Protein AF-A0A7C5IG24-F1 (afdb_monomer_lite)

Foldseek 3Di:
DPPDQLAPLPDPDDDDDVCCLVVPPLLVPADPVLVVLVVLQQVCCCSDNQRFWQADSVRHHQDLVNSCVSVVHDSVVSVVSVVSSVVSPVWAAFPVRITGHPVRNVVSVVSVVVVVVVVVVVVVVVCVVVVVVVVVPPPPDDDPPPVPVVVVVVPPDPPPDDTDGDDDDDDDDDDDDDDDDDDDDDDDDDDDPVVVVVVVVVVVVVVVVVVVVVVVVVVVVVVVVVVVPPDDDDDDPDDDDDDDPDDDPDDQPPLEDPVLLVLLQVLCVVVVRHADPVRVVVQSVVLVVCVVVVARSSVQSVVCSVVSHPHGDGDPPPPDDPDDDPVFWDQAPPPRDIDGPVQWDADPVRGTHGVVVVVVVVVVVVVVVVVVVVVVLVVLVVDDPVVLVVVVVVCVVVVPDDDPSSPVPPPPPDD

Secondary structure (DSSP, 8-state):
--PPP--TT--S-----HHHHHT-HHHHTS-HHHHHHHHHHHHHHTTSSSTTB-B-TTS-B--HHHHHHHHTS-HHHHHHHHHHHHHTTSSEE-TT--EE-HHHHHHHHHHHHHHHHHHHHHHHHHHHHHHHHHHTTT-----SSSTTTGGGGSS---------PPPP------------------------HHHHHHHHHHHHHHHHHHHHHHHHHHHHHHHHHHHTTTS---PPPP------------PPPTTS-HHHHHHHHHHHHHTT-PPPHHHHHHHHHHHHHHHHTT--HHHHHHHHHHTT-SS----TTS-PPP---TTTEEE-TTT--EEEGGGEEE-TT--EEEHHHHHHHHHHHHHHHHHHHHHHHHHHHTS-HHHHHHHHHHHHHTTPPPPHHHHTTGGGS--

pLDDT: mean 70.94, std 25.12, range [21.33, 97.94]

Structure (mmCIF, N/CA/C/O backbone):
data_AF-A0A7C5IG24-F1
#
_entry.id   AF-A0A7C5IG24-F1
#
loop_
_atom_site.group_PDB
_atom_site.id
_atom_site.type_symbol
_atom_site.label_atom_id
_atom_site.label_alt_id
_atom_site.label_comp_id
_atom_site.label_asym_id
_atom_site.label_entity_id
_atom_site.label_seq_id
_atom_site.pdbx_PDB_ins_code
_atom_site.Cartn_x
_atom_site.Cartn_y
_atom_site.Cartn_z
_atom_site.occupancy
_atom_site.B_iso_or_equiv
_atom_site.auth_seq_id
_atom_site.auth_comp_id
_atom_site.auth_asym_id
_atom_site.auth_atom_id
_atom_site.pdbx_PDB_model_num
ATOM 1 N N . MET A 1 1 ? -11.165 26.674 25.414 1.00 39.28 1 MET A N 1
ATOM 2 C CA . MET A 1 1 ? -9.715 26.452 25.199 1.00 39.28 1 MET A CA 1
ATOM 3 C C . MET A 1 1 ? -9.510 25.245 24.291 1.00 39.28 1 MET A C 1
ATOM 5 O O . MET A 1 1 ? -9.816 24.134 24.707 1.00 39.28 1 MET A O 1
ATOM 9 N N . THR A 1 2 ? -9.002 25.427 23.073 1.00 44.31 2 THR A N 1
ATOM 10 C CA . THR A 1 2 ? -8.565 24.306 22.225 1.00 44.31 2 THR A CA 1
ATOM 11 C C . THR A 1 2 ? -7.250 23.746 22.773 1.00 44.31 2 THR A C 1
ATOM 13 O O . THR A 1 2 ? -6.197 24.370 22.646 1.00 44.31 2 THR A O 1
ATOM 16 N N . LYS A 1 3 ? -7.294 22.577 23.428 1.00 56.22 3 LYS A N 1
ATOM 17 C CA . LYS A 1 3 ? -6.072 21.888 23.874 1.00 56.22 3 LYS A CA 1
ATOM 18 C C . LYS A 1 3 ? -5.206 21.595 22.644 1.00 56.22 3 LYS A C 1
ATOM 20 O O . LYS A 1 3 ? -5.650 20.890 21.739 1.00 56.22 3 LYS A O 1
ATOM 25 N N . LYS A 1 4 ? -3.983 22.137 22.602 1.00 63.06 4 LYS A N 1
ATOM 26 C CA . LYS A 1 4 ? -3.000 21.783 21.566 1.00 63.06 4 LYS A CA 1
ATOM 27 C C . LYS A 1 4 ? -2.752 20.273 21.637 1.00 63.06 4 LYS A C 1
ATOM 29 O O . LYS A 1 4 ? -2.549 19.737 22.724 1.00 63.06 4 LYS A O 1
ATOM 34 N N . THR A 1 5 ? -2.794 19.600 20.490 1.00 68.31 5 THR A N 1
ATOM 35 C CA . THR A 1 5 ? -2.503 18.162 20.402 1.00 68.31 5 THR A CA 1
ATOM 36 C C . THR A 1 5 ? -1.066 17.884 20.846 1.00 68.31 5 THR A C 1
ATOM 38 O O . THR A 1 5 ? -0.147 18.579 20.421 1.00 68.31 5 THR A O 1
ATOM 41 N N . THR A 1 6 ? -0.869 16.859 21.675 1.00 72.12 6 THR A N 1
ATOM 42 C CA . THR A 1 6 ? 0.461 16.405 22.124 1.00 72.12 6 THR A CA 1
ATOM 43 C C . THR A 1 6 ? 1.113 15.388 21.191 1.00 72.12 6 THR A C 1
ATOM 45 O O . THR A 1 6 ? 2.267 15.026 21.395 1.00 72.12 6 THR A O 1
ATOM 48 N N . LYS A 1 7 ? 0.401 14.944 20.150 1.00 78.88 7 LYS A N 1
ATOM 49 C CA . LYS A 1 7 ? 0.911 14.021 19.126 1.00 78.88 7 LYS A CA 1
ATOM 50 C C . LYS A 1 7 ? 2.022 14.674 18.304 1.00 78.88 7 LYS A C 1
ATOM 52 O O . LYS A 1 7 ? 1.806 15.741 17.731 1.00 78.88 7 LYS A O 1
ATOM 57 N N . GLN A 1 8 ? 3.159 13.994 18.161 1.00 72.69 8 GLN A N 1
ATOM 58 C CA . GLN A 1 8 ? 4.285 14.474 17.347 1.00 72.69 8 GLN A CA 1
ATOM 59 C C . GLN A 1 8 ? 4.012 14.478 15.833 1.00 72.69 8 GLN A C 1
ATOM 61 O O . GLN A 1 8 ? 4.605 15.271 15.107 1.00 72.69 8 GLN A O 1
ATOM 66 N N . ASP A 1 9 ? 3.151 13.585 15.338 1.00 72.00 9 ASP A N 1
ATOM 67 C CA . ASP A 1 9 ? 2.986 13.329 13.900 1.00 72.00 9 ASP A CA 1
ATOM 68 C C . ASP A 1 9 ? 1.893 14.171 13.218 1.00 72.00 9 ASP A C 1
ATOM 70 O O . ASP A 1 9 ? 1.803 14.173 11.992 1.00 72.00 9 ASP A O 1
ATOM 74 N N . GLY A 1 10 ? 1.064 14.880 13.994 1.00 78.19 10 GLY A N 1
ATOM 75 C CA . GLY A 1 10 ? -0.014 15.737 13.487 1.00 78.19 10 GLY A CA 1
ATOM 76 C C . GLY A 1 10 ? -1.123 15.007 12.714 1.00 78.19 10 GLY A C 1
ATOM 77 O O . GLY A 1 10 ? -1.953 15.664 12.087 1.00 78.19 10 GLY A O 1
ATOM 78 N N . ASN A 1 11 ? -1.155 13.671 12.736 1.00 82.44 11 ASN A N 1
ATOM 79 C CA . ASN A 1 11 ? -2.086 12.895 11.920 1.00 82.44 11 ASN A CA 1
ATOM 80 C C . ASN A 1 11 ? -3.541 13.038 12.425 1.00 82.44 11 ASN A C 1
ATOM 82 O O . ASN A 1 11 ? -3.766 12.977 13.638 1.00 82.44 11 ASN A O 1
ATOM 86 N N . PRO A 1 12 ? -4.539 13.182 11.523 1.00 86.69 12 PRO A N 1
ATOM 87 C CA . PRO A 1 12 ? -5.948 13.356 11.894 1.00 86.69 12 PRO A CA 1
ATOM 88 C C . PRO A 1 12 ? -6.659 12.039 12.245 1.00 86.69 12 PRO A C 1
ATOM 90 O O . PRO A 1 12 ? -7.676 12.067 12.940 1.00 86.69 12 PRO A O 1
ATOM 93 N N . ALA A 1 13 ? -6.103 10.888 11.850 1.00 88.50 13 ALA A N 1
ATOM 94 C CA . ALA A 1 13 ? -6.608 9.557 12.191 1.00 88.50 13 ALA A CA 1
ATOM 95 C C . ALA A 1 13 ? -5.474 8.536 12.438 1.00 88.50 13 ALA A C 1
ATOM 97 O O . ALA A 1 13 ? -4.291 8.784 12.173 1.00 88.50 13 ALA A O 1
ATOM 98 N N . PHE A 1 14 ? -5.848 7.352 12.919 1.00 88.00 14 PHE A N 1
ATOM 99 C CA . PHE A 1 14 ? -5.072 6.123 12.757 1.00 88.00 14 PHE A CA 1
ATOM 100 C C . PHE A 1 14 ? -5.904 5.119 11.960 1.00 88.00 14 PHE A C 1
ATOM 102 O O . PHE A 1 14 ? -7.132 5.174 11.997 1.00 88.00 14 PHE A O 1
ATOM 109 N N . MET A 1 15 ? -5.246 4.246 11.197 1.00 88.88 15 MET A N 1
ATOM 110 C CA . MET A 1 15 ? -5.956 3.280 10.366 1.00 88.88 15 MET A CA 1
ATOM 111 C C . MET A 1 15 ? -6.321 2.065 11.219 1.00 88.88 15 MET A C 1
ATOM 113 O O . MET A 1 15 ? -5.441 1.391 11.754 1.00 88.88 15 MET A O 1
ATOM 117 N N . PHE A 1 16 ? -7.620 1.830 11.376 1.00 90.19 16 PHE A N 1
ATOM 118 C CA . PHE A 1 16 ? -8.166 0.646 12.028 1.00 90.19 16 PHE A CA 1
ATOM 119 C C . PHE A 1 16 ? -8.522 -0.391 10.961 1.00 90.19 16 PHE A C 1
ATOM 121 O O . PHE A 1 16 ? -9.039 -0.037 9.902 1.00 90.19 16 PHE A O 1
ATOM 128 N N . TYR A 1 17 ? -8.236 -1.661 11.237 1.00 90.38 17 TYR A N 1
ATOM 129 C CA . TYR A 1 17 ? -8.400 -2.761 10.290 1.00 90.38 17 TYR A CA 1
ATOM 130 C C . TYR A 1 17 ? -9.339 -3.798 10.915 1.00 90.38 17 TYR A C 1
ATOM 132 O O . TYR A 1 17 ? -8.879 -4.606 11.720 1.00 90.38 17 TYR A O 1
ATOM 140 N N . PRO A 1 18 ? -10.645 -3.786 10.580 1.00 93.25 18 PRO A N 1
ATOM 141 C CA . PRO A 1 18 ? -11.620 -4.693 11.188 1.00 93.25 18 PRO A CA 1
ATOM 142 C C . PRO A 1 18 ? -11.266 -6.171 11.007 1.00 93.25 18 PRO A C 1
ATOM 144 O O . PRO A 1 18 ? -11.467 -6.957 11.923 1.00 93.25 18 PRO A O 1
ATOM 147 N N . ASN A 1 19 ? -10.677 -6.541 9.865 1.00 92.62 19 ASN A N 1
ATOM 148 C CA . ASN A 1 19 ? -10.234 -7.912 9.622 1.00 92.62 19 ASN A CA 1
ATOM 149 C C . ASN A 1 19 ? -9.130 -8.350 10.597 1.00 92.62 19 ASN A C 1
ATOM 151 O O . ASN A 1 19 ? -9.203 -9.443 11.143 1.00 92.62 19 ASN A O 1
ATOM 155 N N . ASP A 1 20 ? -8.144 -7.488 10.852 1.00 90.12 20 ASP A N 1
ATOM 156 C CA . ASP A 1 20 ? -7.026 -7.785 11.757 1.00 90.12 20 ASP A CA 1
ATOM 157 C C . ASP A 1 20 ? -7.481 -7.834 13.225 1.00 90.12 20 ASP A C 1
ATOM 159 O O . ASP A 1 20 ? -6.863 -8.519 14.032 1.00 90.12 20 ASP A O 1
ATOM 163 N N . TRP A 1 21 ? -8.562 -7.120 13.565 1.00 92.56 21 TRP A N 1
ATOM 164 C CA . TRP A 1 21 ? -9.233 -7.227 14.861 1.00 92.56 21 TRP A CA 1
ATOM 165 C C . TRP A 1 21 ? -9.961 -8.570 14.990 1.00 92.56 21 TRP A C 1
ATOM 167 O O . TRP A 1 21 ? -9.654 -9.350 15.883 1.00 92.56 21 TRP A O 1
ATOM 177 N N . LEU A 1 22 ? -10.877 -8.866 14.061 1.00 93.00 22 LEU A N 1
ATOM 178 C CA . LEU A 1 22 ? -11.720 -10.068 14.087 1.00 93.00 22 LEU A CA 1
ATOM 179 C C . LEU A 1 22 ? -10.936 -11.374 13.882 1.00 93.00 22 LEU A C 1
ATOM 181 O O . LEU A 1 22 ? -11.383 -12.424 14.333 1.00 93.00 22 LEU A O 1
ATOM 185 N N . SER A 1 23 ? -9.781 -11.324 13.214 1.00 92.00 23 SER A N 1
ATOM 186 C CA . SER A 1 23 ? -8.951 -12.502 12.915 1.00 92.00 23 SER A CA 1
ATOM 187 C C . SER A 1 23 ? -7.812 -12.731 13.914 1.00 92.00 23 SER A C 1
ATOM 189 O O . SER A 1 23 ? -7.005 -13.629 13.690 1.00 92.00 23 SER A O 1
ATOM 191 N N . SER A 1 24 ? -7.681 -11.921 14.973 1.00 90.88 24 SER A N 1
ATOM 192 C CA . SER A 1 24 ? -6.584 -12.049 15.945 1.00 90.88 24 SER A CA 1
ATOM 193 C C . SER A 1 24 ? -6.896 -13.142 16.979 1.00 90.88 24 SER A C 1
ATOM 195 O O . SER A 1 24 ? -7.791 -12.934 17.797 1.00 90.88 24 SER A O 1
ATOM 197 N N . PRO A 1 25 ? -6.169 -14.281 17.005 1.00 93.12 25 PRO A N 1
ATOM 198 C CA . PRO A 1 25 ? -6.430 -15.340 17.982 1.00 93.12 25 PRO A CA 1
ATOM 199 C C . PRO A 1 25 ? -6.156 -14.851 19.408 1.00 93.12 25 PRO A C 1
ATOM 201 O O . PRO A 1 25 ? -7.010 -15.000 20.274 1.00 93.12 25 PRO A O 1
ATOM 204 N N . ASP A 1 26 ? -5.016 -14.176 19.597 1.00 94.12 26 ASP A N 1
ATOM 205 C CA . ASP A 1 26 ? -4.561 -13.534 20.835 1.00 94.12 26 ASP A CA 1
ATOM 206 C C . ASP A 1 26 ? -5.665 -12.685 21.494 1.00 94.12 26 ASP A C 1
ATOM 208 O O . ASP A 1 26 ? -5.917 -12.785 22.690 1.00 94.12 26 ASP A O 1
ATOM 212 N N . LEU A 1 27 ? -6.339 -11.840 20.704 1.00 94.19 27 LEU A N 1
ATOM 213 C CA . LEU A 1 27 ? -7.356 -10.911 21.198 1.00 94.19 27 LEU A CA 1
ATOM 214 C C . LEU A 1 27 ? -8.730 -11.575 21.359 1.00 94.19 27 LEU A C 1
ATOM 216 O O . LEU A 1 27 ? -9.451 -11.253 22.301 1.00 94.19 27 LEU A O 1
ATOM 220 N N . ASN A 1 28 ? -9.083 -12.504 20.467 1.00 94.69 28 ASN A N 1
ATOM 221 C CA . ASN A 1 28 ? -10.337 -13.258 20.539 1.00 94.69 28 ASN A CA 1
ATOM 222 C C . ASN A 1 28 ? -10.362 -14.253 21.713 1.00 94.69 28 ASN A C 1
ATOM 224 O O . ASN A 1 28 ? -11.443 -14.638 22.151 1.00 94.69 28 ASN A O 1
ATOM 228 N N . ALA A 1 29 ? -9.195 -14.662 22.222 1.00 94.81 29 ALA A N 1
ATOM 229 C CA . ALA A 1 29 ? -9.064 -15.467 23.436 1.00 94.81 29 ALA A CA 1
ATOM 230 C C . ALA A 1 29 ? -9.326 -14.670 24.731 1.00 94.81 29 ALA A C 1
ATOM 232 O O . ALA A 1 29 ? -9.562 -15.272 25.776 1.00 94.81 29 ALA A O 1
ATOM 233 N N . CYS A 1 30 ? -9.296 -13.332 24.676 1.00 96.94 30 CYS A N 1
ATOM 234 C CA . CYS A 1 30 ? -9.601 -12.466 25.815 1.00 96.94 30 CYS A CA 1
ATOM 235 C C . CYS A 1 30 ? -11.109 -12.204 25.979 1.00 96.94 30 CYS A C 1
ATOM 237 O O . CYS A 1 30 ? -11.864 -12.145 25.004 1.00 96.94 30 CYS A O 1
ATOM 239 N N . SER A 1 31 ? -11.513 -11.920 27.216 1.00 97.62 31 SER A N 1
ATOM 240 C CA . SER A 1 31 ? -12.820 -11.399 27.620 1.00 97.62 31 SER A CA 1
ATOM 241 C C . SER A 1 31 ? -13.235 -10.146 26.836 1.00 97.62 31 SER A C 1
ATOM 243 O O . SER A 1 31 ? -12.401 -9.349 26.392 1.00 97.62 31 SER A O 1
ATOM 245 N N . LEU A 1 32 ? -14.545 -9.929 26.682 1.00 96.81 32 LEU A N 1
ATOM 246 C CA . LEU A 1 32 ? -15.076 -8.754 25.976 1.00 96.81 32 LEU A CA 1
ATOM 247 C C . LEU A 1 32 ? -14.694 -7.445 26.688 1.00 96.81 32 LEU A C 1
ATOM 249 O O . LEU A 1 32 ? -14.479 -6.418 26.043 1.00 96.81 32 LEU A O 1
ATOM 253 N N . GLU A 1 33 ? -14.539 -7.490 28.008 1.00 97.12 33 GLU A N 1
ATOM 254 C CA . GLU A 1 33 ? -14.036 -6.413 28.853 1.00 97.12 33 GLU A CA 1
ATOM 255 C C . GLU A 1 33 ? -12.570 -6.084 28.540 1.00 97.12 33 GLU A C 1
ATOM 257 O O . GLU A 1 33 ? -12.224 -4.909 28.390 1.00 97.12 33 GLU A O 1
ATOM 262 N N . ALA A 1 34 ? -11.710 -7.097 28.382 1.00 97.62 34 ALA A N 1
ATOM 263 C CA . ALA A 1 34 ? -10.313 -6.921 27.990 1.00 97.62 34 ALA A CA 1
ATOM 264 C C . ALA A 1 34 ? -10.192 -6.396 26.549 1.00 97.62 34 ALA A C 1
ATOM 266 O O . ALA A 1 34 ? -9.438 -5.452 26.294 1.00 97.62 34 ALA A O 1
ATOM 267 N N . GLN A 1 35 ? -10.997 -6.918 25.617 1.00 96.69 35 GLN A N 1
ATOM 268 C CA . GLN A 1 35 ? -11.099 -6.390 24.252 1.00 96.69 35 GLN A CA 1
ATOM 269 C C . GLN A 1 35 ? -11.551 -4.912 24.251 1.00 96.69 35 GLN A C 1
ATOM 271 O O . GLN A 1 35 ? -10.954 -4.066 23.576 1.00 96.69 35 GLN A O 1
ATOM 276 N N . GLY A 1 36 ? -12.556 -4.567 25.063 1.00 96.00 36 GLY A N 1
ATOM 277 C CA . GLY A 1 36 ? -13.049 -3.199 25.253 1.00 96.00 36 GLY A CA 1
ATOM 278 C C . GLY A 1 36 ? -12.012 -2.252 25.873 1.00 96.00 36 GLY A C 1
ATOM 279 O O . GLY A 1 36 ? -11.863 -1.105 25.435 1.00 96.00 36 GLY A O 1
ATOM 280 N N . LEU A 1 37 ? -11.236 -2.734 26.848 1.00 97.19 37 LEU A N 1
ATOM 281 C CA . LEU A 1 37 ? -10.101 -2.005 27.411 1.00 97.19 37 LEU A CA 1
ATOM 282 C C . LEU A 1 37 ? -9.031 -1.750 26.340 1.00 97.19 37 LEU A C 1
ATOM 284 O O . LEU A 1 37 ? -8.541 -0.625 26.217 1.00 97.19 37 LEU A O 1
ATOM 288 N N . TRP A 1 38 ? -8.714 -2.754 25.518 1.00 96.69 38 TRP A N 1
ATOM 289 C CA . TRP A 1 38 ? -7.687 -2.647 24.486 1.00 96.69 38 TRP A CA 1
ATOM 290 C C . TRP A 1 38 ? -8.017 -1.595 23.422 1.00 96.69 38 TRP A C 1
ATOM 292 O O . TRP A 1 38 ? -7.181 -0.729 23.149 1.00 96.69 38 TRP A O 1
ATOM 302 N N . ILE A 1 39 ? -9.239 -1.567 22.873 1.00 96.00 39 ILE A N 1
ATOM 303 C CA . ILE A 1 39 ? -9.615 -0.523 21.898 1.00 96.00 39 ILE A CA 1
ATOM 304 C C . ILE A 1 39 ? -9.560 0.884 22.518 1.00 96.00 39 ILE A C 1
ATOM 306 O O . ILE A 1 39 ? -9.125 1.841 21.868 1.00 96.00 39 ILE A O 1
ATOM 310 N N . LYS A 1 40 ? -9.901 1.019 23.807 1.00 95.25 40 LYS A N 1
ATOM 311 C CA . LYS A 1 40 ? -9.780 2.283 24.547 1.00 95.25 40 LYS A CA 1
ATOM 312 C C . LYS A 1 40 ? -8.311 2.683 24.748 1.00 95.25 40 LYS A C 1
ATOM 314 O O . LYS A 1 40 ? -7.973 3.849 24.539 1.00 95.25 40 LYS A O 1
ATOM 319 N N . MET A 1 41 ? -7.420 1.730 25.038 1.00 95.81 41 MET A N 1
ATOM 320 C CA . MET A 1 41 ? -5.965 1.947 25.084 1.00 95.81 41 MET A CA 1
ATOM 321 C C . MET A 1 41 ? -5.402 2.385 23.724 1.00 95.81 41 MET A C 1
ATOM 323 O O . MET A 1 41 ? -4.616 3.330 23.692 1.00 95.81 41 MET A O 1
ATOM 327 N N . LEU A 1 42 ? -5.833 1.797 22.600 1.00 95.31 42 LEU A N 1
ATOM 328 C CA . LEU A 1 42 ? -5.413 2.227 21.253 1.00 95.31 42 LEU A CA 1
ATOM 329 C C . LEU A 1 42 ? -5.786 3.695 20.976 1.00 95.31 42 LEU A C 1
ATOM 331 O O . LEU A 1 42 ? -4.962 4.473 20.489 1.00 95.31 42 LEU A O 1
ATOM 335 N N . CYS A 1 43 ? -6.993 4.111 21.366 1.00 93.06 43 CYS A N 1
ATOM 336 C CA . CYS A 1 43 ? -7.436 5.505 21.269 1.00 93.06 43 CYS A CA 1
ATOM 337 C C . CYS A 1 43 ? -6.610 6.472 22.143 1.00 93.06 43 CYS A C 1
ATOM 339 O O . CYS A 1 43 ? -6.431 7.634 21.764 1.00 93.06 43 CYS A O 1
ATOM 341 N N . ILE A 1 44 ? -6.066 6.009 23.275 1.00 92.69 44 ILE A N 1
ATOM 342 C CA . ILE A 1 44 ? -5.139 6.780 24.123 1.00 92.69 44 ILE A CA 1
ATOM 343 C C . ILE A 1 44 ? -3.732 6.820 23.497 1.00 92.69 44 ILE A C 1
ATOM 345 O O . ILE A 1 44 ? -3.156 7.899 23.355 1.00 92.69 44 ILE A O 1
ATOM 349 N N . MET A 1 45 ? -3.202 5.684 23.028 1.00 94.00 45 MET A N 1
ATOM 350 C CA . MET A 1 45 ? -1.918 5.578 22.305 1.00 94.00 45 MET A CA 1
ATOM 351 C C . MET A 1 45 ? -1.870 6.432 21.028 1.00 94.00 45 MET A C 1
ATOM 353 O O . MET A 1 45 ? -0.793 6.810 20.562 1.00 94.00 45 MET A O 1
ATOM 357 N N . TYR A 1 46 ? -3.031 6.749 20.455 1.00 90.38 46 TYR A N 1
ATOM 358 C CA . TYR A 1 46 ? -3.176 7.693 19.352 1.00 90.38 46 TYR A CA 1
ATOM 359 C C . TYR A 1 46 ? -2.998 9.162 19.765 1.00 90.38 46 TYR A C 1
ATOM 361 O O . TYR A 1 46 ? -2.608 9.974 18.932 1.00 90.38 46 TYR A O 1
ATOM 369 N N . GLN A 1 47 ? -3.258 9.523 21.024 1.00 88.50 47 GLN A N 1
ATOM 370 C CA . GLN A 1 47 ? -3.058 10.877 21.571 1.00 88.50 47 GLN A CA 1
ATOM 371 C C . GLN A 1 47 ? -1.707 11.059 22.284 1.00 88.50 47 GLN A C 1
ATOM 373 O O . GLN A 1 47 ? -1.294 12.193 22.548 1.00 88.50 47 GLN A O 1
ATOM 378 N N . SER A 1 48 ? -1.017 9.949 22.551 1.00 90.50 48 SER A N 1
ATOM 379 C CA . SER A 1 48 ? 0.337 9.895 23.101 1.00 90.50 48 SER A CA 1
ATOM 380 C C . SER A 1 48 ? 1.342 10.725 22.284 1.00 90.50 48 SER A C 1
ATOM 382 O O . SER A 1 48 ? 1.242 10.775 21.052 1.00 90.50 48 SER A O 1
ATOM 384 N N . PRO A 1 49 ? 2.352 11.342 22.930 1.00 88.50 49 PRO A N 1
ATOM 385 C CA . PRO A 1 49 ? 3.463 11.967 22.217 1.00 88.50 49 PRO A CA 1
ATOM 386 C C . PRO A 1 49 ? 4.240 10.973 21.343 1.00 88.50 49 PRO A C 1
ATOM 388 O O . PRO A 1 49 ? 4.684 11.349 20.259 1.00 88.50 49 PRO A O 1
ATOM 391 N N . ILE A 1 50 ? 4.362 9.706 21.761 1.00 88.75 50 ILE A N 1
ATOM 392 C CA . ILE A 1 50 ? 4.994 8.645 20.968 1.00 88.75 50 ILE A CA 1
ATOM 393 C C . ILE A 1 50 ? 3.895 7.735 20.417 1.00 88.75 50 ILE A C 1
ATOM 395 O O . ILE A 1 50 ? 3.261 6.980 21.157 1.00 88.75 50 ILE A O 1
ATOM 399 N N . ARG A 1 51 ? 3.675 7.804 19.099 1.00 89.19 51 ARG A N 1
ATOM 400 C CA . ARG A 1 51 ? 2.609 7.065 18.409 1.00 89.19 51 ARG A CA 1
ATOM 401 C C . ARG A 1 51 ? 2.686 5.568 18.730 1.00 89.19 51 ARG A C 1
ATOM 403 O O . ARG A 1 51 ? 3.690 4.922 18.443 1.00 89.19 51 ARG A O 1
ATOM 410 N N . GLY A 1 52 ? 1.602 5.020 19.278 1.00 91.38 52 GLY A N 1
ATOM 411 C CA . GLY A 1 52 ? 1.496 3.592 19.588 1.00 91.38 52 GLY A CA 1
ATOM 412 C C . GLY A 1 52 ? 2.026 3.173 20.961 1.00 91.38 52 GLY A C 1
ATOM 413 O O . GLY A 1 52 ? 1.958 1.987 21.255 1.00 91.38 52 GLY A O 1
ATOM 414 N N . VAL A 1 53 ? 2.515 4.096 21.799 1.00 94.56 53 VAL A N 1
ATOM 415 C CA . VAL A 1 53 ? 2.952 3.819 23.185 1.00 94.56 53 VAL A CA 1
ATOM 416 C C . VAL A 1 53 ? 1.970 4.452 24.171 1.00 94.56 53 VAL A C 1
ATOM 418 O O . VAL A 1 53 ? 1.528 5.583 23.961 1.00 94.56 53 VAL A O 1
ATOM 421 N N . LEU A 1 54 ? 1.618 3.743 25.245 1.00 94.94 54 LEU A N 1
ATOM 422 C CA . LEU A 1 5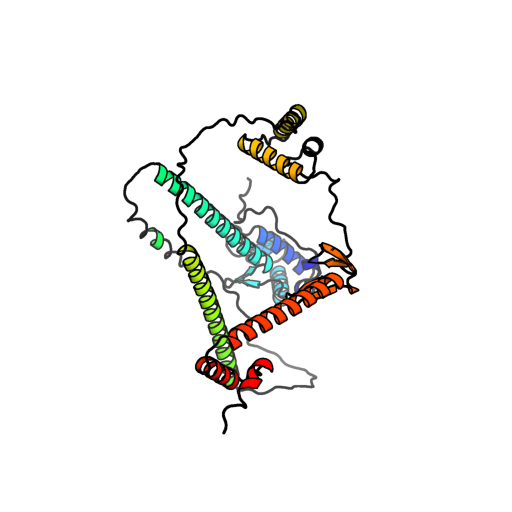4 ? 0.627 4.160 26.240 1.00 94.94 54 LEU A CA 1
ATOM 423 C C . LEU A 1 54 ? 1.219 5.167 27.244 1.00 94.94 54 LEU A C 1
ATOM 425 O O . LEU A 1 54 ? 1.563 4.830 28.377 1.00 94.94 54 LEU A O 1
ATOM 429 N N . LEU A 1 55 ? 1.346 6.418 26.804 1.00 93.06 55 LEU A N 1
ATOM 430 C CA . LEU A 1 55 ? 1.870 7.528 27.601 1.00 93.06 55 LEU A CA 1
ATOM 431 C C . LEU A 1 55 ? 0.813 8.618 27.784 1.00 93.06 55 LEU A C 1
ATOM 433 O O . LEU A 1 55 ? -0.047 8.843 26.930 1.00 93.06 55 LEU A O 1
ATOM 437 N N . LEU A 1 56 ? 0.931 9.345 28.890 1.00 90.19 56 LEU A N 1
ATOM 438 C CA . LEU A 1 56 ? 0.225 10.595 29.116 1.00 90.19 56 LEU A CA 1
ATOM 439 C C . LEU A 1 56 ? 0.710 11.684 28.142 1.00 90.19 56 LEU A C 1
ATOM 441 O O . LEU A 1 56 ? 1.841 11.629 27.652 1.00 90.19 56 LEU A O 1
ATOM 445 N N . PRO A 1 57 ? -0.084 12.753 27.941 1.00 86.00 57 PRO A N 1
ATOM 446 C CA . PRO A 1 57 ? 0.337 13.956 27.214 1.00 86.00 57 PRO A CA 1
ATOM 447 C C . PRO A 1 57 ? 1.653 14.583 27.721 1.00 86.00 57 PRO A C 1
ATOM 449 O O . PRO A 1 57 ? 2.324 15.287 26.975 1.00 86.00 57 PRO A O 1
ATOM 452 N N . SER A 1 58 ? 2.034 14.315 28.976 1.00 86.25 58 SER A N 1
ATOM 453 C CA . SER A 1 58 ? 3.295 14.732 29.607 1.00 86.25 58 SER A CA 1
ATOM 454 C C . SER A 1 58 ? 4.500 13.828 29.300 1.00 86.25 58 SER A C 1
ATOM 456 O O . SER A 1 58 ? 5.582 14.073 29.823 1.00 86.25 58 SER A O 1
ATOM 458 N N . GLY A 1 59 ? 4.324 12.751 28.527 1.00 85.19 59 GLY A N 1
ATOM 459 C CA . GLY A 1 59 ? 5.354 11.739 28.260 1.00 85.19 59 GLY A CA 1
ATOM 460 C C . GLY A 1 59 ? 5.552 10.706 29.375 1.00 85.19 59 GLY A C 1
ATOM 461 O O . GLY A 1 59 ? 6.196 9.687 29.140 1.00 85.19 59 GLY A O 1
ATOM 462 N N . LYS A 1 60 ? 4.969 10.912 30.565 1.00 88.88 60 LYS A N 1
ATOM 463 C CA . LYS A 1 60 ? 4.967 9.908 31.642 1.00 88.88 60 LYS A CA 1
ATOM 464 C C . LYS A 1 60 ? 4.104 8.703 31.266 1.00 88.88 60 LYS A C 1
ATOM 466 O O . LYS A 1 60 ? 3.119 8.840 30.544 1.00 88.88 60 LYS A O 1
ATOM 471 N N . GLN A 1 61 ? 4.450 7.533 31.787 1.00 90.31 61 GLN A N 1
ATOM 472 C CA . GLN A 1 61 ? 3.652 6.320 31.612 1.00 90.31 61 GLN A CA 1
ATOM 473 C C . GLN A 1 61 ? 2.286 6.442 32.290 1.00 90.31 61 GLN A C 1
ATOM 475 O O . GLN A 1 61 ? 2.122 7.185 33.260 1.00 90.31 61 GLN A O 1
ATOM 480 N N . ILE A 1 62 ? 1.303 5.719 31.757 1.00 92.62 62 ILE A N 1
ATOM 481 C CA . ILE A 1 62 ? -0.025 5.624 32.359 1.00 92.62 62 ILE A CA 1
ATOM 482 C C . ILE A 1 62 ? -0.004 4.512 33.407 1.00 92.62 62 ILE A C 1
ATOM 484 O O . ILE A 1 62 ? 0.113 3.339 33.071 1.00 92.62 62 ILE A O 1
ATOM 488 N N . ASP A 1 63 ? -0.135 4.914 34.667 1.00 92.88 63 ASP A N 1
ATOM 489 C CA . ASP A 1 63 ? -0.328 4.025 35.813 1.00 92.88 63 ASP A CA 1
ATOM 490 C C . ASP A 1 63 ? -1.768 3.471 35.864 1.00 92.88 63 ASP A C 1
ATOM 492 O O . ASP A 1 63 ? -2.707 4.109 35.367 1.00 92.88 63 ASP A O 1
ATOM 496 N N . ASN A 1 64 ? -1.966 2.326 36.523 1.00 94.38 64 ASN A N 1
ATOM 497 C CA . ASN A 1 64 ? -3.261 1.650 36.661 1.00 94.38 64 ASN A CA 1
ATOM 498 C C . ASN A 1 64 ? -4.321 2.576 37.282 1.00 94.38 64 ASN A C 1
ATOM 500 O O . ASN A 1 64 ? -5.440 2.644 36.775 1.00 94.38 64 ASN A O 1
ATOM 504 N N . LYS A 1 65 ? -3.946 3.398 38.276 1.00 95.38 65 LYS A N 1
ATOM 505 C CA . LYS A 1 65 ? -4.795 4.443 38.902 1.00 95.38 65 LYS A CA 1
ATOM 506 C C . LYS A 1 65 ? -5.247 5.550 37.962 1.00 95.38 65 LYS A C 1
ATOM 508 O O . LYS A 1 65 ? -6.180 6.297 38.264 1.00 95.38 65 LYS A O 1
ATOM 513 N N . THR A 1 66 ? -4.530 5.731 36.861 1.00 94.06 66 THR A N 1
ATOM 514 C CA . THR A 1 66 ? -4.850 6.736 35.847 1.00 94.06 66 THR A CA 1
ATOM 515 C C . THR A 1 66 ? -5.671 6.104 34.729 1.00 94.06 66 THR A C 1
ATOM 517 O O . THR A 1 66 ? -6.637 6.708 34.263 1.00 94.06 66 THR A O 1
ATOM 520 N N . LEU A 1 67 ? -5.357 4.859 34.355 1.00 94.38 67 LEU A N 1
ATOM 521 C CA . LEU A 1 67 ? -6.152 4.082 33.407 1.00 94.38 67 LEU A CA 1
ATOM 522 C C . LEU A 1 67 ? -7.551 3.759 33.958 1.00 94.38 67 LEU A C 1
ATOM 524 O O . LEU A 1 67 ? -8.519 3.887 33.214 1.00 94.38 67 LEU A O 1
ATOM 528 N N . SER A 1 68 ? -7.681 3.454 35.254 1.00 95.94 68 SER A N 1
ATOM 529 C CA . SER A 1 68 ? -8.961 3.254 35.954 1.00 95.94 68 SER A CA 1
ATOM 530 C C . SER A 1 68 ? -9.878 4.474 35.824 1.00 95.94 68 SER A C 1
ATOM 532 O O . SER A 1 68 ? -11.015 4.356 35.366 1.00 95.94 68 SER A O 1
ATOM 534 N N . LYS A 1 69 ? -9.339 5.677 36.068 1.00 94.88 69 LYS A N 1
ATOM 535 C CA . LYS A 1 69 ? -10.036 6.963 35.886 1.00 94.88 69 LYS A CA 1
ATOM 536 C C . LYS A 1 69 ? -10.420 7.246 34.433 1.00 94.88 69 LYS A C 1
ATOM 538 O O . LYS A 1 69 ? -11.502 7.772 34.192 1.00 94.88 69 LYS A O 1
ATOM 543 N N . PHE A 1 70 ? -9.576 6.900 33.456 1.00 90.44 70 PHE A N 1
ATOM 544 C CA . PHE A 1 70 ? -9.948 7.011 32.037 1.00 90.44 70 PHE A CA 1
ATOM 545 C C . PHE A 1 70 ? -11.029 6.001 31.635 1.00 90.44 70 PHE A C 1
ATOM 547 O O . PHE A 1 70 ? -11.846 6.283 30.753 1.00 90.44 70 PHE A O 1
ATOM 554 N N . CYS A 1 71 ? -11.028 4.818 32.247 1.00 91.31 71 CYS A N 1
ATOM 555 C CA . CYS A 1 71 ? -11.964 3.753 31.925 1.00 91.31 71 CYS A CA 1
ATOM 556 C C . CYS A 1 71 ? -13.328 3.940 32.595 1.00 91.31 71 CYS A C 1
ATOM 558 O O . CYS A 1 71 ? -14.324 3.660 31.933 1.00 91.31 71 CYS A O 1
ATOM 560 N N . GLY A 1 72 ? -13.366 4.485 33.815 1.00 92.56 72 GLY A N 1
ATOM 561 C CA . GLY A 1 72 ? -14.553 4.528 34.675 1.00 92.56 72 GLY A CA 1
ATOM 562 C C . GLY A 1 72 ? -14.754 3.226 35.459 1.00 92.56 72 GLY A C 1
ATOM 563 O O . GLY A 1 72 ? -15.885 2.847 35.730 1.00 92.56 72 GLY A O 1
ATOM 564 N N . VAL A 1 73 ? -13.663 2.511 35.751 1.00 94.75 73 VAL A N 1
ATOM 565 C CA . VAL A 1 73 ? -13.651 1.133 36.270 1.00 94.75 73 VAL A CA 1
ATOM 566 C C . VAL A 1 73 ? -12.643 1.046 37.419 1.00 94.75 73 VAL A C 1
ATOM 568 O O . VAL A 1 73 ? -11.683 1.811 37.427 1.00 94.75 73 VAL A O 1
ATOM 571 N N . ASP A 1 74 ? -12.841 0.139 38.377 1.00 96.31 74 ASP A N 1
ATOM 572 C CA . ASP A 1 74 ? -11.932 -0.047 39.515 1.00 96.31 74 ASP A CA 1
ATOM 573 C C . ASP A 1 74 ? -10.502 -0.481 39.112 1.00 96.31 74 ASP A C 1
ATOM 575 O O . ASP A 1 74 ? -10.288 -1.171 38.111 1.00 96.31 74 ASP A O 1
ATOM 579 N N . GLU A 1 75 ? -9.506 -0.093 39.916 1.00 96.31 75 GLU A N 1
ATOM 580 C CA . GLU A 1 75 ? -8.087 -0.394 39.681 1.00 96.31 75 GLU A CA 1
ATOM 581 C C . GLU A 1 75 ? -7.786 -1.904 39.689 1.00 96.31 75 GLU A C 1
ATOM 583 O O . GLU A 1 75 ? -6.982 -2.369 38.877 1.00 96.31 75 GLU A O 1
ATOM 588 N N . GLN A 1 76 ? -8.451 -2.692 40.541 1.00 96.06 76 GLN A N 1
ATOM 589 C CA . GLN A 1 76 ? -8.255 -4.143 40.598 1.00 96.06 76 GLN A CA 1
ATOM 590 C C . GLN A 1 76 ? -8.773 -4.832 39.333 1.00 96.06 76 GLN A C 1
ATOM 592 O O . GLN A 1 76 ? -8.159 -5.787 38.857 1.00 96.06 76 GLN A O 1
ATOM 597 N N . ILE A 1 77 ? -9.881 -4.342 38.767 1.00 96.75 77 ILE A N 1
ATOM 598 C CA . ILE A 1 77 ? -10.424 -4.848 37.501 1.00 96.75 77 ILE A CA 1
ATOM 599 C C . ILE A 1 77 ? -9.459 -4.507 36.361 1.00 96.75 77 ILE A C 1
ATOM 601 O O . ILE A 1 77 ? -9.088 -5.396 35.603 1.00 96.75 77 ILE A O 1
ATOM 605 N N . ILE A 1 78 ? -8.969 -3.264 36.285 1.00 97.44 78 ILE A N 1
ATOM 606 C CA . ILE A 1 78 ? -7.954 -2.873 35.291 1.00 97.44 78 ILE A CA 1
ATOM 607 C C . ILE A 1 78 ? -6.696 -3.745 35.394 1.00 97.44 78 ILE A C 1
ATOM 609 O O . ILE A 1 78 ? -6.196 -4.198 34.370 1.00 97.44 78 ILE A O 1
ATOM 613 N N . SER A 1 79 ? -6.215 -4.028 36.607 1.00 97.25 79 SER A N 1
ATOM 614 C CA . SER A 1 79 ? -5.061 -4.909 36.825 1.00 97.25 79 SER A CA 1
ATOM 615 C C . SER A 1 79 ? -5.300 -6.328 36.281 1.00 97.25 79 SER A C 1
ATOM 617 O O . SER A 1 79 ? -4.452 -6.867 35.569 1.00 97.25 79 SER A O 1
ATOM 619 N N . LYS A 1 80 ? -6.487 -6.906 36.529 1.00 97.69 80 LYS A N 1
ATOM 620 C CA . LYS A 1 80 ? -6.887 -8.220 35.989 1.00 97.69 80 LYS A CA 1
ATOM 621 C C . LYS A 1 80 ? -6.954 -8.223 34.457 1.00 97.69 80 LYS A C 1
ATOM 623 O O . LYS A 1 80 ? -6.359 -9.098 33.839 1.00 97.69 80 LYS A O 1
ATOM 628 N N . LEU A 1 81 ? -7.612 -7.230 33.853 1.00 97.94 81 LEU A N 1
ATOM 629 C CA . LEU A 1 81 ? -7.756 -7.129 32.394 1.00 97.94 81 LEU A CA 1
ATOM 630 C C . LEU A 1 81 ? -6.412 -6.876 31.691 1.00 97.94 81 LEU A C 1
ATOM 632 O O . LEU A 1 81 ? -6.157 -7.425 30.624 1.00 97.94 81 LEU A O 1
ATOM 636 N N . LEU A 1 82 ? -5.521 -6.072 32.285 1.00 97.25 82 LEU A N 1
ATOM 637 C CA . LEU A 1 82 ? -4.167 -5.881 31.758 1.00 97.25 82 LEU A CA 1
ATOM 638 C C . LEU A 1 82 ? -3.341 -7.167 31.820 1.00 97.25 82 LEU A C 1
ATOM 640 O O . LEU A 1 82 ? -2.624 -7.448 30.864 1.00 97.25 82 LEU A O 1
ATOM 644 N N . LYS A 1 83 ? -3.461 -7.948 32.904 1.00 97.19 83 LYS A N 1
ATOM 645 C CA . LYS A 1 83 ? -2.812 -9.259 33.013 1.00 97.19 83 LYS A CA 1
ATOM 646 C C . LYS A 1 83 ? -3.343 -10.226 31.952 1.00 97.19 83 LYS A C 1
ATOM 648 O O . LYS A 1 83 ? -2.547 -10.858 31.278 1.00 97.19 83 LYS A O 1
ATOM 653 N N . GLU A 1 84 ? -4.656 -10.287 31.741 1.00 97.75 84 GLU A N 1
ATOM 654 C CA . GLU A 1 84 ? -5.276 -11.137 30.714 1.00 97.75 84 GLU A CA 1
ATOM 655 C C . GLU A 1 84 ? -4.795 -10.799 29.287 1.00 97.75 84 GLU A C 1
ATOM 657 O O . GLU A 1 84 ? -4.476 -11.695 28.504 1.00 97.75 84 GLU A O 1
ATOM 662 N N . LEU A 1 85 ? -4.691 -9.507 28.959 1.00 97.50 85 LEU A N 1
ATOM 663 C CA . LEU A 1 85 ? -4.151 -9.028 27.679 1.00 97.50 85 LEU A CA 1
ATOM 664 C C . LEU A 1 85 ? -2.646 -9.318 27.515 1.00 97.50 85 LEU A C 1
ATOM 666 O O . LEU A 1 85 ? -2.167 -9.464 26.388 1.00 97.50 85 LEU A O 1
ATOM 670 N N . GLU A 1 86 ? -1.896 -9.366 28.617 1.00 96.62 86 GLU A N 1
ATOM 671 C CA . GLU A 1 86 ? -0.463 -9.672 28.636 1.00 96.62 86 GLU A CA 1
ATOM 672 C C . GLU A 1 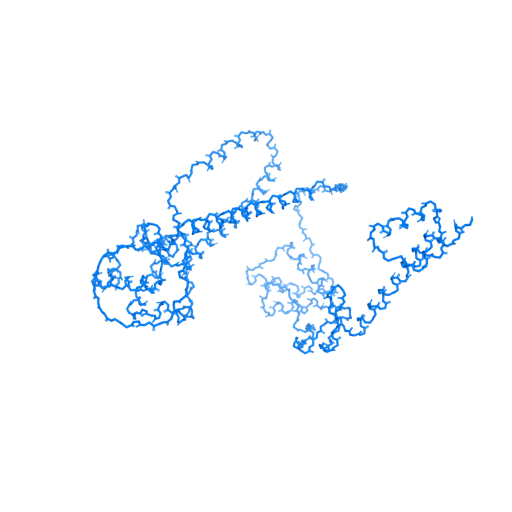86 ? -0.200 -11.178 28.527 1.00 96.62 86 GLU A C 1
ATOM 674 O O . GLU A 1 86 ? 0.605 -11.587 27.693 1.00 96.62 86 GLU A O 1
ATOM 679 N N . ASP A 1 87 ? -0.942 -11.995 29.282 1.00 96.25 87 ASP A N 1
ATOM 680 C CA . ASP A 1 87 ? -0.883 -13.461 29.256 1.00 96.25 87 ASP A CA 1
ATOM 681 C C . ASP A 1 87 ? -1.232 -14.011 27.852 1.00 96.25 87 ASP A C 1
ATOM 683 O O . ASP A 1 87 ? -0.591 -14.949 27.381 1.00 96.25 87 ASP A O 1
ATOM 687 N N . ASN A 1 88 ? -2.186 -13.388 27.143 1.00 96.38 88 ASN A N 1
ATOM 688 C CA . ASN A 1 88 ? -2.520 -13.708 25.744 1.00 96.38 88 ASN A CA 1
ATOM 689 C C . ASN A 1 88 ? -1.611 -13.012 24.703 1.00 96.38 88 ASN A C 1
ATOM 691 O O . ASN A 1 88 ? -1.784 -13.196 23.501 1.00 96.38 88 ASN A O 1
ATOM 695 N N . GLY A 1 89 ? -0.643 -12.191 25.124 1.00 95.25 89 GLY A N 1
ATOM 696 C CA . GLY A 1 89 ? 0.343 -11.565 24.237 1.00 95.25 89 GLY A CA 1
ATOM 697 C C . GLY A 1 89 ? -0.179 -10.440 23.333 1.00 95.25 89 GLY A C 1
ATOM 698 O O . GLY A 1 89 ? 0.523 -10.042 22.396 1.00 95.25 89 GLY A O 1
ATOM 699 N N . VAL A 1 90 ? -1.364 -9.876 23.597 1.00 95.69 90 VAL A N 1
ATOM 700 C CA . VAL A 1 90 ? -2.020 -8.849 22.757 1.00 95.69 90 VAL A CA 1
ATOM 701 C C . VAL A 1 90 ? -1.145 -7.600 22.576 1.00 95.69 90 VAL A C 1
ATOM 703 O O . VAL A 1 90 ? -1.077 -7.017 21.487 1.00 95.69 90 VAL A O 1
ATOM 706 N N . PHE A 1 91 ? -0.422 -7.203 23.625 1.00 95.88 91 PHE A N 1
ATOM 707 C CA . PHE A 1 91 ? 0.523 -6.088 23.601 1.00 95.88 91 PHE A CA 1
ATOM 708 C C . PHE A 1 91 ? 1.958 -6.525 23.910 1.00 95.88 91 PHE A C 1
ATOM 710 O O . PHE A 1 91 ? 2.254 -7.695 24.136 1.00 95.88 91 PHE A O 1
ATOM 717 N N . SER A 1 92 ? 2.886 -5.572 23.867 1.00 93.94 92 SER A N 1
ATOM 718 C CA . SER A 1 92 ? 4.250 -5.759 24.366 1.00 93.94 92 SER A CA 1
ATOM 719 C C . SER A 1 92 ? 4.651 -4.558 25.218 1.00 93.94 92 SER A C 1
ATOM 721 O O . SER A 1 92 ? 4.037 -3.492 25.115 1.00 93.94 92 SER A O 1
ATOM 723 N N . ARG A 1 93 ? 5.677 -4.720 26.056 1.00 94.81 93 ARG A N 1
ATOM 724 C CA . ARG A 1 93 ? 6.271 -3.635 26.845 1.00 94.81 93 ARG A CA 1
ATOM 725 C C . ARG A 1 93 ? 7.623 -3.230 26.270 1.00 94.81 93 ARG A C 1
ATOM 727 O O . ARG A 1 93 ? 8.352 -4.062 25.735 1.00 94.81 93 ARG A O 1
ATOM 734 N N . LEU A 1 94 ? 7.925 -1.941 26.350 1.00 90.00 94 LEU A N 1
ATOM 735 C CA . LEU A 1 94 ? 9.279 -1.418 26.172 1.00 90.00 94 LEU A CA 1
ATOM 736 C C . LEU A 1 94 ? 10.083 -1.643 27.470 1.00 90.00 94 LEU A C 1
ATOM 738 O O . LEU A 1 94 ? 9.498 -1.938 28.508 1.00 90.00 94 LEU A O 1
ATOM 742 N N . ASP A 1 95 ? 11.403 -1.468 27.443 1.00 85.81 95 ASP A N 1
ATOM 743 C CA . ASP A 1 95 ? 12.315 -1.743 28.570 1.00 85.81 95 ASP A CA 1
ATOM 744 C C . ASP A 1 95 ? 11.968 -0.913 29.822 1.00 85.81 95 ASP A C 1
ATOM 746 O O . ASP A 1 95 ? 12.201 -1.333 30.952 1.00 85.81 95 ASP A O 1
ATOM 750 N N . ASN A 1 96 ? 11.353 0.258 29.629 1.00 85.00 96 ASN A N 1
ATOM 751 C CA . ASN A 1 96 ? 10.835 1.102 30.701 1.00 85.00 96 ASN A CA 1
ATOM 752 C C . ASN A 1 96 ? 9.486 0.620 31.280 1.00 85.00 96 ASN A C 1
ATOM 754 O O . ASN A 1 96 ? 8.937 1.306 32.130 1.00 85.00 96 ASN A O 1
ATOM 758 N N . GLN A 1 97 ? 8.953 -0.523 30.838 1.00 89.19 97 GLN A N 1
ATOM 759 C CA . GLN A 1 97 ? 7.636 -1.105 31.153 1.00 89.19 97 GLN A CA 1
ATOM 760 C C . GLN A 1 97 ? 6.409 -0.444 30.495 1.00 89.19 97 GLN A C 1
ATOM 762 O O . GLN A 1 97 ? 5.276 -0.890 30.715 1.00 89.19 97 GLN A O 1
ATOM 767 N N . ALA A 1 98 ? 6.597 0.556 29.622 1.00 92.44 98 ALA A N 1
ATOM 768 C CA . ALA A 1 98 ? 5.493 1.173 28.887 1.00 92.44 98 ALA A CA 1
ATOM 769 C C . ALA A 1 98 ? 4.868 0.195 27.878 1.00 92.44 98 ALA A C 1
ATOM 771 O O . ALA A 1 98 ? 5.546 -0.315 26.983 1.00 92.44 98 ALA A O 1
ATOM 772 N N . ILE A 1 99 ? 3.553 -0.010 27.984 1.00 96.50 99 ILE A N 1
ATOM 773 C CA . ILE A 1 99 ? 2.771 -0.824 27.045 1.00 96.50 99 ILE A CA 1
ATOM 774 C C . ILE A 1 99 ? 2.728 -0.139 25.672 1.00 96.50 99 ILE A C 1
ATOM 776 O O . ILE A 1 99 ? 2.478 1.066 25.580 1.00 96.50 99 ILE A O 1
ATOM 780 N N . TYR A 1 100 ? 2.914 -0.900 24.592 1.00 96.44 100 TYR A N 1
ATOM 781 C CA . TYR A 1 100 ? 2.813 -0.394 23.224 1.00 96.44 100 TYR A CA 1
ATOM 782 C C . TYR A 1 100 ? 2.106 -1.365 22.268 1.00 96.44 100 TYR A C 1
ATOM 784 O O . TYR A 1 100 ? 2.200 -2.589 22.378 1.00 96.44 100 TYR A O 1
ATOM 792 N N . ASN A 1 101 ? 1.416 -0.805 21.272 1.00 94.88 101 ASN A N 1
ATOM 793 C CA . ASN A 1 101 ? 0.900 -1.560 20.137 1.00 94.88 101 ASN A CA 1
ATOM 794 C C . ASN A 1 101 ? 2.008 -1.743 19.086 1.00 94.88 101 ASN A C 1
ATOM 796 O O . ASN A 1 101 ? 2.483 -0.780 18.474 1.00 94.88 101 ASN A O 1
ATOM 800 N N . ARG A 1 102 ? 2.384 -3.004 18.840 1.00 91.88 102 ARG A N 1
ATOM 801 C CA . ARG A 1 102 ? 3.493 -3.392 17.951 1.00 91.88 102 ARG A CA 1
ATOM 802 C C . ARG A 1 102 ? 3.396 -2.789 16.545 1.00 91.88 102 ARG A C 1
ATOM 804 O O . ARG A 1 102 ? 4.406 -2.331 16.013 1.00 91.88 102 ARG A O 1
ATOM 811 N N . ARG A 1 103 ? 2.205 -2.774 15.938 1.00 90.31 103 ARG A N 1
ATOM 812 C CA . ARG A 1 103 ? 1.978 -2.244 14.581 1.00 90.31 103 ARG A CA 1
ATOM 813 C C . ARG A 1 103 ? 2.099 -0.725 14.559 1.00 90.31 103 ARG A C 1
ATOM 815 O O . ARG A 1 103 ? 2.903 -0.177 13.810 1.00 90.31 103 ARG A O 1
ATOM 822 N N . MET A 1 104 ? 1.319 -0.059 15.403 1.00 89.81 104 MET A N 1
ATOM 823 C CA . MET A 1 104 ? 1.197 1.394 15.440 1.00 89.81 104 MET A CA 1
ATOM 824 C C . MET A 1 104 ? 2.527 2.080 15.782 1.00 89.81 104 MET A C 1
ATOM 826 O O . MET A 1 104 ? 2.842 3.129 15.218 1.00 89.81 104 MET A O 1
ATOM 830 N N . TYR A 1 105 ? 3.333 1.450 16.640 1.00 91.12 105 TYR A N 1
ATOM 831 C CA . TYR A 1 105 ? 4.692 1.887 16.951 1.00 91.12 105 TYR A CA 1
ATOM 832 C C . TYR A 1 105 ? 5.632 1.776 15.737 1.00 91.12 105 TYR A C 1
ATOM 834 O O . TYR A 1 105 ? 6.280 2.758 15.370 1.00 91.12 105 TYR A O 1
ATOM 842 N N . ARG A 1 106 ? 5.648 0.629 15.033 1.00 86.19 106 ARG A N 1
ATOM 843 C CA . ARG A 1 106 ? 6.416 0.459 13.778 1.00 86.19 106 ARG A CA 1
ATOM 844 C C . ARG A 1 106 ? 5.993 1.472 12.710 1.00 86.19 106 ARG A C 1
ATOM 846 O O . ARG A 1 106 ? 6.850 2.054 12.052 1.00 86.19 106 ARG A O 1
ATOM 853 N N . GLU A 1 107 ? 4.692 1.709 12.545 1.00 83.25 107 GLU A N 1
ATOM 854 C CA . GLU A 1 107 ? 4.164 2.721 11.621 1.00 83.25 107 GLU A CA 1
ATOM 855 C C . GLU A 1 107 ? 4.620 4.139 12.000 1.00 83.25 107 GLU A C 1
ATOM 857 O O . GLU A 1 107 ? 4.999 4.911 11.119 1.00 83.25 107 GLU A O 1
ATOM 862 N N . GLY A 1 108 ? 4.651 4.468 13.297 1.00 85.25 108 GLY A N 1
ATOM 863 C CA . GLY A 1 108 ? 5.197 5.726 13.814 1.00 85.25 108 GLY A CA 1
ATOM 864 C C . GLY A 1 108 ? 6.678 5.913 13.476 1.00 85.25 108 GLY A C 1
ATOM 865 O O . GLY A 1 108 ? 7.050 6.938 12.902 1.00 85.25 108 GLY A O 1
ATOM 866 N N . LEU A 1 109 ? 7.508 4.899 13.747 1.00 83.69 109 LEU A N 1
ATOM 867 C CA . LEU A 1 109 ? 8.935 4.904 13.401 1.00 83.69 109 LEU A CA 1
ATOM 868 C C . LEU A 1 109 ? 9.155 5.055 11.888 1.00 83.69 109 LEU A C 1
ATOM 870 O O . LEU A 1 109 ? 9.919 5.916 11.455 1.00 83.69 109 LEU A O 1
ATOM 874 N N . LEU A 1 110 ? 8.440 4.278 11.066 1.00 78.25 110 LEU A N 1
ATOM 875 C CA . LEU A 1 110 ? 8.514 4.375 9.605 1.00 78.25 110 LEU A CA 1
ATOM 876 C C . LEU A 1 110 ? 8.055 5.745 9.090 1.00 78.25 110 LEU A C 1
ATOM 878 O O . LEU A 1 110 ? 8.637 6.262 8.139 1.00 78.25 110 LEU A O 1
ATOM 882 N N . SER A 1 111 ? 7.030 6.345 9.700 1.00 77.56 111 SER A N 1
ATOM 883 C CA . SER A 1 111 ? 6.569 7.697 9.366 1.00 77.56 111 SER A CA 1
ATOM 884 C C . SER A 1 111 ? 7.652 8.741 9.649 1.00 77.56 111 SER A C 1
ATOM 886 O O . SER A 1 111 ? 7.954 9.556 8.774 1.00 77.56 111 SER A O 1
ATOM 888 N N . LYS A 1 112 ? 8.303 8.663 10.820 1.00 81.25 112 LYS A N 1
ATOM 889 C CA . LYS A 1 112 ? 9.422 9.537 11.201 1.00 81.25 112 LYS A CA 1
ATOM 890 C C . LYS A 1 112 ? 10.604 9.399 10.234 1.00 81.25 112 LYS A C 1
ATOM 892 O O . LYS A 1 112 ? 10.998 10.386 9.625 1.00 81.25 112 LYS A O 1
ATOM 897 N N . ILE A 1 113 ? 11.063 8.175 9.963 1.00 77.00 113 ILE A N 1
ATOM 898 C CA . ILE A 1 113 ? 12.150 7.906 9.002 1.00 77.00 113 ILE A CA 1
ATOM 899 C C . ILE A 1 113 ? 11.812 8.451 7.602 1.00 77.00 113 ILE A C 1
ATOM 901 O O . ILE A 1 113 ? 12.653 9.059 6.941 1.00 77.00 113 ILE A O 1
ATOM 905 N N . ARG A 1 114 ? 10.569 8.272 7.129 1.00 77.38 114 ARG A N 1
ATOM 906 C CA . ARG A 1 114 ? 10.121 8.797 5.824 1.00 77.38 114 ARG A CA 1
ATOM 907 C C . ARG A 1 114 ? 10.040 10.325 5.805 1.00 77.38 114 ARG A C 1
ATOM 909 O O . ARG A 1 114 ? 10.317 10.918 4.761 1.00 77.38 114 ARG A O 1
ATOM 916 N N . SER A 1 115 ? 9.648 10.965 6.908 1.00 77.31 115 SER A N 1
ATOM 917 C CA . SER A 1 115 ? 9.587 12.428 7.001 1.00 77.31 115 SER A CA 1
ATOM 918 C C . SER A 1 115 ? 10.990 13.036 7.042 1.00 77.31 115 SER A C 1
ATOM 920 O O . SER A 1 115 ? 11.253 13.984 6.303 1.00 77.31 115 SER A O 1
ATOM 922 N N . GLU A 1 116 ? 11.912 12.426 7.787 1.00 76.19 116 GLU A N 1
ATOM 923 C CA . GLU A 1 116 ? 13.329 12.789 7.859 1.00 76.19 116 GLU A CA 1
ATOM 924 C C . GLU A 1 116 ? 14.022 12.592 6.508 1.00 76.19 116 GLU A C 1
ATOM 926 O O . GLU A 1 116 ? 14.608 13.536 5.987 1.00 76.19 116 GLU A O 1
ATOM 931 N N . ALA A 1 117 ? 13.865 11.434 5.857 1.00 74.25 117 ALA A N 1
ATOM 932 C CA . ALA A 1 117 ? 14.423 11.189 4.525 1.00 74.25 117 ALA A CA 1
ATOM 933 C C . ALA A 1 117 ? 13.876 12.168 3.466 1.00 74.25 117 ALA A C 1
ATOM 935 O O . ALA A 1 117 ? 14.633 12.668 2.629 1.00 74.25 117 ALA A O 1
ATOM 936 N N . ARG A 1 118 ? 12.575 12.497 3.519 1.00 70.19 118 ARG A N 1
ATOM 937 C CA . ARG A 1 118 ? 11.971 13.531 2.661 1.00 70.19 118 ARG A CA 1
ATOM 938 C C . ARG A 1 118 ? 12.564 14.909 2.957 1.00 70.19 118 ARG A C 1
ATOM 940 O O . ARG A 1 118 ? 12.857 15.640 2.013 1.00 70.19 118 ARG A O 1
ATOM 947 N N . ARG A 1 119 ? 12.760 15.249 4.234 1.00 72.19 119 ARG A N 1
ATOM 948 C CA . ARG A 1 119 ? 13.355 16.515 4.676 1.00 72.19 119 ARG A CA 1
ATOM 949 C C . ARG A 1 119 ? 14.808 16.625 4.225 1.00 72.19 119 ARG A C 1
ATOM 951 O O . ARG A 1 119 ? 15.112 17.552 3.498 1.00 72.19 119 ARG A O 1
ATOM 958 N N . SER A 1 120 ? 15.662 15.639 4.494 1.00 67.12 120 SER A N 1
ATOM 959 C CA . SER A 1 120 ? 17.060 15.628 4.037 1.00 67.12 120 SER A CA 1
ATOM 960 C C . SER A 1 120 ? 17.197 15.613 2.510 1.00 67.12 120 SER A C 1
ATOM 962 O O . SER A 1 120 ? 18.131 16.204 1.96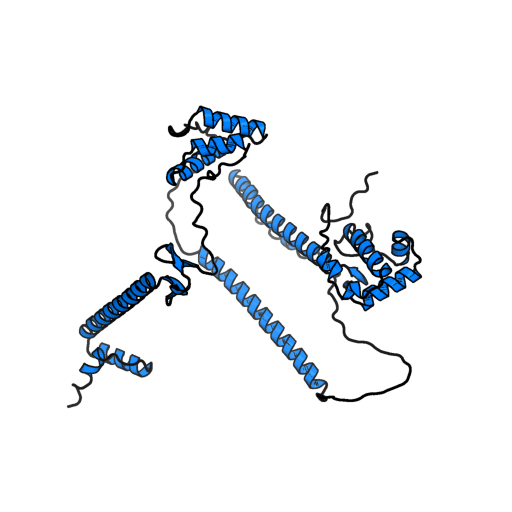9 1.00 67.12 120 SER A O 1
ATOM 964 N N . GLY A 1 121 ? 16.274 14.965 1.790 1.00 65.19 121 GLY A N 1
ATOM 965 C CA . GLY A 1 121 ? 16.195 15.057 0.330 1.00 65.19 121 GLY A CA 1
ATOM 966 C C . GLY A 1 121 ? 15.863 16.477 -0.140 1.00 65.19 121 GLY A C 1
ATOM 967 O O . GLY A 1 121 ? 16.520 16.999 -1.038 1.00 65.19 121 GLY A O 1
ATOM 968 N N . TRP A 1 122 ? 14.887 17.126 0.497 1.00 50.22 122 TRP A N 1
ATOM 969 C CA . TRP A 1 122 ? 14.484 18.507 0.220 1.00 50.22 122 TRP A CA 1
ATOM 970 C C . TRP A 1 122 ? 15.547 19.540 0.635 1.00 50.22 122 TRP A C 1
ATOM 972 O O . TRP A 1 122 ? 15.798 20.483 -0.111 1.00 50.22 122 TRP A O 1
ATOM 982 N N . ASP A 1 123 ? 16.240 19.322 1.752 1.00 56.50 123 ASP A N 1
ATOM 983 C CA . ASP A 1 123 ? 17.331 20.165 2.245 1.00 56.50 123 ASP A CA 1
ATOM 984 C C . ASP A 1 123 ? 18.536 20.090 1.307 1.00 56.50 123 ASP A C 1
ATOM 986 O O . ASP A 1 123 ? 19.045 21.131 0.909 1.00 56.50 123 ASP A O 1
ATOM 990 N N . LYS A 1 124 ? 18.923 18.900 0.819 1.00 53.41 124 LYS A N 1
ATOM 991 C CA . LYS A 1 124 ? 19.907 18.771 -0.278 1.00 53.41 124 LYS A CA 1
ATOM 992 C C . LYS A 1 124 ? 19.443 19.491 -1.548 1.00 53.41 124 LYS A C 1
ATOM 994 O O . LYS A 1 124 ? 20.254 20.108 -2.237 1.00 53.41 124 LYS A O 1
ATOM 999 N N . GLN A 1 125 ? 18.139 19.459 -1.845 1.00 52.62 125 GLN A N 1
ATOM 1000 C CA . GLN A 1 125 ? 17.571 20.213 -2.964 1.00 52.62 125 GLN A CA 1
ATOM 1001 C C . GLN A 1 125 ? 17.508 21.732 -2.745 1.00 52.62 125 GLN A C 1
ATOM 1003 O O . GLN A 1 125 ? 17.320 22.470 -3.712 1.00 52.62 125 GLN A O 1
ATOM 1008 N N . ASN A 1 126 ? 17.638 22.215 -1.512 1.00 48.38 126 ASN A N 1
ATOM 1009 C CA . ASN A 1 126 ? 17.691 23.639 -1.209 1.00 48.38 126 ASN A CA 1
ATOM 1010 C C . ASN A 1 126 ? 19.122 24.131 -1.010 1.00 48.38 126 ASN A C 1
ATOM 1012 O O . ASN A 1 126 ? 19.399 25.234 -1.464 1.00 48.38 126 ASN A O 1
ATOM 1016 N N . LEU A 1 127 ? 20.034 23.306 -0.483 1.00 45.25 127 LEU A N 1
ATOM 1017 C CA . LEU A 1 127 ? 21.467 23.599 -0.436 1.00 45.25 127 LEU A CA 1
ATOM 1018 C C . LEU A 1 127 ? 21.998 23.869 -1.844 1.00 45.25 127 LEU A C 1
ATOM 1020 O O . LEU A 1 127 ? 22.543 24.940 -2.084 1.00 45.25 127 LEU A O 1
ATOM 1024 N N . TYR A 1 128 ? 21.690 23.013 -2.835 1.00 44.19 128 TYR A N 1
ATOM 1025 C CA . TYR A 1 128 ? 22.113 23.322 -4.210 1.00 44.19 128 TYR A CA 1
ATOM 1026 C C . TYR A 1 128 ? 21.525 24.647 -4.722 1.00 44.19 128 TYR A C 1
ATOM 1028 O O . TYR A 1 128 ? 22.170 25.314 -5.524 1.00 44.19 128 TYR A O 1
ATOM 1036 N N . LYS A 1 129 ? 20.326 25.065 -4.280 1.00 43.06 129 LYS A N 1
ATOM 1037 C CA . LYS A 1 129 ? 19.695 26.343 -4.677 1.00 43.06 129 LYS A CA 1
ATOM 1038 C C . LYS A 1 129 ? 20.237 27.550 -3.914 1.00 43.06 129 LYS A C 1
ATOM 1040 O O . LYS A 1 129 ? 20.139 28.658 -4.435 1.00 43.06 129 LYS A O 1
ATOM 1045 N N . THR A 1 130 ? 20.742 27.385 -2.695 1.00 40.81 130 THR A N 1
ATOM 1046 C CA . THR A 1 130 ? 21.383 28.463 -1.930 1.00 40.81 130 THR A CA 1
ATOM 1047 C C . THR A 1 130 ? 22.832 28.629 -2.351 1.00 40.81 130 THR A C 1
ATOM 1049 O O . THR A 1 130 ? 23.260 29.756 -2.571 1.00 40.81 130 THR A O 1
ATOM 1052 N N . ASP A 1 131 ? 23.541 27.527 -2.582 1.00 40.62 131 ASP A N 1
ATOM 1053 C CA . ASP A 1 131 ? 24.943 27.528 -2.993 1.00 40.62 131 ASP A CA 1
ATOM 1054 C C . ASP A 1 131 ? 25.074 28.067 -4.423 1.00 40.62 131 ASP A C 1
ATOM 1056 O O . ASP A 1 131 ? 25.881 28.959 -4.671 1.00 40.62 131 ASP A O 1
ATOM 1060 N N . THR A 1 132 ? 24.198 27.653 -5.352 1.00 40.31 132 THR A N 1
ATOM 1061 C CA . THR A 1 132 ? 24.156 28.252 -6.705 1.00 40.31 132 THR A CA 1
ATOM 1062 C C . THR A 1 132 ? 23.836 29.751 -6.676 1.00 40.31 132 THR A C 1
ATOM 1064 O O . THR A 1 132 ? 24.417 30.504 -7.454 1.00 40.31 132 THR A O 1
ATOM 1067 N N . LYS A 1 133 ? 22.986 30.220 -5.750 1.00 39.88 133 LYS A N 1
ATOM 1068 C CA . LYS A 1 133 ? 22.698 31.656 -5.562 1.00 39.88 133 LYS A CA 1
ATOM 1069 C C . LYS A 1 133 ? 23.834 32.432 -4.889 1.00 39.88 133 LYS A C 1
ATOM 1071 O O . LYS A 1 133 ? 23.997 33.613 -5.186 1.00 39.88 133 LYS A O 1
ATOM 1076 N N . ALA A 1 134 ? 24.601 31.807 -3.997 1.00 39.81 134 ALA A N 1
ATOM 1077 C CA . ALA A 1 134 ? 25.777 32.413 -3.372 1.00 39.81 134 ALA A CA 1
ATOM 1078 C C . ALA A 1 134 ? 26.929 32.543 -4.383 1.00 39.81 134 ALA A C 1
ATOM 1080 O O . ALA A 1 134 ? 27.521 33.612 -4.514 1.00 39.81 134 ALA A O 1
ATOM 1081 N N . ILE A 1 135 ? 27.166 31.494 -5.178 1.00 42.78 135 ILE A N 1
ATOM 1082 C CA . ILE A 1 135 ? 28.153 31.478 -6.269 1.00 42.78 135 ILE A CA 1
ATOM 1083 C C . ILE A 1 135 ? 27.810 32.534 -7.339 1.00 42.78 135 ILE A C 1
ATOM 1085 O O . ILE A 1 135 ? 28.701 33.229 -7.819 1.00 42.78 135 ILE A O 1
ATOM 1089 N N . GLN A 1 136 ? 26.523 32.742 -7.649 1.00 42.47 136 GLN A N 1
ATOM 1090 C CA . GLN A 1 136 ? 26.065 33.796 -8.572 1.00 42.47 136 GLN A CA 1
ATOM 1091 C C . GLN A 1 136 ? 26.199 35.239 -8.042 1.00 42.47 136 GLN A C 1
ATOM 1093 O O . GLN A 1 136 ? 26.012 36.172 -8.819 1.00 42.47 136 GLN A O 1
ATOM 1098 N N . LYS A 1 137 ? 26.502 35.457 -6.753 1.00 36.50 137 LYS A N 1
ATOM 1099 C CA . LYS A 1 137 ? 26.588 36.802 -6.144 1.00 36.50 137 LYS A CA 1
ATOM 1100 C C . LYS A 1 137 ? 28.010 37.308 -5.868 1.00 36.50 137 LYS A C 1
ATOM 1102 O O . LYS A 1 137 ? 28.163 38.363 -5.262 1.00 36.50 137 LYS A O 1
ATOM 1107 N N . GLY A 1 138 ? 29.045 36.601 -6.324 1.00 40.81 138 GLY A N 1
ATOM 1108 C CA . GLY A 1 138 ? 30.408 37.149 -6.413 1.00 40.81 138 GLY A CA 1
ATOM 1109 C C . GLY A 1 138 ? 31.125 37.448 -5.086 1.00 40.81 138 GLY A C 1
ATOM 1110 O O . GLY A 1 138 ? 32.194 38.054 -5.104 1.00 40.81 138 GLY A O 1
ATOM 1111 N N . SER A 1 139 ? 30.601 37.015 -3.934 1.00 35.47 139 SER A N 1
ATOM 1112 C CA . SER A 1 139 ? 31.243 37.217 -2.628 1.00 35.47 139 SER A CA 1
ATOM 1113 C C . SER A 1 139 ? 32.424 36.258 -2.427 1.00 35.47 139 SER A C 1
ATOM 1115 O O . SER A 1 139 ? 32.304 35.199 -1.806 1.00 35.47 139 SER A O 1
ATOM 1117 N N . LYS A 1 140 ? 33.584 36.624 -2.975 1.00 42.50 140 LYS A N 1
ATOM 1118 C CA . LYS A 1 140 ? 34.827 35.846 -2.914 1.00 42.50 140 LYS A CA 1
ATOM 1119 C C . LYS A 1 140 ? 35.548 36.028 -1.568 1.00 42.50 140 LYS A C 1
ATOM 1121 O O . LYS A 1 140 ? 36.604 36.647 -1.539 1.00 42.50 140 LYS A O 1
ATOM 1126 N N . LEU A 1 141 ? 35.026 35.468 -0.465 1.00 34.28 141 LEU A N 1
ATOM 1127 C CA . LEU A 1 141 ? 35.840 35.214 0.739 1.00 34.28 141 LEU A CA 1
ATOM 1128 C C . LEU A 1 141 ? 35.286 34.117 1.683 1.00 34.28 141 LEU A C 1
ATOM 1130 O O . LEU A 1 141 ? 34.132 34.134 2.089 1.00 34.28 141 LEU A O 1
ATOM 1134 N N . HIS A 1 142 ? 36.196 33.231 2.103 1.00 35.50 142 HIS A N 1
ATOM 1135 C CA . HIS A 1 142 ? 36.218 32.495 3.380 1.00 35.50 142 HIS A CA 1
ATOM 1136 C C . HIS A 1 142 ? 35.117 31.454 3.727 1.00 35.50 142 HIS A C 1
ATOM 1138 O O . HIS A 1 142 ? 34.321 31.645 4.643 1.00 35.50 142 HIS A O 1
ATOM 1144 N N . ILE A 1 143 ? 35.208 30.243 3.148 1.00 32.25 143 ILE A N 1
ATOM 1145 C CA . ILE A 1 143 ? 34.616 29.012 3.730 1.00 32.25 143 ILE A CA 1
ATOM 1146 C C . ILE A 1 143 ? 35.672 27.892 3.847 1.00 32.25 143 ILE A C 1
ATOM 1148 O O . ILE A 1 143 ? 35.575 26.841 3.225 1.00 32.25 143 ILE A O 1
ATOM 1152 N N . GLN A 1 144 ? 36.692 28.105 4.686 1.00 35.12 144 GLN A N 1
ATOM 1153 C CA . GLN A 1 144 ? 37.589 27.032 5.168 1.00 35.12 144 GLN A CA 1
ATOM 1154 C C . GLN A 1 144 ? 37.534 26.827 6.697 1.00 35.12 144 GLN A C 1
ATOM 1156 O O . GLN A 1 144 ? 38.302 26.042 7.246 1.00 35.12 144 GLN A O 1
ATOM 1161 N N . LYS A 1 145 ? 36.596 27.485 7.401 1.00 34.97 145 LYS A N 1
ATOM 1162 C CA . LYS A 1 145 ? 36.469 27.420 8.873 1.00 34.97 145 LYS A CA 1
ATOM 1163 C C . LYS A 1 145 ? 35.092 26.991 9.422 1.00 34.97 145 LYS A C 1
ATOM 1165 O O . LYS A 1 145 ? 34.854 27.167 10.609 1.00 34.97 145 LYS A O 1
ATOM 1170 N N . ARG A 1 146 ? 34.206 26.377 8.617 1.00 29.47 146 ARG A N 1
ATOM 1171 C CA . ARG A 1 146 ? 32.967 25.723 9.126 1.00 29.47 146 ARG A CA 1
ATOM 1172 C C . ARG A 1 146 ? 32.959 24.191 9.106 1.00 29.47 146 ARG A C 1
ATOM 1174 O O . ARG A 1 146 ? 32.288 23.579 9.925 1.00 29.47 146 ARG A O 1
ATOM 1181 N N . TYR A 1 147 ? 33.816 23.549 8.313 1.00 30.80 147 TYR A N 1
ATOM 1182 C CA . TYR A 1 147 ? 33.948 22.080 8.280 1.00 30.80 147 TYR A CA 1
ATOM 1183 C C . TYR A 1 147 ? 34.683 21.461 9.498 1.00 30.80 147 TYR A C 1
ATOM 1185 O O . TYR A 1 147 ? 35.193 20.348 9.421 1.00 30.80 147 TYR A O 1
ATOM 1193 N N . LYS A 1 148 ? 34.736 22.177 10.632 1.00 29.77 148 LYS A N 1
ATOM 1194 C CA . LYS A 1 148 ? 35.194 21.669 11.942 1.00 29.77 148 LYS A CA 1
ATOM 1195 C C . LYS A 1 148 ? 34.264 22.018 13.117 1.00 29.77 148 LYS A C 1
ATOM 1197 O O . LYS A 1 148 ? 34.440 21.448 14.187 1.00 29.77 148 LYS A O 1
ATOM 1202 N N . SER A 1 149 ? 33.286 22.917 12.949 1.00 33.81 149 SER A N 1
ATOM 1203 C CA . SER A 1 149 ? 32.259 23.177 13.972 1.00 33.81 149 SER A CA 1
ATOM 1204 C C . SER A 1 149 ? 31.107 22.180 13.872 1.00 33.81 149 SER A C 1
ATOM 1206 O O . SER A 1 149 ? 30.625 21.683 14.885 1.00 33.81 149 SER A O 1
ATOM 1208 N N . ASP A 1 150 ? 30.704 21.835 12.650 1.00 30.97 150 ASP A N 1
ATOM 1209 C CA . ASP A 1 150 ? 29.416 21.172 12.427 1.00 30.97 150 ASP A CA 1
ATOM 1210 C C . ASP A 1 150 ? 29.526 19.638 12.556 1.00 30.97 150 ASP A C 1
ATOM 1212 O O . ASP A 1 150 ? 28.551 18.967 12.883 1.00 30.97 150 ASP A O 1
ATOM 1216 N N . THR A 1 151 ? 30.741 19.081 12.462 1.00 31.23 151 THR A N 1
ATOM 1217 C CA . THR A 1 151 ? 31.052 17.723 12.949 1.00 31.23 151 THR A CA 1
ATOM 1218 C C . THR A 1 151 ? 31.070 17.623 14.477 1.00 31.23 151 THR A C 1
ATOM 1220 O O . THR A 1 151 ? 30.926 16.522 15.001 1.00 31.23 151 THR A O 1
ATOM 1223 N N . LYS A 1 152 ? 31.154 18.743 15.213 1.00 30.64 152 LYS A N 1
ATOM 1224 C CA . LYS A 1 152 ? 31.045 18.761 16.683 1.00 30.64 152 LYS A CA 1
ATOM 1225 C C . LYS A 1 152 ? 29.593 18.824 17.186 1.00 30.64 152 LYS A C 1
ATOM 1227 O O . LYS A 1 152 ? 29.360 18.751 18.386 1.00 30.64 152 LYS A O 1
ATOM 1232 N N . CYS A 1 153 ? 28.609 18.888 16.284 1.00 27.41 153 CYS A N 1
ATOM 1233 C CA . CYS A 1 153 ? 27.187 18.710 16.612 1.00 27.41 153 CYS A CA 1
ATOM 1234 C C . CYS A 1 153 ? 26.704 17.254 16.411 1.00 27.41 153 CYS A C 1
ATOM 1236 O O . CYS A 1 153 ? 25.536 16.948 16.618 1.00 27.41 153 CYS A O 1
ATOM 1238 N N . LEU A 1 154 ? 27.612 16.341 16.037 1.00 31.47 154 LEU A N 1
ATOM 1239 C CA . LEU A 1 154 ? 27.357 14.906 15.838 1.00 31.47 154 LEU A CA 1
ATOM 1240 C C . LEU A 1 154 ? 27.993 14.018 16.928 1.00 31.47 154 LEU A C 1
ATOM 1242 O O . LEU A 1 154 ? 28.093 12.809 16.747 1.00 31.47 154 LEU A O 1
ATOM 1246 N N . GLN A 1 155 ? 28.411 14.613 18.053 1.00 29.98 155 GLN A N 1
ATOM 1247 C CA . GLN A 1 155 ? 28.963 13.902 19.220 1.00 29.98 155 GLN A CA 1
ATOM 1248 C C . GLN A 1 155 ? 28.283 14.242 20.560 1.00 29.98 155 GLN A C 1
ATOM 1250 O O . GLN A 1 155 ? 28.642 13.655 21.568 1.00 29.98 155 GLN A O 1
ATOM 1255 N N . ASN A 1 156 ? 27.271 15.120 20.581 1.00 29.00 156 ASN A N 1
ATOM 1256 C CA . ASN A 1 156 ? 26.504 15.442 21.793 1.00 29.00 156 ASN A CA 1
ATOM 1257 C C . ASN A 1 156 ? 25.016 15.104 21.604 1.00 29.00 156 ASN A C 1
ATOM 1259 O O . ASN A 1 156 ? 24.178 15.999 21.553 1.00 29.00 156 ASN A O 1
ATOM 1263 N N . PHE A 1 157 ? 24.713 13.812 21.472 1.00 27.69 157 PHE A N 1
ATOM 1264 C CA . PHE A 1 157 ? 23.404 13.223 21.796 1.00 27.69 157 PHE A CA 1
ATOM 1265 C C . PHE A 1 157 ? 23.599 11.756 22.218 1.00 27.69 157 PHE A C 1
ATOM 1267 O O . PHE A 1 157 ? 22.994 10.828 21.684 1.00 27.69 157 PHE A O 1
ATOM 1274 N N . GLU A 1 158 ? 24.477 11.561 23.203 1.00 28.30 158 GLU A N 1
ATOM 1275 C CA . GLU A 1 158 ? 24.420 10.398 24.087 1.00 28.30 158 GLU A CA 1
ATOM 1276 C C . GLU A 1 158 ? 23.258 10.606 25.071 1.00 28.30 158 GLU A C 1
ATOM 1278 O O . GLU A 1 158 ? 23.451 11.006 26.212 1.00 28.30 158 GLU A O 1
ATOM 1283 N N . ASP A 1 159 ? 22.032 10.371 24.595 1.00 25.45 159 ASP A N 1
ATOM 1284 C CA . ASP A 1 159 ? 20.894 10.044 25.461 1.00 25.45 159 ASP A CA 1
ATOM 1285 C C . ASP A 1 159 ? 20.683 8.524 25.373 1.00 25.45 159 ASP A C 1
ATOM 1287 O O . ASP A 1 159 ? 19.923 8.004 24.546 1.00 25.45 159 ASP A O 1
ATOM 1291 N N . GLU A 1 160 ? 21.412 7.785 26.212 1.00 33.31 160 GLU A N 1
ATOM 1292 C CA . GLU A 1 160 ? 21.243 6.342 26.388 1.00 33.31 160 GLU A CA 1
ATOM 1293 C C . GLU A 1 160 ? 19.889 6.023 27.048 1.00 33.31 160 GLU A C 1
ATOM 1295 O O . GLU A 1 160 ? 19.808 5.837 28.258 1.00 33.31 160 GLU A O 1
ATOM 1300 N N . SER A 1 161 ? 18.795 5.945 26.278 1.00 30.23 161 SER A N 1
ATOM 1301 C CA . SER A 1 161 ? 17.532 5.338 26.761 1.00 30.23 161 SER A CA 1
ATOM 1302 C C . SER A 1 161 ? 16.487 5.016 25.673 1.00 30.23 161 SER A C 1
ATOM 1304 O O . SER A 1 161 ? 15.286 5.194 25.881 1.00 30.23 161 SER A O 1
ATOM 1306 N N . ILE A 1 162 ? 16.886 4.475 24.511 1.00 31.03 162 ILE A N 1
ATOM 1307 C CA . ILE A 1 162 ? 15.920 3.983 23.498 1.00 31.03 162 ILE A CA 1
ATOM 1308 C C . ILE A 1 162 ? 15.947 2.454 23.370 1.00 31.03 162 ILE A C 1
ATOM 1310 O O . ILE A 1 162 ? 16.530 1.879 22.455 1.00 31.03 162 ILE A O 1
ATOM 1314 N N . MET A 1 163 ? 15.260 1.854 24.341 1.00 33.44 163 MET A N 1
ATOM 1315 C CA . MET A 1 163 ? 14.422 0.649 24.290 1.00 33.44 163 MET A CA 1
ATOM 1316 C C . MET A 1 163 ? 14.765 -0.435 23.238 1.00 33.44 163 MET A C 1
ATOM 1318 O O . MET A 1 163 ? 14.462 -0.278 22.050 1.00 33.44 163 MET A O 1
ATOM 1322 N N . LYS A 1 164 ? 15.299 -1.583 23.679 1.00 32.69 164 LYS A N 1
ATOM 1323 C CA . LYS A 1 164 ? 15.484 -2.808 22.880 1.00 32.69 164 LYS A CA 1
ATOM 1324 C C . LYS A 1 164 ? 14.529 -3.915 23.367 1.00 32.69 164 LYS A C 1
ATOM 1326 O O . LYS A 1 164 ? 14.666 -4.369 24.498 1.00 32.69 164 LYS A O 1
ATOM 1331 N N . PRO A 1 165 ? 13.631 -4.446 22.512 1.00 29.11 165 PRO A N 1
ATOM 1332 C CA . PRO A 1 165 ? 12.674 -5.467 22.932 1.00 29.11 165 PRO A CA 1
ATOM 1333 C C . PRO A 1 165 ? 13.380 -6.745 23.409 1.00 29.11 165 PRO A C 1
ATOM 1335 O O . PRO A 1 165 ? 14.150 -7.355 22.663 1.00 29.11 165 PRO A O 1
ATOM 1338 N N . LEU A 1 166 ? 13.083 -7.151 24.644 1.00 27.88 166 LEU A N 1
ATOM 1339 C CA . LEU A 1 166 ? 13.565 -8.390 25.252 1.00 27.88 166 LEU A CA 1
ATOM 1340 C C . LEU A 1 166 ? 12.929 -9.619 24.583 1.00 27.88 166 LEU A C 1
ATOM 1342 O O . LEU A 1 166 ? 11.727 -9.648 24.323 1.00 27.88 166 LEU A O 1
ATOM 1346 N N . SER A 1 167 ? 13.732 -10.657 24.348 1.00 30.02 167 SER A N 1
ATOM 1347 C CA . SER A 1 167 ? 13.254 -12.004 24.017 1.00 30.02 167 SER A CA 1
ATOM 1348 C C . SER A 1 167 ? 13.086 -12.826 25.295 1.00 30.02 167 SER A C 1
ATOM 1350 O O . SER A 1 167 ? 14.006 -12.865 26.111 1.00 30.02 167 SER A O 1
ATOM 1352 N N . HIS A 1 168 ? 11.953 -13.510 25.461 1.00 28.58 168 HIS A N 1
ATOM 1353 C CA . HIS A 1 168 ? 11.705 -14.355 26.632 1.00 28.58 168 HIS A CA 1
ATOM 1354 C C . HIS A 1 168 ? 12.604 -15.599 26.695 1.00 28.58 168 HIS A C 1
ATOM 1356 O O . HIS A 1 168 ? 12.730 -16.316 25.706 1.00 28.58 168 HIS A O 1
ATOM 1362 N N . ASN A 1 169 ? 13.171 -15.825 27.887 1.00 28.48 169 ASN A N 1
ATOM 1363 C CA . ASN A 1 169 ? 13.500 -17.081 28.590 1.00 28.48 169 ASN A CA 1
ATOM 1364 C C . ASN A 1 169 ? 14.261 -16.656 29.874 1.00 28.48 169 ASN A C 1
ATOM 1366 O O . ASN A 1 169 ? 15.130 -15.798 29.774 1.00 28.48 169 ASN A O 1
ATOM 1370 N N . GLY A 1 170 ? 14.018 -17.139 31.098 1.00 25.94 170 GLY A N 1
ATOM 1371 C CA . GLY A 1 170 ? 13.013 -18.073 31.621 1.00 25.94 170 GLY A CA 1
ATOM 1372 C C . GLY A 1 170 ? 12.720 -17.796 33.116 1.00 25.94 170 GLY A C 1
ATOM 1373 O O . GLY A 1 170 ? 13.188 -16.805 33.668 1.00 25.94 170 GLY A O 1
ATOM 1374 N N . LEU A 1 171 ? 11.896 -18.645 33.736 1.00 28.14 171 LEU A N 1
ATOM 1375 C CA . LEU A 1 171 ? 11.262 -18.477 35.063 1.00 28.14 171 LEU A CA 1
ATOM 1376 C C . LEU A 1 171 ? 12.159 -18.860 36.256 1.00 28.14 171 LEU A C 1
ATOM 1378 O O . LEU A 1 171 ? 13.129 -19.586 36.063 1.00 28.14 171 LEU A O 1
ATOM 1382 N N . ASP A 1 172 ? 11.716 -18.547 37.490 1.00 26.80 172 ASP A N 1
ATOM 1383 C CA . ASP A 1 172 ? 11.758 -19.561 38.561 1.00 26.80 172 ASP A CA 1
ATOM 1384 C C . ASP A 1 172 ? 10.773 -19.375 39.748 1.00 26.80 172 ASP A C 1
ATOM 1386 O O . ASP A 1 172 ? 10.804 -18.349 40.415 1.00 26.80 172 ASP A O 1
ATOM 1390 N N . LYS A 1 173 ? 9.966 -20.436 39.985 1.00 28.08 173 LYS A N 1
ATOM 1391 C CA . LYS A 1 173 ? 9.459 -21.068 41.248 1.00 28.08 173 LYS A CA 1
ATOM 1392 C C . LYS A 1 173 ? 8.841 -20.171 42.360 1.00 28.08 173 LYS A C 1
ATOM 1394 O O . LYS A 1 173 ? 9.283 -19.065 42.608 1.00 28.08 173 LYS A O 1
ATOM 1399 N N . GLN A 1 174 ? 7.838 -20.582 43.149 1.00 22.83 174 GLN A N 1
ATOM 1400 C CA . GLN A 1 174 ? 7.404 -21.891 43.698 1.00 22.83 174 GLN A CA 1
ATOM 1401 C C . GLN A 1 174 ? 5.849 -21.886 43.829 1.00 22.83 174 GLN A C 1
ATOM 1403 O O . GLN A 1 174 ? 5.272 -20.805 43.817 1.00 22.83 174 GLN A O 1
ATOM 1408 N N . GLY A 1 175 ? 5.068 -22.965 43.997 1.00 22.09 175 GLY A N 1
ATOM 1409 C CA . GLY A 1 175 ? 5.262 -24.424 44.085 1.00 22.09 175 GLY A CA 1
ATOM 1410 C C . GLY A 1 175 ? 3.910 -25.089 44.476 1.00 22.09 175 GLY A C 1
ATOM 1411 O O . GLY A 1 175 ? 3.019 -24.372 44.924 1.00 22.09 175 GLY A O 1
ATOM 1412 N N . GLY A 1 176 ? 3.726 -26.416 44.328 1.00 21.33 176 GLY A N 1
ATOM 1413 C CA . GLY A 1 176 ? 2.532 -27.116 44.869 1.00 21.33 176 GLY A CA 1
ATOM 1414 C C . GLY A 1 176 ? 1.886 -28.236 44.025 1.00 21.33 176 GLY A C 1
ATOM 1415 O O . GLY A 1 176 ? 0.866 -28.009 43.395 1.00 21.33 176 GLY A O 1
ATOM 1416 N N . ASN A 1 177 ? 2.467 -29.440 44.097 1.00 23.69 177 ASN A N 1
ATOM 1417 C CA . ASN A 1 177 ? 1.855 -30.789 44.163 1.00 23.69 177 ASN A CA 1
ATOM 1418 C C . ASN A 1 177 ? 0.665 -31.231 43.262 1.00 23.69 177 ASN A C 1
ATOM 1420 O O . ASN A 1 177 ? -0.444 -30.748 43.436 1.00 23.69 177 ASN A O 1
ATOM 1424 N N . ASN A 1 178 ? 0.897 -32.357 42.550 1.00 23.89 178 ASN A N 1
ATOM 1425 C CA . ASN A 1 178 ? -0.002 -33.524 42.321 1.00 23.89 178 ASN A CA 1
ATOM 1426 C C . ASN A 1 178 ? -1.317 -33.300 41.517 1.00 23.89 178 ASN A C 1
ATOM 1428 O O . ASN A 1 178 ? -2.005 -32.314 41.721 1.00 23.89 178 ASN A O 1
ATOM 1432 N N . THR A 1 179 ? -1.827 -34.161 40.619 1.00 23.09 179 THR A N 1
ATOM 1433 C CA . THR A 1 179 ? -1.503 -35.509 40.054 1.00 23.09 179 THR A CA 1
ATOM 1434 C C . THR A 1 179 ? -2.523 -35.757 38.907 1.00 23.09 179 THR A C 1
ATOM 1436 O O . THR A 1 179 ? -3.623 -35.222 39.001 1.00 23.09 179 THR A O 1
ATOM 1439 N N . ASP A 1 180 ? -2.347 -36.555 37.842 1.00 24.61 180 ASP A N 1
ATOM 1440 C CA . ASP A 1 180 ? -1.204 -37.295 37.263 1.00 24.61 180 ASP A CA 1
ATOM 1441 C C . ASP A 1 180 ? -1.530 -37.624 35.762 1.00 24.61 180 ASP A C 1
ATOM 1443 O O . ASP A 1 180 ? -2.169 -36.824 35.083 1.00 24.61 180 ASP A O 1
ATOM 1447 N N . THR A 1 181 ? -1.169 -38.807 35.244 1.00 26.52 181 THR A N 1
ATOM 1448 C CA . THR A 1 181 ? -1.466 -39.395 33.913 1.00 26.52 181 THR A CA 1
ATOM 1449 C C . THR A 1 181 ? -0.744 -38.784 32.697 1.00 26.52 181 THR A C 1
ATOM 1451 O O . THR A 1 181 ? -1.300 -38.119 31.827 1.00 26.52 181 THR A O 1
ATOM 1454 N N . LYS A 1 182 ? 0.542 -39.141 32.599 1.00 26.41 182 LYS A N 1
ATOM 1455 C CA . LYS A 1 182 ? 1.273 -39.455 31.344 1.00 26.41 182 LYS A CA 1
ATOM 1456 C C . LYS A 1 182 ? 1.243 -40.996 31.112 1.00 26.41 182 LYS A C 1
ATOM 1458 O O . LYS A 1 182 ? 0.698 -41.663 31.991 1.00 26.41 182 LYS A O 1
ATOM 1463 N N . PRO A 1 183 ? 1.836 -41.615 30.050 1.00 39.62 183 PRO A N 1
ATOM 1464 C CA . PRO A 1 183 ? 2.724 -41.102 28.978 1.00 39.62 183 PRO A CA 1
ATOM 1465 C C . PRO A 1 183 ? 2.284 -41.492 27.534 1.00 39.62 183 PRO A C 1
ATOM 1467 O O . PRO A 1 183 ? 1.304 -42.201 27.354 1.00 39.62 183 PRO A O 1
ATOM 1470 N N . LEU A 1 184 ? 2.895 -40.991 26.448 1.00 23.89 184 LEU A N 1
ATOM 1471 C CA . LEU A 1 184 ? 4.067 -41.524 25.693 1.00 23.89 184 LEU A CA 1
ATOM 1472 C C . LEU A 1 184 ? 4.129 -40.724 24.358 1.00 23.89 184 LEU A C 1
ATOM 1474 O O . LEU A 1 184 ? 3.067 -40.335 23.888 1.00 23.89 184 LEU A O 1
ATOM 1478 N N . GLN A 1 185 ? 5.225 -40.417 23.647 1.00 26.92 185 GLN A N 1
ATOM 1479 C CA . GLN A 1 185 ? 6.697 -40.515 23.769 1.00 26.92 185 GLN A CA 1
ATOM 1480 C C . GLN A 1 185 ? 7.252 -39.114 23.376 1.00 26.92 185 GLN A C 1
ATOM 1482 O O . GLN A 1 185 ? 6.676 -38.472 22.509 1.00 26.92 185 GLN A O 1
ATOM 1487 N N . ASN A 1 186 ? 8.276 -38.482 23.961 1.00 26.61 186 ASN A N 1
ATOM 1488 C CA . ASN A 1 186 ? 9.626 -38.915 24.343 1.00 26.61 186 ASN A CA 1
ATOM 1489 C C . ASN A 1 186 ? 10.487 -39.487 23.197 1.00 26.61 186 ASN A C 1
ATOM 1491 O O . ASN A 1 186 ? 10.703 -40.690 23.108 1.00 26.61 186 ASN A O 1
ATOM 1495 N N . LEU A 1 187 ? 11.083 -38.582 22.417 1.00 26.52 187 LEU A N 1
ATOM 1496 C CA . LEU A 1 187 ? 12.400 -38.749 21.794 1.00 26.52 187 LEU A CA 1
ATOM 1497 C C . LEU A 1 187 ? 13.209 -37.459 22.042 1.00 26.52 187 LEU A C 1
ATOM 1499 O O . LEU A 1 187 ? 12.626 -36.381 22.140 1.00 26.52 187 LEU A O 1
ATOM 1503 N N . TYR A 1 188 ? 14.534 -37.589 22.174 1.00 23.69 188 TYR A N 1
ATOM 1504 C CA . TYR A 1 188 ? 15.515 -36.514 22.432 1.00 23.69 188 TYR A CA 1
ATOM 1505 C C . TYR A 1 188 ? 15.570 -35.907 23.854 1.00 23.69 188 TYR A C 1
ATOM 1507 O O . TYR A 1 188 ? 15.386 -34.714 24.079 1.00 23.69 188 TYR A O 1
ATOM 1515 N N . LYS A 1 189 ? 16.017 -36.730 24.811 1.00 30.22 189 LYS A N 1
ATOM 1516 C CA . LYS A 1 189 ? 17.260 -36.406 25.550 1.00 30.22 189 LYS A CA 1
ATOM 1517 C C . LYS A 1 189 ? 18.397 -37.123 24.784 1.00 30.22 189 LYS A C 1
ATOM 1519 O O . LYS A 1 189 ? 18.109 -38.149 24.179 1.00 30.22 189 LYS A O 1
ATOM 1524 N N . THR A 1 190 ? 19.651 -36.685 24.703 1.00 31.38 190 THR A N 1
ATOM 1525 C CA . THR A 1 190 ? 20.476 -35.832 25.576 1.00 31.38 190 THR A CA 1
ATOM 1526 C C . THR A 1 190 ? 21.505 -35.049 24.748 1.00 31.38 190 THR A C 1
ATOM 1528 O O . THR A 1 190 ? 22.119 -35.637 23.862 1.00 31.38 190 THR A O 1
ATOM 1531 N N . SER A 1 191 ? 21.807 -33.808 25.123 1.00 28.36 191 SER A N 1
ATOM 1532 C CA . SER A 1 191 ? 23.091 -33.155 24.823 1.00 28.36 191 SER A CA 1
ATOM 1533 C C . SER A 1 191 ? 23.540 -32.340 26.035 1.00 28.36 191 SER A C 1
ATOM 1535 O O . SER A 1 191 ? 22.715 -31.896 26.837 1.00 28.36 191 SER A O 1
ATOM 1537 N N . THR A 1 192 ? 24.852 -32.226 26.230 1.00 35.25 192 THR A N 1
ATOM 1538 C CA . THR A 1 192 ? 25.433 -31.536 27.393 1.00 35.25 192 THR A CA 1
ATOM 1539 C C . THR A 1 192 ? 25.350 -30.013 27.231 1.00 35.25 192 THR A C 1
ATOM 1541 O O . THR A 1 192 ? 25.295 -29.514 26.107 1.00 35.25 192 THR A O 1
ATOM 1544 N N . ASN A 1 193 ? 25.366 -29.252 28.336 1.00 42.91 193 ASN A N 1
ATOM 1545 C CA . ASN A 1 193 ? 25.295 -27.776 28.295 1.00 42.91 193 ASN A CA 1
ATOM 1546 C C . ASN A 1 193 ? 26.365 -27.148 27.375 1.00 42.91 193 ASN A C 1
ATOM 1548 O O . ASN A 1 193 ? 26.115 -26.122 26.747 1.00 42.91 193 ASN A O 1
ATOM 1552 N N . THR A 1 194 ? 27.515 -27.810 27.227 1.00 41.19 194 THR A N 1
ATOM 1553 C CA . THR A 1 194 ? 28.621 -27.415 26.347 1.00 41.19 194 THR A CA 1
ATOM 1554 C C . THR A 1 194 ? 28.230 -27.357 24.863 1.00 41.19 194 THR A C 1
ATOM 1556 O O . THR A 1 194 ? 28.700 -26.485 24.136 1.00 41.19 194 THR A O 1
ATOM 1559 N N . GLU A 1 195 ? 27.352 -28.250 24.392 1.00 39.53 195 GLU A N 1
ATOM 1560 C CA . GLU A 1 195 ? 26.931 -28.300 22.981 1.00 39.53 195 GLU A CA 1
ATOM 1561 C C . GLU A 1 195 ? 25.928 -27.186 22.640 1.00 39.53 195 GLU A C 1
ATOM 1563 O O . GLU A 1 195 ? 25.962 -26.628 21.542 1.00 39.53 195 GLU A O 1
ATOM 1568 N N . GLN A 1 196 ? 25.070 -26.798 23.591 1.00 40.34 196 GLN A N 1
ATOM 1569 C CA . GLN A 1 196 ? 24.132 -25.683 23.406 1.00 40.34 196 GLN A CA 1
ATOM 1570 C C . GLN A 1 196 ? 24.851 -24.323 23.395 1.00 40.34 196 GLN A C 1
ATOM 1572 O O . GLN A 1 196 ? 24.492 -23.436 22.611 1.00 40.34 196 GLN A O 1
ATOM 1577 N N . GLU A 1 197 ? 25.911 -24.168 24.196 1.00 45.88 197 GLU A N 1
ATOM 1578 C CA . GLU A 1 197 ? 26.798 -22.999 24.137 1.00 45.88 197 GLU A CA 1
ATOM 1579 C C . GLU A 1 197 ? 27.622 -22.954 22.841 1.00 45.88 197 GLU A C 1
ATOM 1581 O O . GLU A 1 197 ? 27.803 -21.879 22.268 1.00 45.88 197 GLU A O 1
ATOM 1586 N N . GLN A 1 198 ? 28.083 -24.094 22.317 1.00 47.88 198 GLN A N 1
ATOM 1587 C CA . GLN A 1 198 ? 28.765 -24.133 21.016 1.00 47.88 198 GLN A CA 1
ATOM 1588 C C . GLN A 1 198 ? 27.820 -23.738 19.868 1.00 47.88 198 GLN A C 1
ATOM 1590 O O . GLN A 1 198 ? 28.145 -22.832 19.101 1.00 47.88 198 GLN A O 1
ATOM 1595 N N . LEU A 1 199 ? 26.608 -24.304 19.816 1.00 44.97 199 LEU A N 1
ATOM 1596 C CA . LEU A 1 199 ? 25.591 -23.968 18.808 1.00 44.97 199 LEU A CA 1
ATOM 1597 C C . LEU A 1 199 ? 25.177 -22.484 18.827 1.00 44.97 199 LEU A C 1
ATOM 1599 O O . LEU A 1 199 ? 25.016 -21.870 17.770 1.00 44.97 199 LEU A O 1
ATOM 1603 N N . THR A 1 200 ? 25.031 -21.874 20.008 1.00 41.09 200 THR A N 1
ATOM 1604 C CA . THR A 1 200 ? 24.706 -20.437 20.113 1.00 41.09 200 THR A CA 1
ATOM 1605 C C . THR A 1 200 ? 25.882 -19.538 19.730 1.00 41.09 200 THR A C 1
ATOM 1607 O O . THR A 1 200 ? 25.677 -18.525 19.052 1.00 41.09 200 THR A O 1
ATOM 1610 N N . ASN A 1 201 ? 27.115 -19.912 20.082 1.00 51.62 201 ASN A N 1
ATOM 1611 C CA . ASN A 1 201 ? 28.308 -19.181 19.659 1.00 51.62 201 ASN A CA 1
ATOM 1612 C C . ASN A 1 201 ? 28.537 -19.267 18.141 1.00 51.62 201 ASN A C 1
ATOM 1614 O O . ASN A 1 201 ? 28.850 -18.246 17.523 1.00 51.62 201 ASN A O 1
ATOM 1618 N N . ASP A 1 202 ? 28.314 -20.425 17.515 1.00 51.09 202 ASP A N 1
ATOM 1619 C CA . ASP A 1 202 ? 28.424 -20.570 16.060 1.00 51.09 202 ASP A CA 1
ATOM 1620 C C . ASP A 1 202 ? 27.326 -19.803 15.309 1.00 51.09 202 ASP A C 1
ATOM 1622 O O . ASP A 1 202 ? 27.633 -19.100 14.342 1.00 51.09 202 ASP A O 1
ATOM 1626 N N . PHE A 1 203 ? 26.086 -19.786 15.812 1.00 41.62 203 PHE A N 1
ATOM 1627 C CA . PHE A 1 203 ? 25.009 -18.950 15.262 1.00 41.62 203 PHE A CA 1
ATOM 1628 C C . PHE A 1 203 ? 25.342 -17.445 15.315 1.00 41.62 203 PHE A C 1
ATOM 1630 O O . PHE A 1 203 ? 25.137 -16.706 14.345 1.00 41.62 203 PHE A O 1
ATOM 1637 N N . LEU A 1 204 ? 25.929 -16.968 16.421 1.00 45.56 204 LEU A N 1
ATOM 1638 C CA . LEU A 1 204 ? 26.439 -15.594 16.530 1.00 45.56 204 LEU A CA 1
ATOM 1639 C C . LEU A 1 204 ? 27.617 -15.338 15.572 1.00 45.56 204 LEU A C 1
ATOM 1641 O O . LEU A 1 204 ? 27.770 -14.227 15.048 1.00 45.56 204 LEU A O 1
ATOM 1645 N N . ARG A 1 205 ? 28.438 -16.356 15.297 1.00 49.62 205 ARG A N 1
ATOM 1646 C CA . ARG A 1 205 ? 29.548 -16.299 14.336 1.00 49.62 205 ARG A CA 1
ATOM 1647 C C . ARG A 1 205 ? 29.046 -16.172 12.899 1.00 49.62 205 ARG A C 1
ATOM 1649 O O . ARG A 1 205 ? 29.593 -15.364 12.146 1.00 49.62 205 ARG A O 1
ATOM 1656 N N . GLU A 1 206 ? 27.998 -16.901 12.526 1.00 50.66 206 GLU A N 1
ATOM 1657 C CA . GLU A 1 206 ? 27.351 -16.787 11.214 1.00 50.66 206 GLU A CA 1
ATOM 1658 C C . GLU A 1 206 ? 26.689 -15.425 11.018 1.00 50.66 206 GLU A C 1
ATOM 1660 O O . GLU A 1 206 ? 27.016 -14.733 10.052 1.00 50.66 206 GLU A O 1
ATOM 1665 N N . LYS A 1 207 ? 25.886 -14.950 11.979 1.00 49.50 207 LYS A N 1
ATOM 1666 C CA . LYS A 1 207 ? 25.263 -13.614 11.900 1.00 49.50 207 LYS A CA 1
ATOM 1667 C C . LYS A 1 207 ? 26.289 -12.488 11.713 1.00 49.50 207 LYS A C 1
ATOM 1669 O O . LYS A 1 207 ? 26.059 -11.533 10.968 1.00 49.50 207 LYS A O 1
ATOM 1674 N N . ASN A 1 208 ? 27.455 -12.605 12.350 1.00 49.59 208 ASN A N 1
ATOM 1675 C CA . ASN A 1 208 ? 28.556 -11.654 12.183 1.00 49.59 208 ASN A CA 1
ATOM 1676 C C . ASN A 1 208 ? 29.300 -11.805 10.838 1.00 49.59 208 ASN A C 1
ATOM 1678 O O . ASN A 1 208 ? 29.773 -10.800 10.294 1.00 49.59 208 ASN A O 1
ATOM 1682 N N . LYS A 1 209 ? 29.376 -13.013 10.255 1.00 58.41 209 LYS A N 1
ATOM 1683 C CA . LYS A 1 209 ? 29.845 -13.215 8.869 1.00 58.41 209 LYS A CA 1
ATOM 1684 C C . LYS A 1 209 ? 28.881 -12.568 7.869 1.00 58.41 209 LYS A C 1
ATOM 1686 O O . LYS A 1 209 ? 29.335 -11.818 7.005 1.00 58.41 209 LYS A O 1
ATOM 1691 N N . GLU A 1 210 ? 27.573 -12.785 8.009 1.00 51.78 210 GLU A N 1
ATOM 1692 C CA . GLU A 1 210 ? 26.548 -12.188 7.142 1.00 51.78 210 GLU A CA 1
ATOM 1693 C C . GLU A 1 210 ? 26.591 -10.658 7.166 1.00 51.78 210 GLU A C 1
ATOM 1695 O O . GLU A 1 210 ? 26.596 -10.019 6.111 1.00 51.78 210 GLU A O 1
ATOM 1700 N N . LYS A 1 211 ? 26.708 -10.061 8.359 1.00 49.44 211 LYS A N 1
ATOM 1701 C CA . LYS A 1 211 ? 26.815 -8.606 8.527 1.00 49.44 211 LYS A CA 1
ATOM 1702 C C . LYS A 1 211 ? 28.047 -8.034 7.808 1.00 49.44 211 LYS A C 1
ATOM 1704 O O . LYS A 1 211 ? 27.915 -7.095 7.023 1.00 49.44 211 LYS A O 1
ATOM 1709 N N . LYS A 1 212 ? 29.214 -8.682 7.938 1.00 50.53 212 LYS A N 1
ATOM 1710 C CA . LYS A 1 212 ? 30.434 -8.325 7.181 1.00 50.53 212 LYS A CA 1
ATOM 1711 C C . LYS A 1 212 ? 30.288 -8.527 5.665 1.00 50.53 212 LYS A C 1
ATOM 1713 O O . LYS A 1 212 ? 30.890 -7.784 4.887 1.00 50.53 212 LYS A O 1
ATOM 1718 N N . ILE A 1 213 ? 29.500 -9.505 5.212 1.00 60.16 213 ILE A N 1
ATOM 1719 C CA . ILE A 1 213 ? 29.186 -9.700 3.784 1.00 60.16 213 ILE A CA 1
ATOM 1720 C C . ILE A 1 213 ? 28.278 -8.571 3.270 1.00 60.16 213 ILE A C 1
ATOM 1722 O O . ILE A 1 213 ? 28.502 -8.067 2.167 1.00 60.16 213 ILE A O 1
ATOM 1726 N N . GLN A 1 214 ? 27.293 -8.131 4.057 1.00 46.34 214 GLN A N 1
ATOM 1727 C CA . GLN A 1 214 ? 26.425 -6.999 3.715 1.00 46.34 214 GLN A CA 1
ATOM 1728 C C . GLN A 1 214 ? 27.206 -5.676 3.661 1.00 46.34 214 GLN A C 1
ATOM 1730 O O . GLN A 1 214 ? 27.076 -4.941 2.681 1.00 46.34 214 GLN A O 1
ATOM 1735 N N . GLU A 1 215 ? 28.097 -5.418 4.621 1.00 46.25 215 GLU A N 1
ATOM 1736 C CA . GLU A 1 215 ? 28.999 -4.256 4.617 1.00 46.25 215 GLU A CA 1
ATOM 1737 C C . GLU A 1 215 ? 29.927 -4.261 3.389 1.00 46.25 215 GLU A C 1
ATOM 1739 O O . GLU A 1 215 ? 29.999 -3.270 2.660 1.00 46.25 215 GLU A O 1
ATOM 1744 N N . LYS A 1 216 ? 30.547 -5.401 3.047 1.00 51.12 216 LYS A N 1
ATOM 1745 C CA . LYS A 1 216 ? 31.346 -5.536 1.810 1.00 51.12 216 LYS A CA 1
ATOM 1746 C C . LYS A 1 216 ? 30.512 -5.336 0.532 1.00 51.12 216 LYS A C 1
ATOM 1748 O O . LYS A 1 216 ? 31.017 -4.776 -0.443 1.00 51.12 216 LYS A O 1
ATOM 1753 N N . LYS A 1 217 ? 29.234 -5.741 0.521 1.00 48.12 217 LYS A N 1
ATOM 1754 C CA . LYS A 1 217 ? 28.281 -5.450 -0.572 1.00 48.12 217 LYS A CA 1
ATOM 1755 C C . LYS A 1 217 ? 27.857 -3.975 -0.616 1.00 48.12 217 LYS A C 1
ATOM 1757 O O . LYS A 1 217 ? 27.426 -3.519 -1.674 1.00 48.12 217 LYS A O 1
ATOM 1762 N N . GLN A 1 218 ? 27.928 -3.236 0.490 1.00 44.69 218 GLN A N 1
ATOM 1763 C CA . GLN A 1 218 ? 27.703 -1.785 0.537 1.00 44.69 218 GLN A CA 1
ATOM 1764 C C . GLN A 1 218 ? 28.913 -1.054 -0.069 1.00 44.69 218 GLN A C 1
ATOM 1766 O O . GLN A 1 218 ? 28.774 -0.391 -1.092 1.00 44.69 218 GLN A O 1
ATOM 1771 N N . VAL A 1 219 ? 30.121 -1.332 0.436 1.00 46.69 219 VAL A N 1
ATOM 1772 C CA . VAL A 1 219 ? 31.380 -0.721 -0.037 1.00 46.69 219 VAL A CA 1
ATOM 1773 C C . VAL A 1 219 ? 31.626 -0.967 -1.534 1.00 46.69 219 VAL A C 1
ATOM 1775 O O . VAL A 1 219 ? 32.043 -0.054 -2.246 1.00 46.69 219 VAL A O 1
ATOM 1778 N N . LYS A 1 220 ? 31.306 -2.160 -2.065 1.00 35.81 220 LYS A N 1
ATOM 1779 C CA . LYS A 1 220 ? 31.379 -2.420 -3.519 1.00 35.81 220 LYS A CA 1
ATOM 1780 C C . LYS A 1 220 ? 30.393 -1.581 -4.347 1.00 35.81 220 LYS A C 1
ATOM 1782 O O . LYS A 1 220 ? 30.727 -1.228 -5.476 1.00 35.81 220 LYS A O 1
ATOM 1787 N N . ARG A 1 221 ? 29.204 -1.249 -3.824 1.00 38.03 221 ARG A N 1
ATOM 1788 C CA . ARG A 1 221 ? 28.246 -0.352 -4.504 1.00 38.03 221 ARG A CA 1
ATOM 1789 C C . ARG A 1 221 ? 28.749 1.091 -4.499 1.00 38.03 221 ARG A C 1
ATOM 1791 O O . ARG A 1 221 ? 28.729 1.731 -5.547 1.00 38.03 221 ARG A O 1
ATOM 1798 N N . ASP A 1 222 ? 29.283 1.551 -3.372 1.00 41.81 222 ASP A N 1
ATOM 1799 C CA . ASP A 1 222 ? 29.812 2.912 -3.227 1.00 41.81 222 ASP A CA 1
ATOM 1800 C C . ASP A 1 222 ? 31.071 3.141 -4.089 1.00 41.81 222 ASP A C 1
ATOM 1802 O O . ASP A 1 222 ? 31.252 4.214 -4.667 1.00 41.81 222 ASP A O 1
ATOM 1806 N N . TYR A 1 223 ? 31.911 2.112 -4.256 1.00 39.22 223 TYR A N 1
ATOM 1807 C CA . TYR A 1 223 ? 33.056 2.139 -5.173 1.00 39.22 223 TYR A CA 1
ATOM 1808 C C . TYR A 1 223 ? 32.624 2.179 -6.650 1.00 39.22 223 TYR A C 1
ATOM 1810 O O . TYR A 1 223 ? 33.155 2.970 -7.430 1.00 39.22 223 TYR A O 1
ATOM 1818 N N . ASN A 1 224 ? 31.616 1.388 -7.037 1.00 39.81 224 ASN A N 1
ATOM 1819 C CA . ASN A 1 224 ? 31.104 1.376 -8.413 1.00 39.81 224 ASN A CA 1
ATOM 1820 C C . ASN A 1 224 ? 30.427 2.714 -8.787 1.00 39.81 224 ASN A C 1
ATOM 1822 O O . ASN A 1 224 ? 30.565 3.192 -9.910 1.00 39.81 224 ASN A O 1
ATOM 1826 N N . TYR A 1 225 ? 29.773 3.374 -7.821 1.00 38.69 225 TYR A N 1
ATOM 1827 C CA . TYR A 1 225 ? 29.198 4.714 -7.994 1.00 38.69 225 TYR A CA 1
ATOM 1828 C C . TYR A 1 225 ? 30.260 5.808 -8.213 1.00 38.69 225 TYR A C 1
ATOM 1830 O O . TYR A 1 225 ? 30.010 6.770 -8.938 1.00 38.69 225 TYR A O 1
ATOM 1838 N N . LYS A 1 226 ? 31.462 5.667 -7.634 1.00 41.56 226 LYS A N 1
ATOM 1839 C CA . LYS A 1 226 ? 32.594 6.566 -7.925 1.00 41.56 226 LYS A CA 1
ATOM 1840 C C . LYS A 1 226 ? 33.200 6.289 -9.301 1.00 41.56 226 LYS A C 1
ATOM 1842 O O . LYS A 1 226 ? 33.304 7.212 -10.102 1.00 41.56 226 LYS A O 1
ATOM 1847 N N . LYS A 1 227 ? 33.497 5.021 -9.615 1.00 32.41 227 LYS A N 1
ATOM 1848 C CA . LYS A 1 227 ? 34.136 4.634 -10.886 1.00 32.41 227 LYS A CA 1
ATOM 1849 C C . LYS A 1 227 ? 33.330 5.062 -12.122 1.00 32.41 227 LYS A C 1
ATOM 1851 O O . LYS A 1 227 ? 33.908 5.445 -13.131 1.00 32.41 227 LYS A O 1
ATOM 1856 N N . HIS A 1 228 ? 31.999 5.067 -12.036 1.00 33.47 228 HIS A N 1
ATOM 1857 C CA . HIS A 1 228 ? 31.137 5.451 -13.159 1.00 33.47 228 HIS A CA 1
ATOM 1858 C C . HIS A 1 228 ? 31.086 6.970 -13.457 1.00 33.47 228 HIS A C 1
ATOM 1860 O O . HIS A 1 228 ? 30.437 7.366 -14.427 1.00 33.47 228 HIS A O 1
ATOM 1866 N N . ASN A 1 229 ? 31.739 7.813 -12.642 1.00 38.94 229 ASN A N 1
ATOM 1867 C CA . ASN A 1 229 ? 31.750 9.276 -12.780 1.00 38.94 229 ASN A CA 1
ATOM 1868 C C . ASN A 1 229 ? 33.091 9.866 -13.270 1.00 38.94 229 ASN A C 1
ATOM 1870 O O . ASN A 1 229 ? 33.135 11.063 -13.541 1.00 38.94 229 ASN A O 1
ATOM 1874 N N . GLU A 1 230 ? 34.163 9.074 -13.402 1.00 37.09 230 GLU A N 1
ATOM 1875 C CA . GLU A 1 230 ? 35.507 9.592 -13.743 1.00 37.09 230 GLU A CA 1
ATOM 1876 C C . GLU A 1 230 ? 35.938 9.355 -15.207 1.00 37.09 230 GLU A C 1
ATOM 1878 O O . GLU A 1 230 ? 36.850 10.025 -15.683 1.00 37.09 230 GLU A O 1
ATOM 1883 N N . GLU A 1 231 ? 35.252 8.496 -15.974 1.00 35.22 231 GLU A N 1
ATOM 1884 C CA . GLU A 1 231 ? 35.653 8.147 -17.352 1.00 35.22 231 GLU A CA 1
ATOM 1885 C C . GLU A 1 231 ? 34.568 8.425 -18.413 1.00 35.22 231 GLU A C 1
ATOM 1887 O O . GLU A 1 231 ? 33.860 7.524 -18.869 1.00 35.22 231 GLU A O 1
ATOM 1892 N N . LYS A 1 232 ? 34.482 9.687 -18.863 1.00 26.91 232 LYS A N 1
ATOM 1893 C CA . LYS A 1 232 ? 34.527 10.051 -20.300 1.00 26.91 232 LYS A CA 1
ATOM 1894 C C . LYS A 1 232 ? 34.469 11.573 -20.507 1.00 26.91 232 LYS A C 1
ATOM 1896 O O . LYS A 1 232 ? 33.498 12.197 -20.072 1.00 26.91 232 LYS A O 1
ATOM 1901 N N . PRO A 1 233 ? 35.423 12.180 -21.238 1.00 32.88 233 PRO A N 1
ATOM 1902 C CA . PRO A 1 233 ? 35.281 13.561 -21.675 1.00 32.88 233 PRO A CA 1
ATOM 1903 C C . PRO A 1 233 ? 34.168 13.653 -22.728 1.00 32.88 233 PRO A C 1
ATOM 1905 O O . PRO A 1 233 ? 34.096 12.845 -23.654 1.00 32.88 233 PRO A O 1
ATOM 1908 N N . LYS A 1 234 ? 33.301 14.657 -22.596 1.00 32.03 234 LYS A N 1
ATOM 1909 C CA . LYS A 1 234 ? 32.448 15.135 -23.689 1.00 32.03 234 LYS A CA 1
ATOM 1910 C C . LYS A 1 234 ? 32.794 16.589 -23.939 1.00 32.03 234 LYS A C 1
ATOM 1912 O O . LYS A 1 234 ? 32.781 17.393 -23.008 1.00 32.03 234 LYS A O 1
ATOM 1917 N N . GLU A 1 235 ? 33.138 16.887 -25.183 1.00 28.58 235 GLU A N 1
ATOM 1918 C CA . GLU A 1 235 ? 33.560 18.214 -25.611 1.00 28.58 235 GLU A CA 1
ATOM 1919 C C . GLU A 1 235 ? 32.487 19.258 -25.296 1.00 28.58 235 GLU A C 1
ATOM 1921 O O . GLU A 1 235 ? 31.287 19.046 -25.499 1.00 28.58 235 GLU A O 1
ATOM 1926 N N . ARG A 1 236 ? 32.936 20.403 -24.781 1.00 26.83 236 ARG A N 1
ATOM 1927 C CA . ARG A 1 236 ? 32.086 21.572 -24.581 1.00 26.83 236 ARG A CA 1
ATOM 1928 C C . ARG A 1 236 ? 31.756 22.163 -25.948 1.00 26.83 236 ARG A C 1
ATOM 1930 O O . ARG A 1 236 ? 32.652 22.629 -26.642 1.00 26.83 236 ARG A O 1
ATOM 1937 N N . LYS A 1 237 ? 30.467 22.249 -26.270 1.00 30.78 237 LYS A N 1
ATOM 1938 C CA . LYS A 1 237 ? 29.963 23.435 -26.963 1.00 30.78 237 LYS A CA 1
ATOM 1939 C C . LYS A 1 237 ? 29.387 24.353 -25.898 1.00 30.78 237 LYS A C 1
ATOM 1941 O O . LYS A 1 237 ? 28.548 23.941 -25.096 1.00 30.78 237 LYS A O 1
ATOM 1946 N N . GLU A 1 238 ? 29.974 25.534 -25.812 1.00 38.56 238 GLU A N 1
ATOM 1947 C CA . GLU A 1 238 ? 29.619 26.561 -24.848 1.00 38.56 238 GLU A CA 1
ATOM 1948 C C . GLU A 1 238 ? 28.339 27.251 -25.308 1.00 38.56 238 GLU A C 1
ATOM 1950 O O . GLU A 1 238 ? 28.266 27.698 -26.444 1.00 38.56 238 GLU A O 1
ATOM 1955 N N . ASP A 1 239 ? 27.357 27.363 -24.416 1.00 27.70 239 ASP A N 1
ATOM 1956 C CA . ASP A 1 239 ? 26.236 28.288 -24.570 1.00 27.70 239 ASP A CA 1
ATOM 1957 C C . ASP A 1 239 ? 25.905 28.867 -23.190 1.00 27.70 239 ASP A C 1
ATOM 1959 O O . ASP A 1 239 ? 25.336 28.205 -22.311 1.00 27.70 239 ASP A O 1
ATOM 1963 N N . CYS A 1 240 ? 26.318 30.115 -22.976 1.00 28.17 240 CYS A N 1
ATOM 1964 C CA . CYS A 1 240 ? 26.132 30.835 -21.723 1.00 28.17 240 CYS A CA 1
ATOM 1965 C C . CYS A 1 240 ? 24.647 31.121 -21.460 1.00 28.17 240 CYS A C 1
ATOM 1967 O O . CYS A 1 240 ? 23.958 31.732 -22.276 1.00 28.17 240 CYS A O 1
ATOM 1969 N N . LYS A 1 241 ? 24.148 30.754 -20.272 1.00 32.31 241 LYS A N 1
ATOM 1970 C CA . LYS A 1 241 ? 22.810 31.162 -19.815 1.00 32.31 241 LYS A CA 1
ATOM 1971 C C . LYS A 1 241 ? 22.867 32.427 -18.977 1.00 32.31 241 LYS A C 1
ATOM 1973 O O . LYS A 1 241 ? 22.759 32.395 -17.752 1.00 32.31 241 LYS A O 1
ATOM 1978 N N . GLU A 1 242 ? 22.962 33.544 -19.684 1.00 32.94 242 GLU A N 1
ATOM 1979 C CA . GLU A 1 242 ? 22.507 34.835 -19.180 1.00 32.94 242 GLU A CA 1
ATOM 1980 C C . GLU A 1 242 ? 21.018 34.768 -18.807 1.00 32.94 242 GLU A C 1
ATOM 1982 O O . GLU A 1 242 ? 20.216 34.062 -19.430 1.00 32.94 242 GLU A O 1
ATOM 1987 N N . GLY A 1 243 ? 20.630 35.515 -17.774 1.00 49.78 243 GLY A N 1
ATOM 1988 C CA . GLY A 1 243 ? 19.240 35.578 -17.340 1.00 49.78 243 GLY A CA 1
ATOM 1989 C C . GLY A 1 243 ? 18.368 36.274 -18.382 1.00 49.78 243 GLY A C 1
ATOM 1990 O O . GLY A 1 243 ? 18.533 37.464 -18.629 1.00 49.78 243 GLY A O 1
ATOM 1991 N N . ARG A 1 244 ? 17.385 35.564 -18.945 1.00 36.47 244 ARG A N 1
ATOM 1992 C CA . ARG A 1 244 ? 16.390 36.156 -19.845 1.00 36.47 244 ARG A CA 1
ATOM 1993 C C . ARG A 1 244 ? 14.993 36.124 -19.238 1.00 36.47 244 ARG A C 1
ATOM 1995 O O . ARG A 1 244 ? 14.331 35.089 -19.203 1.00 36.47 244 ARG A O 1
ATOM 2002 N N . LYS A 1 245 ? 14.519 37.307 -18.834 1.00 50.41 245 LYS A N 1
ATOM 2003 C CA . LYS A 1 245 ? 13.097 37.638 -18.951 1.00 50.41 245 LYS A CA 1
ATOM 2004 C C . LYS A 1 245 ? 12.781 37.661 -20.449 1.00 50.41 245 LYS A C 1
ATOM 2006 O O . LYS A 1 245 ? 13.064 38.650 -21.112 1.00 50.41 245 LYS A O 1
ATOM 2011 N N . THR A 1 246 ? 12.225 36.583 -20.982 1.00 35.81 246 THR A N 1
ATOM 2012 C CA . THR A 1 246 ? 11.611 36.583 -22.312 1.00 35.81 246 THR A CA 1
ATOM 2013 C C . THR A 1 246 ? 10.121 36.353 -22.148 1.00 35.81 246 THR A C 1
ATOM 2015 O O . THR A 1 246 ? 9.693 35.306 -21.663 1.00 35.81 246 THR A O 1
ATOM 2018 N N . GLY A 1 247 ? 9.325 37.343 -22.555 1.00 45.47 247 GLY A N 1
ATOM 2019 C CA . GLY A 1 247 ? 7.929 37.088 -22.873 1.00 45.47 247 GLY A CA 1
ATOM 2020 C C . GLY A 1 247 ? 7.912 36.124 -24.052 1.00 45.47 247 GLY A C 1
ATOM 2021 O O . GLY A 1 247 ? 8.376 36.474 -25.133 1.00 45.47 247 GLY A O 1
ATOM 2022 N N . TYR A 1 248 ? 7.44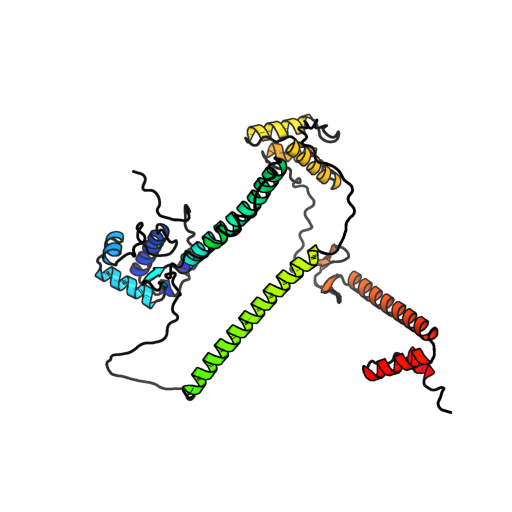5 34.898 -23.831 1.00 47.84 248 TYR A N 1
ATOM 2023 C CA . TYR A 1 248 ? 7.172 33.991 -24.936 1.00 47.84 248 TYR A CA 1
ATOM 2024 C C . TYR A 1 248 ? 5.918 34.502 -25.639 1.00 47.84 248 TYR A C 1
ATOM 2026 O O . TYR A 1 248 ? 4.816 34.380 -25.103 1.00 47.84 248 TYR A O 1
ATOM 2034 N N . ILE A 1 249 ? 6.095 35.062 -26.835 1.00 47.16 249 ILE A N 1
ATOM 2035 C CA . ILE A 1 249 ? 5.013 35.122 -27.813 1.00 47.16 249 ILE A CA 1
ATOM 2036 C C . ILE A 1 249 ? 4.706 33.660 -28.147 1.00 47.16 249 ILE A C 1
ATOM 2038 O O . ILE A 1 249 ? 5.591 32.905 -28.551 1.00 47.16 249 ILE A O 1
ATOM 2042 N N . ILE A 1 250 ? 3.491 33.222 -27.828 1.00 59.62 250 ILE A N 1
ATOM 2043 C CA . ILE A 1 250 ? 3.056 31.846 -28.056 1.00 59.62 250 ILE A CA 1
ATOM 2044 C C . ILE A 1 250 ? 2.254 31.853 -29.345 1.00 59.62 250 ILE A C 1
ATOM 2046 O O . ILE A 1 250 ? 1.037 32.037 -29.321 1.00 59.62 250 ILE A O 1
ATOM 2050 N N . ASP A 1 251 ? 2.955 31.651 -30.453 1.00 68.19 251 ASP A N 1
ATOM 2051 C CA . ASP A 1 251 ? 2.316 31.423 -31.741 1.00 68.19 251 ASP A CA 1
ATOM 2052 C C . ASP A 1 251 ? 1.575 30.084 -31.678 1.00 68.19 251 ASP A C 1
ATOM 2054 O O . ASP A 1 251 ? 2.165 29.024 -31.435 1.00 68.19 251 ASP A O 1
ATOM 2058 N N . LEU A 1 252 ? 0.250 30.137 -31.818 1.00 77.81 252 LEU A N 1
ATOM 2059 C CA . LEU A 1 252 ? -0.590 28.949 -31.764 1.00 77.81 252 LEU A CA 1
ATOM 2060 C C . LEU A 1 252 ? -0.466 28.188 -33.096 1.00 77.81 252 LEU A C 1
ATOM 2062 O O . LEU A 1 252 ? -0.727 28.777 -34.146 1.00 77.81 252 LEU A O 1
ATOM 2066 N N . PRO A 1 253 ? -0.093 26.893 -33.098 1.00 83.44 253 PRO A N 1
ATOM 2067 C CA . PRO A 1 253 ? 0.038 26.139 -34.339 1.00 83.44 253 PRO A CA 1
ATOM 2068 C C . PRO A 1 253 ? -1.283 26.065 -35.123 1.00 83.44 253 PRO A C 1
ATOM 2070 O O . PRO A 1 253 ? -2.329 25.845 -34.512 1.00 83.44 253 PRO A O 1
ATOM 2073 N N . PRO A 1 254 ? -1.255 26.116 -36.470 1.00 80.62 254 PRO A N 1
ATOM 2074 C CA . PRO A 1 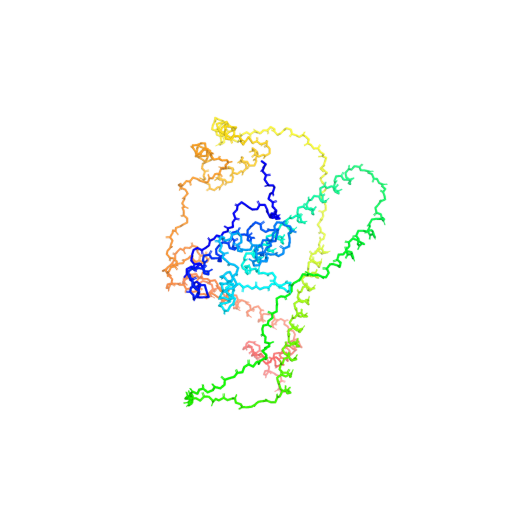254 ? -2.452 26.271 -37.312 1.00 80.62 254 PRO A CA 1
ATOM 2075 C C . PRO A 1 254 ? -3.438 25.091 -37.268 1.00 80.62 254 PRO A C 1
ATOM 2077 O O . PRO A 1 254 ? -4.524 25.170 -37.828 1.00 80.62 254 PRO A O 1
ATOM 2080 N N . TYR A 1 255 ? -3.070 23.983 -36.619 1.00 84.62 255 TYR A N 1
ATOM 2081 C CA . TYR A 1 255 ? -3.932 22.816 -36.417 1.00 84.62 255 TYR A CA 1
ATOM 2082 C C . TYR A 1 255 ? -4.719 22.846 -35.093 1.00 84.62 255 TYR A C 1
ATOM 2084 O O . TYR A 1 255 ? -5.507 21.935 -34.842 1.00 84.62 255 TYR A O 1
ATOM 2092 N N . ILE A 1 256 ? -4.490 23.846 -34.234 1.00 88.50 256 ILE A N 1
ATOM 2093 C CA . ILE A 1 256 ? -5.255 24.083 -33.005 1.00 88.50 256 ILE A CA 1
ATOM 2094 C C . ILE A 1 256 ? -6.125 25.315 -33.237 1.00 88.50 256 ILE A C 1
ATOM 2096 O O . ILE A 1 256 ? -5.608 26.389 -33.539 1.00 88.50 256 ILE A O 1
ATOM 2100 N N . GLN A 1 257 ? -7.439 25.186 -33.069 1.00 86.06 257 GLN A N 1
ATOM 2101 C CA . GLN A 1 257 ? -8.339 26.324 -33.243 1.00 86.06 257 GLN A CA 1
ATOM 2102 C C . GLN A 1 257 ? -8.134 27.370 -32.124 1.00 86.06 257 GLN A C 1
ATOM 2104 O O . GLN A 1 257 ? -8.222 27.015 -30.942 1.00 86.06 257 GLN A O 1
ATOM 2109 N N . PRO A 1 258 ? -7.931 28.666 -32.451 1.00 87.00 258 PRO A N 1
ATOM 2110 C CA . PRO A 1 258 ? -7.754 29.720 -31.448 1.00 87.00 258 PRO A CA 1
ATOM 2111 C C . PRO A 1 258 ? -8.923 29.842 -30.463 1.00 87.00 258 PRO A C 1
ATOM 2113 O O . PRO A 1 258 ? -8.698 30.079 -29.278 1.00 87.00 258 PRO A O 1
ATOM 2116 N N . ALA A 1 259 ? -10.158 29.629 -30.931 1.00 88.69 259 ALA A N 1
ATOM 2117 C CA . ALA A 1 259 ? -11.357 29.655 -30.095 1.00 88.69 259 ALA A CA 1
ATOM 2118 C C . ALA A 1 259 ? -11.305 28.584 -28.988 1.00 88.69 259 ALA A C 1
ATOM 2120 O O . ALA A 1 259 ? -11.331 28.915 -27.804 1.00 88.69 259 ALA A O 1
ATOM 2121 N N . ILE A 1 260 ? -11.123 27.313 -29.366 1.00 88.69 260 ILE A N 1
ATOM 2122 C CA . ILE A 1 260 ? -11.059 26.176 -28.432 1.00 88.69 260 ILE A CA 1
ATOM 2123 C C . ILE A 1 260 ? -9.885 26.336 -27.448 1.00 88.69 260 ILE A C 1
ATOM 2125 O O . ILE A 1 260 ? -10.010 26.050 -26.255 1.00 88.69 260 ILE A O 1
ATOM 2129 N N . TRP A 1 261 ? -8.738 26.840 -27.915 1.00 91.62 261 TRP A N 1
ATOM 2130 C CA . TRP A 1 261 ? -7.589 27.107 -27.048 1.00 91.62 261 TRP A CA 1
ATOM 2131 C C . TRP A 1 261 ? -7.870 28.194 -25.997 1.00 91.62 261 TRP A C 1
ATOM 2133 O O . TRP A 1 261 ? -7.488 28.041 -24.833 1.00 91.62 261 TRP A O 1
ATOM 2143 N N . ASN A 1 262 ? -8.570 29.265 -26.379 1.00 91.06 262 ASN A N 1
ATOM 2144 C CA . ASN A 1 262 ? -8.967 30.326 -25.456 1.00 91.06 262 ASN A CA 1
ATOM 2145 C C . ASN A 1 262 ? -9.985 29.826 -24.420 1.00 91.06 262 ASN A C 1
ATOM 2147 O O . ASN A 1 262 ? -9.785 30.071 -23.231 1.00 91.06 262 ASN A O 1
ATOM 2151 N N . GLU A 1 263 ? -10.987 29.039 -24.823 1.00 90.56 263 GLU A N 1
ATOM 2152 C CA . GLU A 1 263 ? -11.945 28.403 -23.901 1.00 90.56 263 GLU A CA 1
ATOM 2153 C C . GLU A 1 263 ? -11.258 27.479 -22.878 1.00 90.56 263 GLU A C 1
ATOM 2155 O O . GLU A 1 263 ? -11.579 27.484 -21.686 1.00 90.56 263 GLU A O 1
ATOM 2160 N N . TYR A 1 264 ? -10.227 26.737 -23.291 1.00 91.38 264 TYR A N 1
ATOM 2161 C CA . TYR A 1 264 ? -9.419 25.940 -22.362 1.00 91.38 264 TYR A CA 1
ATOM 2162 C C . TYR A 1 264 ? -8.658 26.812 -21.341 1.00 91.38 264 TYR A C 1
ATOM 2164 O O . TYR A 1 264 ? -8.556 26.453 -20.162 1.00 91.38 264 TYR A O 1
ATOM 2172 N N . LEU A 1 265 ? -8.154 27.983 -21.749 1.00 92.44 265 LEU A N 1
ATOM 2173 C CA . LEU A 1 265 ? -7.520 28.947 -20.839 1.00 92.44 265 LEU A CA 1
ATOM 2174 C C . LEU A 1 265 ? -8.533 29.622 -19.897 1.00 92.44 265 LEU A C 1
ATOM 2176 O O . LEU A 1 265 ? -8.225 29.818 -18.720 1.00 92.44 265 LEU A O 1
ATOM 2180 N N . GLU A 1 266 ? -9.733 29.941 -20.381 1.00 90.38 266 GLU A N 1
ATOM 2181 C CA . GLU A 1 266 ? -10.872 30.445 -19.602 1.00 90.38 266 GLU A CA 1
ATOM 2182 C C . GLU A 1 266 ? -11.289 29.445 -18.514 1.00 90.38 266 GLU A C 1
ATOM 2184 O O . GLU A 1 266 ? -11.334 29.787 -17.329 1.00 90.38 266 GLU A O 1
ATOM 2189 N N . MET A 1 267 ? -11.508 28.181 -18.887 1.00 92.94 267 MET A N 1
ATOM 2190 C CA . MET A 1 267 ? -11.808 27.088 -17.958 1.00 92.94 267 MET A CA 1
ATOM 2191 C C . MET A 1 267 ? -10.709 26.951 -16.891 1.00 92.94 267 MET A C 1
ATOM 2193 O O . MET A 1 267 ? -11.010 26.913 -15.695 1.00 92.94 267 MET A O 1
ATOM 2197 N N . ARG A 1 268 ? -9.426 27.006 -17.284 1.00 92.56 268 ARG A N 1
ATOM 2198 C CA . ARG A 1 268 ? -8.275 26.977 -16.355 1.00 92.56 268 ARG A CA 1
ATOM 2199 C C . ARG A 1 268 ? -8.288 28.134 -15.342 1.00 92.56 268 ARG A C 1
ATOM 2201 O O . ARG A 1 268 ? -7.891 27.926 -14.190 1.00 92.56 268 ARG A O 1
ATOM 2208 N N . LYS A 1 269 ? -8.770 29.330 -15.716 1.00 92.62 269 LYS A N 1
ATOM 2209 C CA . LYS A 1 269 ? -9.020 30.437 -14.768 1.00 92.62 269 LYS A CA 1
ATOM 2210 C C . LYS A 1 269 ? -10.193 30.108 -13.833 1.00 92.62 269 LYS A C 1
ATOM 2212 O O . LYS A 1 269 ? -10.036 30.253 -12.621 1.00 92.62 269 LYS A O 1
ATOM 2217 N N . LYS A 1 270 ? -11.324 29.624 -14.370 1.00 91.81 270 LYS A N 1
ATOM 2218 C CA . LYS A 1 270 ? -12.552 29.286 -13.615 1.00 91.81 270 LYS A CA 1
ATOM 2219 C C . LYS A 1 270 ? -12.289 28.230 -12.527 1.00 91.81 270 LYS A C 1
ATOM 2221 O O . LYS A 1 270 ? -12.677 28.439 -11.381 1.00 91.81 270 LYS A O 1
ATOM 2226 N N . ILE A 1 271 ? -11.496 27.188 -12.807 1.00 90.38 271 ILE A N 1
ATOM 2227 C CA . ILE A 1 271 ? -11.056 26.195 -11.796 1.00 90.38 271 ILE A CA 1
ATOM 2228 C C . ILE A 1 271 ? -9.941 26.697 -10.848 1.00 90.38 271 ILE A C 1
ATOM 2230 O O . ILE A 1 271 ? -9.347 25.914 -10.105 1.00 90.38 271 ILE A O 1
ATOM 2234 N N . ARG A 1 272 ? -9.617 27.999 -10.866 1.00 89.81 272 ARG A N 1
ATOM 2235 C CA . ARG A 1 272 ? -8.586 28.663 -10.037 1.00 89.81 272 ARG A CA 1
ATOM 2236 C C . ARG A 1 272 ? -7.174 28.075 -10.205 1.00 89.81 272 ARG A C 1
ATOM 2238 O O . ARG A 1 272 ? -6.363 28.105 -9.277 1.00 89.81 272 ARG A O 1
ATOM 2245 N N . LYS A 1 273 ? -6.856 27.555 -11.398 1.00 90.31 273 LYS A N 1
ATOM 2246 C CA . LYS A 1 273 ? -5.536 27.016 -11.780 1.00 90.31 273 LYS A CA 1
ATOM 2247 C C . LYS A 1 273 ? -5.070 27.642 -13.108 1.00 90.31 273 LYS A C 1
ATOM 2249 O O . LYS A 1 273 ? -4.975 26.919 -14.102 1.00 90.31 273 LYS A O 1
ATOM 2254 N N . PRO A 1 274 ? -4.778 28.956 -13.161 1.00 90.06 274 PRO A N 1
ATOM 2255 C CA . PRO A 1 274 ? -4.301 29.607 -14.381 1.00 90.06 274 PRO A CA 1
ATOM 2256 C C . PRO A 1 274 ? -2.969 29.009 -14.867 1.00 90.06 274 PRO A C 1
ATOM 2258 O O . PRO A 1 274 ? -2.187 28.458 -14.089 1.00 90.06 274 PRO A O 1
ATOM 2261 N N . MET A 1 275 ? -2.717 29.101 -16.174 1.00 84.81 275 MET A N 1
ATOM 2262 C CA . MET A 1 275 ? -1.537 28.522 -16.819 1.00 84.81 275 MET A CA 1
ATOM 2263 C C . MET A 1 275 ? -0.452 29.584 -17.049 1.00 84.81 275 MET A C 1
ATOM 2265 O O . MET A 1 275 ? -0.716 30.594 -17.698 1.00 84.81 275 MET A O 1
ATOM 2269 N N . THR A 1 276 ? 0.767 29.344 -16.552 1.00 90.25 276 THR A N 1
ATOM 2270 C CA . THR A 1 276 ? 1.949 30.167 -16.875 1.00 90.25 276 THR A CA 1
ATOM 2271 C C . THR A 1 276 ? 2.358 29.977 -18.336 1.00 90.25 276 THR A C 1
ATOM 2273 O O . THR A 1 276 ? 2.066 28.937 -18.926 1.00 90.25 276 THR A O 1
ATOM 2276 N N . ASP A 1 277 ? 3.076 30.931 -18.928 1.00 86.06 277 ASP A N 1
ATOM 2277 C CA . ASP A 1 277 ? 3.408 30.885 -20.363 1.00 86.06 277 ASP A CA 1
ATOM 2278 C C . ASP A 1 277 ? 4.286 29.684 -20.739 1.00 86.06 277 ASP A C 1
ATOM 2280 O O . ASP A 1 277 ? 4.035 29.005 -21.734 1.00 86.06 277 ASP A O 1
ATOM 2284 N N . TYR A 1 278 ? 5.220 29.302 -19.865 1.00 84.00 278 TYR A N 1
ATOM 2285 C CA . TYR A 1 278 ? 5.975 28.057 -20.021 1.00 84.00 278 TYR A CA 1
ATOM 2286 C C . TYR A 1 278 ? 5.079 26.803 -19.971 1.00 84.00 278 TYR A C 1
ATOM 2288 O O . TYR A 1 278 ? 5.297 25.843 -20.709 1.00 84.00 278 TYR A O 1
ATOM 2296 N N . ALA A 1 279 ? 4.032 26.805 -19.141 1.00 86.12 279 ALA A N 1
ATOM 2297 C CA . ALA A 1 279 ? 3.068 25.710 -19.098 1.00 86.12 279 ALA A CA 1
ATOM 2298 C C . ALA A 1 279 ? 2.123 25.705 -20.319 1.00 86.12 279 ALA A C 1
ATOM 2300 O O . ALA A 1 279 ? 1.728 24.623 -20.751 1.00 86.12 279 ALA A O 1
ATOM 2301 N N . LYS A 1 280 ? 1.823 26.868 -20.924 1.00 90.25 280 LYS A N 1
ATOM 2302 C CA . LYS A 1 280 ? 1.129 26.961 -22.225 1.00 90.25 280 LYS A CA 1
ATOM 2303 C C . LYS A 1 280 ? 1.975 26.307 -23.327 1.00 90.25 280 LYS A C 1
ATOM 2305 O O . LYS A 1 280 ? 1.471 25.433 -24.027 1.00 90.25 280 LYS A O 1
ATOM 2310 N N . TYR A 1 281 ? 3.271 26.631 -23.402 1.00 89.44 281 TYR A N 1
ATOM 2311 C CA . TYR A 1 281 ? 4.223 25.977 -24.313 1.00 89.44 281 TYR A CA 1
ATOM 2312 C C . TYR A 1 281 ? 4.268 24.449 -24.117 1.00 89.44 281 TYR A C 1
ATOM 2314 O O . TYR A 1 281 ? 4.151 23.692 -25.081 1.00 89.44 281 TYR A O 1
ATOM 2322 N N . LEU A 1 282 ? 4.373 23.970 -22.870 1.00 89.94 282 LEU A N 1
ATOM 2323 C CA . LEU A 1 282 ? 4.368 22.529 -22.581 1.00 89.94 282 LEU A CA 1
ATOM 2324 C C . LEU A 1 282 ? 3.051 21.839 -22.966 1.00 89.94 282 LEU A C 1
ATOM 2326 O O . LEU A 1 282 ? 3.078 20.681 -23.382 1.00 89.94 282 LEU A O 1
ATOM 2330 N N . ALA A 1 283 ? 1.912 22.524 -22.841 1.00 89.69 283 ALA A N 1
ATOM 2331 C CA . ALA A 1 283 ? 0.618 22.004 -23.269 1.00 89.69 283 ALA A CA 1
ATOM 2332 C C . ALA A 1 283 ? 0.532 21.881 -24.803 1.00 89.69 283 ALA A C 1
ATOM 2334 O O . ALA A 1 283 ? 0.154 20.816 -25.288 1.00 89.69 283 ALA A O 1
ATOM 2335 N N . ILE A 1 284 ? 0.987 22.888 -25.560 1.00 90.94 284 ILE A N 1
ATOM 2336 C CA . ILE A 1 284 ? 1.082 22.822 -27.033 1.00 90.94 284 ILE A CA 1
ATOM 2337 C C . ILE A 1 284 ? 2.006 21.672 -27.464 1.00 90.94 284 ILE A C 1
ATOM 2339 O O . ILE A 1 284 ? 1.609 20.823 -28.257 1.00 90.94 284 ILE A O 1
ATOM 2343 N N . LYS A 1 285 ? 3.189 21.548 -26.848 1.00 90.81 285 LYS A N 1
ATOM 2344 C CA . LYS A 1 285 ? 4.129 20.438 -27.093 1.00 90.81 285 LYS A CA 1
ATOM 2345 C C . LYS A 1 285 ? 3.558 19.055 -26.741 1.00 90.81 285 LYS A C 1
ATOM 2347 O O . LYS A 1 285 ? 4.014 18.035 -27.257 1.00 90.81 285 LYS A O 1
ATOM 2352 N N . LYS A 1 286 ? 2.570 18.984 -25.842 1.00 90.75 286 LYS A N 1
ATOM 2353 C CA . LYS A 1 286 ? 1.848 17.741 -25.532 1.00 90.75 286 LYS A CA 1
ATOM 2354 C C . LYS A 1 286 ? 0.797 17.421 -26.601 1.00 90.75 286 LYS A C 1
ATOM 2356 O O . LYS A 1 286 ? 0.695 16.265 -26.997 1.00 90.75 286 LYS A O 1
ATOM 2361 N N . LEU A 1 287 ? 0.075 18.428 -27.095 1.00 89.94 287 LEU A N 1
ATOM 2362 C CA . LEU A 1 287 ? -0.872 18.288 -28.210 1.00 89.94 287 LEU A CA 1
ATOM 2363 C C . LEU A 1 287 ? -0.171 17.878 -29.512 1.00 89.94 287 LEU A C 1
ATOM 2365 O O . LEU A 1 287 ? -0.660 17.002 -30.215 1.00 89.94 287 LEU A O 1
ATOM 2369 N N . GLU A 1 288 ? 1.013 18.425 -29.783 1.00 90.50 288 GLU A N 1
ATOM 2370 C CA . GLU A 1 288 ? 1.874 18.027 -30.903 1.00 90.50 288 GLU A CA 1
ATOM 2371 C C . GLU A 1 288 ? 2.225 16.527 -30.861 1.00 90.50 288 GLU A C 1
ATOM 2373 O O . GLU A 1 288 ? 2.138 15.828 -31.871 1.00 90.50 288 GLU A O 1
ATOM 2378 N N . ARG A 1 289 ? 2.536 15.992 -29.671 1.00 87.25 289 ARG A N 1
ATOM 2379 C CA . ARG A 1 289 ? 2.779 14.552 -29.479 1.00 87.25 289 ARG A CA 1
ATOM 2380 C C . ARG A 1 289 ? 1.531 13.710 -29.733 1.00 87.25 289 ARG A C 1
ATOM 2382 O O . ARG A 1 289 ? 1.648 12.654 -30.346 1.00 87.25 289 ARG A O 1
ATOM 2389 N N . PHE A 1 290 ? 0.355 14.166 -29.307 1.00 87.06 290 PHE A N 1
ATOM 2390 C CA . PHE A 1 290 ? -0.899 13.467 -29.600 1.00 87.06 290 PHE A CA 1
ATOM 2391 C C . PHE A 1 290 ? -1.229 13.496 -31.101 1.00 87.06 290 PHE A C 1
ATOM 2393 O O . PHE A 1 290 ? -1.589 12.460 -31.657 1.00 87.06 290 PHE A O 1
ATOM 2400 N N . LYS A 1 291 ? -0.961 14.615 -31.789 1.00 86.44 291 LYS A N 1
ATOM 2401 C CA . LYS A 1 291 ? -1.047 14.704 -33.254 1.00 86.44 291 LYS A CA 1
ATOM 2402 C C . LYS A 1 291 ? -0.103 13.719 -33.951 1.00 86.44 291 LYS A C 1
ATOM 2404 O O . LYS A 1 291 ? -0.524 13.024 -34.867 1.00 86.44 291 LYS A O 1
ATOM 2409 N N . SER A 1 292 ? 1.146 13.593 -33.488 1.00 85.50 292 SER A N 1
ATOM 2410 C CA . SER A 1 292 ? 2.103 12.608 -34.033 1.00 85.50 292 SER A CA 1
ATOM 2411 C C . SER A 1 292 ? 1.686 11.142 -33.820 1.00 85.50 292 SER A C 1
ATOM 2413 O O . SER A 1 292 ? 2.211 10.253 -34.479 1.00 85.50 292 SER A O 1
ATOM 2415 N N . GLN A 1 293 ? 0.728 10.894 -32.922 1.00 80.88 293 GLN A N 1
ATOM 2416 C CA . GLN A 1 293 ? 0.119 9.587 -32.660 1.00 80.88 293 GLN A CA 1
ATOM 2417 C C . GLN A 1 293 ? -1.224 9.393 -33.397 1.00 80.88 293 GLN A C 1
ATOM 2419 O O . GLN A 1 293 ? -1.885 8.383 -33.182 1.00 80.88 293 GLN A O 1
ATOM 2424 N N . GLY A 1 294 ? -1.629 10.343 -34.251 1.00 83.06 294 GLY A N 1
ATOM 2425 C CA . GLY A 1 294 ? -2.857 10.282 -35.052 1.00 83.06 294 GLY A CA 1
ATOM 2426 C C . GLY A 1 294 ? -4.117 10.852 -34.387 1.00 83.06 294 GLY A C 1
ATOM 2427 O O . GLY A 1 294 ? -5.188 10.782 -34.983 1.00 83.06 294 GLY A O 1
ATOM 2428 N N . TYR A 1 295 ? -4.022 11.431 -33.186 1.00 85.69 295 TYR A N 1
ATOM 2429 C CA . TYR A 1 295 ? -5.176 12.001 -32.479 1.00 85.69 295 TYR A CA 1
ATOM 2430 C C . TYR A 1 295 ? -5.392 13.476 -32.828 1.00 85.69 295 TYR A C 1
ATOM 2432 O O . TYR A 1 295 ? -4.434 14.245 -32.914 1.00 85.69 295 TYR A O 1
ATOM 2440 N N . ASP A 1 296 ? -6.656 13.887 -32.956 1.00 89.00 296 ASP A N 1
ATOM 2441 C CA . ASP A 1 296 ? -7.044 15.284 -33.176 1.00 89.00 296 ASP A CA 1
ATOM 2442 C C . ASP A 1 296 ? -6.854 16.128 -31.894 1.00 89.00 296 ASP A C 1
ATOM 2444 O O . ASP A 1 296 ? -7.523 15.877 -30.883 1.00 89.00 296 ASP A O 1
ATOM 2448 N N . PRO A 1 297 ? -5.974 17.150 -31.906 1.00 90.56 297 PRO A N 1
ATOM 2449 C CA . PRO A 1 297 ? -5.761 18.038 -30.766 1.00 90.56 297 PRO A CA 1
ATOM 2450 C C . PRO A 1 297 ? -7.002 18.812 -30.311 1.00 90.56 297 PRO A C 1
ATOM 2452 O O . PRO A 1 297 ? -7.087 19.162 -29.133 1.00 90.56 297 PRO A O 1
ATOM 2455 N N . ASN A 1 298 ? -7.951 19.086 -31.212 1.00 92.06 298 ASN A N 1
ATOM 2456 C CA . ASN A 1 298 ? -9.126 19.904 -30.907 1.00 92.06 298 ASN A CA 1
ATOM 2457 C C . ASN A 1 298 ? -10.117 19.122 -30.035 1.00 92.06 298 ASN A C 1
ATOM 2459 O O . ASN A 1 298 ? -10.455 19.585 -28.948 1.00 92.06 298 ASN A O 1
ATOM 2463 N N . LYS A 1 299 ? -10.431 17.872 -30.403 1.00 90.75 299 LYS A N 1
ATOM 2464 C CA . LYS A 1 299 ? -11.256 16.956 -29.587 1.00 90.75 299 LYS A CA 1
ATOM 2465 C C . LYS A 1 299 ? -10.692 16.719 -28.181 1.00 90.75 299 LYS A C 1
ATOM 2467 O O . LYS A 1 299 ? -11.436 16.616 -27.208 1.00 90.75 299 LYS A O 1
ATOM 2472 N N . ILE A 1 300 ? -9.363 16.668 -28.046 1.00 91.06 300 ILE A N 1
ATOM 2473 C CA . ILE A 1 300 ? -8.683 16.544 -26.743 1.00 91.06 300 ILE A CA 1
ATOM 2474 C C . ILE A 1 300 ? -8.918 17.785 -25.863 1.00 91.06 300 ILE A C 1
ATOM 2476 O O . ILE A 1 300 ? -9.109 17.661 -24.645 1.00 91.06 300 ILE A O 1
ATOM 2480 N N . LEU A 1 301 ? -8.902 18.980 -26.459 1.00 91.88 301 LEU A N 1
ATOM 2481 C CA . LEU A 1 301 ? -9.207 20.227 -25.759 1.00 91.88 301 LEU A CA 1
ATOM 2482 C C . LEU A 1 301 ? -10.694 20.310 -25.395 1.00 91.88 301 LEU A C 1
ATOM 2484 O O . LEU A 1 301 ? -10.998 20.579 -24.236 1.00 91.88 301 LEU A O 1
ATOM 2488 N N . GLU A 1 302 ? -11.598 19.997 -26.327 1.00 93.19 302 GLU A N 1
ATOM 2489 C CA . GLU A 1 302 ? -13.051 19.935 -26.103 1.00 93.19 302 GLU A CA 1
ATOM 2490 C C . GLU A 1 302 ? -13.408 19.015 -24.928 1.00 93.19 302 GLU A C 1
ATOM 2492 O O . GLU A 1 302 ? -14.086 19.444 -23.996 1.00 93.19 302 GLU A O 1
ATOM 2497 N N . GLN A 1 303 ? -12.875 17.787 -24.894 1.00 92.50 303 GLN A N 1
ATOM 2498 C CA . GLN A 1 303 ? -13.089 16.856 -23.778 1.00 92.50 303 GLN A CA 1
ATOM 2499 C C . GLN A 1 303 ? -12.545 17.407 -22.447 1.00 92.50 303 GLN A C 1
ATOM 2501 O O . GLN A 1 303 ? -13.169 17.243 -21.395 1.00 92.50 303 GLN A O 1
ATOM 2506 N N . SER A 1 304 ? -11.388 18.078 -22.475 1.00 92.25 304 SER A N 1
ATOM 2507 C CA . SER A 1 304 ? -10.795 18.678 -21.272 1.00 92.25 304 SER A CA 1
ATOM 2508 C C . SER A 1 304 ? -11.610 19.872 -20.757 1.00 92.25 304 SER A C 1
ATOM 2510 O O . SER A 1 304 ? -11.704 20.058 -19.544 1.00 92.25 304 SER A O 1
ATOM 2512 N N . ILE A 1 305 ? -12.227 20.653 -21.652 1.00 92.56 305 ILE A N 1
ATOM 2513 C CA . ILE A 1 305 ? -13.162 21.739 -21.318 1.00 92.56 305 ILE A CA 1
ATOM 2514 C C . ILE A 1 305 ? -14.454 21.154 -20.731 1.00 92.56 305 ILE A C 1
ATOM 2516 O O . ILE A 1 305 ? -14.824 21.513 -19.612 1.00 92.56 305 ILE A O 1
ATOM 2520 N N . LEU A 1 306 ? -15.082 20.202 -21.433 1.00 92.62 306 LEU A N 1
ATOM 2521 C CA . LEU A 1 306 ? -16.347 19.557 -21.056 1.00 92.62 306 LEU A CA 1
ATOM 2522 C C . LEU A 1 306 ? -16.310 18.959 -19.641 1.00 92.62 306 LEU A C 1
ATOM 2524 O O . LEU A 1 306 ? -17.284 19.049 -18.898 1.00 92.62 306 LEU A O 1
ATOM 2528 N N . HIS A 1 307 ? -15.180 18.365 -19.251 1.00 92.00 307 HIS A N 1
ATOM 2529 C CA . HIS A 1 307 ? -15.000 17.760 -17.929 1.00 92.00 307 HIS A CA 1
ATOM 2530 C C . HIS A 1 307 ? -14.233 18.641 -16.925 1.00 92.00 307 HIS A C 1
ATOM 2532 O O . HIS A 1 307 ? -13.910 18.176 -15.831 1.00 92.00 307 HIS A O 1
ATOM 2538 N N . SER A 1 308 ? -13.937 19.904 -17.263 1.00 88.94 308 SER A N 1
ATOM 2539 C CA . SER A 1 308 ? -13.176 20.847 -16.417 1.00 88.94 308 SER A CA 1
ATOM 2540 C C . SER A 1 308 ? -11.828 20.294 -15.913 1.00 88.94 308 SER A C 1
ATOM 2542 O O . SER A 1 308 ? -11.416 20.511 -14.768 1.00 88.94 308 SER A O 1
ATOM 2544 N N . TRP A 1 309 ? -11.121 19.544 -16.760 1.00 91.56 309 TRP A N 1
ATOM 2545 C CA . TRP A 1 309 ? -9.868 18.880 -16.403 1.00 91.56 309 TRP A CA 1
ATOM 2546 C C . TRP A 1 309 ? -8.661 19.822 -16.488 1.00 91.56 309 TRP A C 1
ATOM 2548 O O . TRP A 1 309 ? -8.416 20.481 -17.494 1.00 91.56 309 TRP A O 1
ATOM 2558 N N . GLN A 1 310 ? -7.808 19.806 -15.458 1.00 88.25 310 GLN A N 1
ATOM 2559 C CA . GLN A 1 310 ? -6.560 20.589 -15.433 1.00 88.25 310 GLN A CA 1
ATOM 2560 C C . GLN A 1 310 ? -5.503 20.107 -16.455 1.00 88.25 310 GLN A C 1
ATOM 2562 O O . GLN A 1 310 ? -4.488 20.778 -16.662 1.00 88.25 310 GLN A O 1
ATOM 2567 N N . GLY A 1 311 ? -5.679 18.912 -17.024 1.00 88.88 311 GLY A N 1
ATOM 2568 C CA . GLY A 1 311 ? -4.713 18.256 -17.897 1.00 88.88 311 GLY A CA 1
ATOM 2569 C C . GLY A 1 311 ? -5.348 17.757 -19.188 1.00 88.88 311 GLY A C 1
ATOM 2570 O O . GLY A 1 311 ? -6.533 17.455 -19.229 1.00 88.88 311 GLY A O 1
ATOM 2571 N N . LEU A 1 312 ? -4.512 17.641 -20.219 1.00 90.75 312 LEU A N 1
ATOM 2572 C CA . LEU A 1 312 ? -4.880 17.122 -21.535 1.00 90.75 312 LEU A CA 1
ATOM 2573 C C . LEU A 1 312 ? -4.648 15.609 -21.570 1.00 90.75 312 LEU A C 1
ATOM 2575 O O . LEU A 1 312 ? -3.528 15.159 -21.292 1.00 90.75 312 LEU A O 1
ATOM 2579 N N . PHE A 1 313 ? -5.672 14.839 -21.921 1.00 88.94 313 PHE A N 1
ATOM 2580 C CA . PHE A 1 313 ? -5.650 13.375 -21.975 1.00 88.94 313 PHE A CA 1
ATOM 2581 C C . PHE A 1 313 ? -6.173 12.884 -23.327 1.00 88.94 313 PHE A C 1
ATOM 2583 O O . PHE A 1 313 ? -6.838 13.627 -24.039 1.00 88.94 313 PHE A O 1
ATOM 2590 N N . LEU A 1 314 ? -5.853 11.641 -23.680 1.00 84.06 314 LEU A N 1
ATOM 2591 C CA . LEU A 1 314 ? -6.372 11.009 -24.892 1.00 84.06 314 LEU A CA 1
ATOM 2592 C C . LEU A 1 314 ? -7.899 10.825 -24.787 1.00 84.06 314 LEU A C 1
ATOM 2594 O O . LEU A 1 314 ? -8.437 10.684 -23.682 1.00 84.06 314 LEU A O 1
ATOM 2598 N N . THR A 1 315 ? -8.590 10.841 -25.927 1.00 77.88 315 THR A N 1
ATOM 2599 C CA . THR A 1 315 ? -10.039 10.606 -25.977 1.00 77.88 315 THR A CA 1
ATOM 2600 C C . THR A 1 315 ? -10.367 9.137 -25.705 1.00 77.88 315 THR A C 1
ATOM 2602 O O . THR A 1 315 ? -9.522 8.264 -25.889 1.00 77.88 315 THR A O 1
ATOM 2605 N N . LYS A 1 316 ? -11.588 8.832 -25.244 1.00 63.31 316 LYS A N 1
ATOM 2606 C CA . LYS A 1 316 ? -11.980 7.438 -24.936 1.00 63.31 316 LYS A CA 1
ATOM 2607 C C . LYS A 1 316 ? -12.023 6.527 -26.169 1.00 63.31 316 LYS A C 1
ATOM 2609 O O . LYS A 1 316 ? -11.911 5.317 -26.015 1.00 63.31 316 LYS A O 1
ATOM 2614 N N . ASP A 1 317 ? -12.103 7.116 -27.361 1.00 61.75 317 ASP A N 1
ATOM 2615 C CA . ASP A 1 317 ? -12.074 6.430 -28.659 1.00 61.75 317 ASP A CA 1
ATOM 2616 C C . ASP A 1 317 ? -10.666 5.947 -29.056 1.00 61.75 317 ASP A C 1
ATOM 2618 O O . ASP A 1 317 ? -10.469 5.442 -30.161 1.00 61.75 317 ASP A O 1
ATOM 2622 N N . THR A 1 318 ? -9.664 6.093 -28.176 1.00 58.19 318 THR A N 1
ATOM 2623 C CA . THR A 1 318 ? -8.398 5.362 -28.310 1.00 58.19 318 THR A CA 1
ATOM 2624 C C . THR A 1 318 ? -8.684 3.879 -28.537 1.00 58.19 318 THR A C 1
ATOM 2626 O O . THR A 1 318 ? -9.391 3.295 -27.708 1.00 58.19 318 THR A O 1
ATOM 2629 N N . PRO A 1 319 ? -8.093 3.230 -29.558 1.00 54.97 319 PRO A N 1
ATOM 2630 C CA . PRO A 1 319 ? -8.077 1.779 -29.613 1.00 54.97 319 PRO A CA 1
ATOM 2631 C C . PRO A 1 319 ? -7.315 1.282 -28.383 1.00 54.97 319 PRO A C 1
ATOM 2633 O O . PRO A 1 319 ? -6.085 1.361 -28.308 1.00 54.97 319 PRO A O 1
ATOM 2636 N N . THR A 1 320 ? -8.060 0.828 -27.376 1.00 57.00 320 THR A N 1
ATOM 2637 C CA . THR A 1 320 ? -7.487 0.154 -26.217 1.00 57.00 320 THR A CA 1
ATOM 2638 C C . THR A 1 320 ? -6.712 -1.055 -26.721 1.00 57.00 320 THR A C 1
ATOM 2640 O O . THR A 1 320 ? -7.130 -1.718 -27.673 1.00 57.00 320 THR A O 1
ATOM 2643 N N . LEU A 1 321 ? -5.548 -1.329 -26.118 1.00 57.53 321 LEU A N 1
ATOM 2644 C CA . LEU A 1 321 ? -4.796 -2.535 -26.461 1.00 57.53 321 LEU A CA 1
ATOM 2645 C C . LEU A 1 321 ? -5.748 -3.734 -26.336 1.00 57.53 321 LEU A C 1
ATOM 2647 O O . LEU A 1 321 ? -6.427 -3.826 -25.307 1.00 57.53 321 LEU A O 1
ATOM 2651 N N . PRO A 1 322 ? -5.844 -4.598 -27.365 1.00 58.50 322 PRO A N 1
ATOM 2652 C CA . PRO A 1 322 ? -6.863 -5.633 -27.419 1.00 58.50 322 PRO A CA 1
ATOM 2653 C C . PRO A 1 322 ? -6.820 -6.470 -26.143 1.00 58.50 322 PRO A C 1
ATOM 2655 O O . PRO A 1 322 ? -5.783 -7.028 -25.777 1.00 58.50 322 PRO A O 1
ATOM 2658 N N . ARG A 1 323 ? -7.953 -6.482 -25.435 1.00 62.28 323 ARG A N 1
ATOM 2659 C CA . ARG A 1 323 ? -8.102 -7.122 -24.131 1.00 62.28 323 ARG A CA 1
ATOM 2660 C C . ARG A 1 323 ? -8.111 -8.636 -24.332 1.00 62.28 323 ARG A C 1
ATOM 2662 O O . ARG A 1 323 ? -9.165 -9.215 -24.570 1.00 62.28 323 ARG A O 1
ATOM 2669 N N . TYR A 1 324 ? -6.928 -9.234 -24.279 1.00 72.94 324 TYR A N 1
ATOM 2670 C CA . TYR A 1 324 ? -6.727 -10.676 -24.375 1.00 72.94 324 TYR A CA 1
ATOM 2671 C C . TYR A 1 324 ? -6.906 -11.344 -23.011 1.00 72.94 324 TYR A C 1
ATOM 2673 O O . TYR A 1 324 ? -6.778 -10.697 -21.968 1.00 72.94 324 TYR A O 1
ATOM 2681 N N . ASN A 1 325 ? -7.212 -12.636 -23.017 1.00 81.31 325 ASN A N 1
ATOM 2682 C CA . ASN A 1 325 ? -7.327 -13.418 -21.793 1.00 81.31 325 ASN A CA 1
ATOM 2683 C C . ASN A 1 325 ? -5.949 -13.989 -21.409 1.00 81.31 325 ASN A C 1
ATOM 2685 O O . ASN A 1 325 ? -5.431 -14.870 -22.090 1.00 81.31 325 ASN A O 1
ATOM 2689 N N . GLU A 1 326 ? -5.356 -13.506 -20.313 1.00 79.12 326 GLU A N 1
ATOM 2690 C CA . GLU A 1 326 ? -4.015 -13.907 -19.840 1.00 79.12 326 GLU A CA 1
ATOM 2691 C C . GLU A 1 326 ? -3.895 -15.419 -19.524 1.00 79.12 326 GLU A C 1
ATOM 2693 O O . GLU A 1 326 ? -2.802 -16.009 -19.586 1.00 79.12 326 GLU A O 1
ATOM 2698 N N . ASP A 1 327 ? -5.023 -16.079 -19.244 1.00 83.19 327 ASP A N 1
ATOM 2699 C CA . ASP A 1 327 ? -5.065 -17.514 -18.976 1.00 83.19 327 ASP A CA 1
ATOM 2700 C C . ASP A 1 327 ? -4.943 -18.350 -20.251 1.00 83.19 327 ASP A C 1
ATOM 2702 O O . ASP A 1 327 ? -4.219 -19.347 -20.237 1.00 83.19 327 ASP A O 1
ATOM 2706 N N . THR A 1 328 ? -5.570 -17.933 -21.357 1.00 86.62 328 THR A N 1
ATOM 2707 C CA . THR A 1 328 ? -5.656 -18.706 -22.615 1.00 86.62 328 THR A CA 1
ATOM 2708 C C . THR A 1 328 ? -4.785 -18.162 -23.752 1.00 86.62 328 THR A C 1
ATOM 2710 O O . THR A 1 328 ? -4.529 -18.862 -24.733 1.00 86.62 328 THR A O 1
ATOM 2713 N N . GLU A 1 329 ? -4.313 -16.922 -23.650 1.00 90.94 329 GLU A N 1
ATOM 2714 C CA . GLU A 1 329 ? -3.658 -16.181 -24.730 1.00 90.94 329 GLU A CA 1
ATOM 2715 C C . GLU A 1 329 ? -2.369 -15.486 -24.257 1.00 90.94 329 GLU A C 1
ATOM 2717 O O . GLU A 1 329 ? -2.057 -15.407 -23.067 1.00 90.94 329 GLU A O 1
ATOM 2722 N N . PHE A 1 330 ? -1.558 -15.011 -25.203 1.00 90.69 330 PHE A N 1
ATOM 2723 C CA . PHE A 1 330 ? -0.358 -14.224 -24.922 1.00 90.69 330 PHE A CA 1
ATOM 2724 C C . PHE A 1 330 ? 0.050 -13.352 -26.105 1.00 90.69 330 PHE A C 1
ATOM 2726 O O . PHE A 1 330 ? -0.242 -13.671 -27.256 1.00 90.69 330 PHE A O 1
ATOM 2733 N N . ILE A 1 331 ? 0.792 -12.280 -25.829 1.00 89.62 331 ILE A N 1
ATOM 2734 C CA . ILE A 1 331 ? 1.419 -11.457 -26.865 1.00 89.62 331 ILE A CA 1
ATOM 2735 C C . ILE A 1 331 ? 2.798 -12.040 -27.193 1.00 89.62 331 ILE A C 1
ATOM 2737 O O . ILE A 1 331 ? 3.673 -12.118 -26.331 1.00 89.62 331 ILE A O 1
ATOM 2741 N N . CYS A 1 332 ? 3.011 -12.431 -28.450 1.00 91.25 332 CYS A N 1
ATOM 2742 C CA . CYS A 1 332 ? 4.316 -12.892 -28.922 1.00 91.25 332 CYS A CA 1
ATOM 2743 C C . CYS A 1 332 ? 5.336 -11.741 -28.939 1.00 91.25 332 CYS A C 1
ATOM 2745 O O . CYS A 1 332 ? 5.083 -10.705 -29.554 1.00 91.25 332 CYS A O 1
ATOM 2747 N N . SER A 1 333 ? 6.527 -11.956 -28.367 1.00 89.88 333 SER A N 1
ATOM 2748 C CA . SER A 1 333 ? 7.574 -10.924 -28.244 1.00 89.88 333 SER A CA 1
ATOM 2749 C C . SER A 1 333 ? 8.001 -10.308 -29.585 1.00 89.88 333 SER A C 1
ATOM 2751 O O . SER A 1 333 ? 8.221 -9.100 -29.656 1.00 89.88 333 SER A O 1
ATOM 2753 N N . ASP A 1 334 ? 8.079 -11.119 -30.647 1.00 88.88 334 ASP A N 1
ATOM 2754 C CA . ASP A 1 334 ? 8.594 -10.674 -31.948 1.00 88.88 334 ASP A CA 1
ATOM 2755 C C . ASP A 1 334 ? 7.498 -10.052 -32.836 1.00 88.88 334 ASP A C 1
ATOM 2757 O O . ASP A 1 334 ? 7.596 -8.889 -33.222 1.00 88.88 334 ASP A O 1
ATOM 2761 N N . CYS A 1 335 ? 6.422 -10.793 -33.145 1.00 89.19 335 CYS A N 1
ATOM 2762 C CA . CYS A 1 335 ? 5.351 -10.298 -34.026 1.00 89.19 335 CYS A CA 1
ATOM 2763 C C . CYS A 1 335 ? 4.301 -9.405 -33.336 1.00 89.19 335 CYS A C 1
ATOM 2765 O O . CYS A 1 335 ? 3.451 -8.831 -34.022 1.00 89.19 335 CYS A O 1
ATOM 2767 N N . LYS A 1 336 ? 4.331 -9.295 -31.998 1.00 88.06 336 LYS A N 1
ATOM 2768 C CA . LYS A 1 336 ? 3.403 -8.504 -31.162 1.00 88.06 336 LYS A CA 1
ATOM 2769 C C . LYS A 1 336 ? 1.914 -8.835 -31.341 1.00 88.06 336 LYS A C 1
ATOM 2771 O O . LYS A 1 336 ? 1.060 -8.072 -30.902 1.00 88.06 336 LYS A O 1
ATOM 2776 N N . GLN A 1 337 ? 1.602 -9.973 -31.960 1.00 86.81 337 GLN A N 1
ATOM 2777 C CA . GLN A 1 337 ? 0.238 -10.475 -32.102 1.00 86.81 337 GLN A CA 1
ATOM 2778 C C . GLN A 1 337 ? -0.176 -11.269 -30.865 1.00 86.81 337 GLN A C 1
ATOM 2780 O O . GLN A 1 337 ? 0.657 -11.952 -30.259 1.00 86.81 337 GLN A O 1
ATOM 2785 N N . ILE A 1 338 ? -1.469 -11.218 -30.547 1.00 89.00 338 ILE A N 1
ATOM 2786 C CA . ILE A 1 338 ? -2.098 -12.137 -29.598 1.00 89.00 338 ILE A CA 1
ATOM 2787 C C . ILE A 1 338 ? -2.168 -13.524 -30.248 1.00 89.00 338 ILE A C 1
ATOM 2789 O O . ILE A 1 338 ? -2.547 -13.663 -31.413 1.00 89.00 338 ILE A O 1
ATOM 2793 N N . ARG A 1 339 ? -1.754 -14.547 -29.503 1.00 89.44 339 ARG A N 1
ATOM 2794 C CA . ARG A 1 339 ? -1.732 -15.957 -29.907 1.00 89.44 339 ARG A CA 1
ATOM 2795 C C . ARG A 1 339 ? -2.221 -16.830 -28.758 1.00 89.44 339 ARG A C 1
ATOM 2797 O O . ARG A 1 339 ? -2.130 -16.429 -27.598 1.00 89.44 339 ARG A O 1
ATOM 2804 N N . LYS A 1 340 ? -2.710 -18.031 -29.071 1.00 90.81 340 LYS A N 1
ATOM 2805 C CA . LYS A 1 340 ? -3.095 -19.017 -28.053 1.00 90.81 340 LYS A CA 1
ATOM 2806 C C . LYS A 1 340 ? -1.871 -19.477 -27.271 1.00 90.81 340 LYS A C 1
ATOM 2808 O O . LYS A 1 340 ? -0.793 -19.639 -27.838 1.00 90.81 340 LYS A O 1
ATOM 2813 N N . LYS A 1 341 ? -2.037 -19.714 -25.972 1.00 90.25 341 LYS A N 1
ATOM 2814 C CA . LYS A 1 341 ? -0.959 -20.143 -25.065 1.00 90.25 341 LYS A CA 1
ATOM 2815 C C . LYS A 1 341 ? -0.329 -21.480 -25.482 1.00 90.25 341 LYS A C 1
ATOM 2817 O O . LYS A 1 341 ? 0.866 -21.652 -25.284 1.00 90.25 341 LYS A O 1
ATOM 2822 N N . ASP A 1 342 ? -1.081 -22.336 -26.173 1.00 89.88 342 ASP A N 1
ATOM 2823 C CA . ASP A 1 342 ? -0.634 -23.619 -26.753 1.00 89.88 342 ASP A CA 1
ATOM 2824 C C . ASP A 1 342 ? 0.356 -23.466 -27.930 1.00 89.88 342 ASP A C 1
ATOM 2826 O O . ASP A 1 342 ? 0.968 -24.433 -28.390 1.00 89.88 342 ASP A O 1
ATOM 2830 N N . GLU A 1 343 ? 0.505 -22.252 -28.465 1.00 88.94 343 GLU A N 1
ATOM 2831 C CA . GLU A 1 343 ? 1.501 -21.903 -29.485 1.00 88.94 343 GLU A CA 1
ATOM 2832 C C . GLU A 1 343 ? 2.745 -21.228 -28.887 1.00 88.94 343 GLU A C 1
ATOM 2834 O O . GLU A 1 343 ? 3.585 -20.738 -29.646 1.00 88.94 343 GLU A O 1
ATOM 2839 N N . ARG A 1 344 ? 2.849 -21.143 -27.553 1.00 91.25 344 ARG A N 1
ATOM 2840 C CA . ARG A 1 344 ? 3.925 -20.437 -26.854 1.00 91.25 344 ARG A CA 1
ATOM 2841 C C . ARG A 1 344 ? 5.172 -21.307 -26.715 1.00 91.25 344 ARG A C 1
ATOM 2843 O O . ARG A 1 344 ? 5.175 -22.273 -25.967 1.00 91.25 344 ARG A O 1
ATOM 2850 N N . GLU A 1 345 ? 6.253 -20.854 -27.333 1.00 92.81 345 GLU A N 1
ATOM 2851 C CA . GLU A 1 345 ? 7.596 -21.422 -27.216 1.00 92.81 345 GLU A CA 1
ATOM 2852 C C . GLU A 1 345 ? 8.553 -20.407 -26.570 1.00 92.81 345 GLU A C 1
ATOM 2854 O O . GLU A 1 345 ? 8.340 -19.189 -26.653 1.00 92.81 345 GLU A O 1
ATOM 2859 N N . TYR A 1 346 ? 9.638 -20.890 -25.964 1.00 90.88 346 TYR A N 1
ATOM 2860 C CA . TYR A 1 346 ? 10.659 -20.063 -25.309 1.00 90.88 346 TYR A CA 1
ATOM 2861 C C . TYR A 1 346 ? 12.018 -20.231 -25.998 1.00 90.88 346 TYR A C 1
ATOM 2863 O O . TYR A 1 346 ? 12.460 -21.347 -26.246 1.00 90.88 346 TYR A O 1
ATOM 2871 N N . GLY A 1 347 ? 12.678 -19.118 -26.335 1.00 88.19 347 GLY A N 1
ATOM 2872 C CA . GLY A 1 347 ? 14.068 -19.131 -26.822 1.00 88.19 347 GLY A CA 1
ATOM 2873 C C . GLY A 1 347 ? 15.085 -19.227 -25.678 1.00 88.19 347 GLY A C 1
ATOM 2874 O O . GLY A 1 347 ? 14.715 -19.106 -24.509 1.00 88.19 347 GLY A O 1
ATOM 2875 N N . SER A 1 348 ? 16.378 -19.362 -25.999 1.00 86.38 348 SER A N 1
ATOM 2876 C CA . SER A 1 348 ? 17.455 -19.333 -24.988 1.00 86.38 348 SER A CA 1
ATOM 2877 C C . SER A 1 348 ? 17.591 -17.967 -24.294 1.00 86.38 348 SER A C 1
ATOM 2879 O O . SER A 1 348 ? 18.143 -17.874 -23.202 1.00 86.38 348 SER A O 1
ATOM 2881 N N . ASP A 1 349 ? 17.009 -16.915 -24.878 1.00 86.75 349 ASP A N 1
ATOM 2882 C CA . ASP A 1 349 ? 16.843 -15.584 -24.282 1.00 86.75 349 ASP A CA 1
ATOM 2883 C C . ASP A 1 349 ? 15.659 -15.468 -23.295 1.00 86.75 349 ASP A C 1
ATOM 2885 O O . ASP A 1 349 ? 15.385 -14.379 -22.784 1.00 86.75 349 ASP A O 1
ATOM 2889 N N . GLY A 1 350 ? 14.918 -16.557 -23.057 1.00 87.81 350 GLY A N 1
ATOM 2890 C CA . GLY A 1 350 ? 13.765 -16.607 -22.154 1.00 87.81 350 GLY A CA 1
ATOM 2891 C C . GLY A 1 350 ? 12.515 -15.866 -22.647 1.00 87.81 350 GLY A C 1
ATOM 2892 O O . GLY A 1 350 ? 11.551 -15.732 -21.890 1.00 87.81 350 GLY A O 1
ATOM 2893 N N . ARG A 1 351 ? 12.484 -15.373 -23.894 1.00 90.50 351 ARG A N 1
ATOM 2894 C CA . ARG A 1 351 ? 11.327 -14.632 -24.426 1.00 90.50 351 ARG A CA 1
ATOM 2895 C C . ARG A 1 351 ? 10.271 -15.563 -25.014 1.00 90.50 351 ARG A C 1
ATOM 2897 O O . ARG A 1 351 ? 10.575 -16.427 -25.836 1.00 90.50 351 ARG A O 1
ATOM 2904 N N . ALA A 1 352 ? 9.013 -15.311 -24.646 1.00 91.25 352 ALA A N 1
ATOM 2905 C CA . ALA A 1 352 ? 7.849 -16.013 -25.176 1.00 91.25 352 ALA A CA 1
ATOM 2906 C C . ALA A 1 352 ? 7.569 -15.609 -26.635 1.00 91.25 352 ALA A C 1
ATOM 2908 O O . ALA A 1 352 ? 7.374 -14.425 -26.945 1.00 91.25 352 ALA A O 1
ATOM 2909 N N . ARG A 1 353 ? 7.517 -16.598 -27.527 1.00 94.38 353 ARG A N 1
ATOM 2910 C CA . ARG A 1 353 ? 7.280 -16.460 -28.971 1.00 94.38 353 ARG A CA 1
ATOM 2911 C C . ARG A 1 353 ? 6.165 -17.396 -29.414 1.00 94.38 353 ARG A C 1
ATOM 2913 O O . ARG A 1 353 ? 5.931 -18.410 -28.772 1.00 94.38 353 ARG A O 1
ATOM 2920 N N . CYS A 1 354 ? 5.495 -17.086 -30.521 1.00 93.69 354 CYS A N 1
ATOM 2921 C CA . CYS A 1 354 ? 4.646 -18.075 -31.184 1.00 93.69 354 CYS A CA 1
ATOM 2922 C C . CYS A 1 354 ? 5.493 -19.051 -32.009 1.00 93.69 354 CYS A C 1
ATOM 2924 O O . CYS A 1 354 ? 6.550 -18.656 -32.505 1.00 93.69 354 CYS A O 1
ATOM 2926 N N . LYS A 1 355 ? 5.014 -20.284 -32.211 1.00 92.94 355 LYS A N 1
ATOM 2927 C CA . LYS A 1 355 ? 5.687 -21.354 -32.981 1.00 92.94 355 LYS A CA 1
ATOM 2928 C C . LYS A 1 355 ? 6.378 -20.877 -34.269 1.00 92.94 355 LYS A C 1
ATOM 2930 O O . LYS A 1 355 ? 7.538 -21.201 -34.506 1.00 92.94 355 LYS A O 1
ATOM 2935 N N . SER A 1 356 ? 5.722 -20.032 -35.068 1.00 93.06 356 SER A N 1
ATOM 2936 C CA . SER A 1 356 ? 6.294 -19.480 -36.309 1.00 93.06 356 SER A CA 1
ATOM 2937 C C . SER A 1 356 ? 7.432 -18.466 -36.104 1.00 93.06 356 SER A C 1
ATOM 2939 O O . SER A 1 356 ? 8.354 -18.417 -36.916 1.00 93.06 356 SER A O 1
ATOM 2941 N N . CYS A 1 357 ? 7.400 -17.665 -35.035 1.00 92.94 357 CYS A N 1
ATOM 2942 C CA . CYS A 1 357 ? 8.499 -16.767 -34.661 1.00 92.94 357 CYS A CA 1
ATOM 2943 C C . CYS A 1 357 ? 9.644 -17.533 -33.991 1.00 92.94 357 CYS A C 1
ATOM 2945 O O . CYS A 1 357 ? 10.804 -17.252 -34.272 1.00 92.94 357 CYS A O 1
ATOM 2947 N N . HIS A 1 358 ? 9.328 -18.532 -33.163 1.00 93.44 358 HIS A N 1
ATOM 2948 C CA . HIS A 1 358 ? 10.326 -19.399 -32.545 1.00 93.44 358 HIS A CA 1
ATOM 2949 C C . HIS A 1 358 ? 11.110 -20.196 -33.595 1.00 93.44 358 HIS A C 1
ATOM 2951 O O . HIS A 1 358 ? 12.334 -20.181 -33.554 1.00 93.44 358 HIS A O 1
ATOM 2957 N N . LYS A 1 359 ? 10.439 -20.778 -34.601 1.00 93.00 359 LYS A N 1
ATOM 2958 C CA . LYS A 1 359 ? 11.134 -21.445 -35.713 1.00 93.00 359 LYS A CA 1
ATOM 2959 C C . LYS A 1 359 ? 12.121 -20.508 -36.419 1.00 93.00 359 LYS A C 1
ATOM 2961 O O . LYS A 1 359 ? 13.293 -20.835 -36.510 1.00 93.00 359 LYS A O 1
ATOM 2966 N N . LYS A 1 360 ? 11.691 -19.299 -36.807 1.00 92.69 360 LYS A N 1
ATOM 2967 C CA . LYS A 1 360 ? 12.580 -18.293 -37.426 1.00 92.69 360 LYS A CA 1
ATOM 2968 C C . LYS A 1 360 ? 13.770 -17.899 -36.544 1.00 92.69 360 LYS A C 1
ATOM 2970 O O . LYS A 1 360 ? 14.816 -17.536 -37.070 1.00 92.69 360 LYS A O 1
ATOM 2975 N N . TYR A 1 361 ? 13.596 -17.926 -35.224 1.00 92.38 361 TYR A N 1
ATOM 2976 C CA . TYR A 1 361 ? 14.659 -17.655 -34.262 1.00 92.38 361 TYR A CA 1
ATOM 2977 C C . TYR A 1 361 ? 15.691 -18.797 -34.221 1.00 92.38 361 TYR A C 1
ATOM 2979 O O . TYR A 1 361 ? 16.884 -18.519 -34.311 1.00 92.38 361 TYR A O 1
ATOM 2987 N N . ILE A 1 362 ? 15.249 -20.061 -34.188 1.00 92.12 362 ILE A N 1
ATOM 2988 C CA . ILE A 1 362 ? 16.139 -21.233 -34.285 1.00 92.12 362 ILE A CA 1
ATOM 2989 C C . ILE A 1 362 ? 16.844 -21.281 -35.651 1.00 92.12 362 ILE A C 1
ATOM 2991 O O . ILE A 1 362 ? 18.071 -21.329 -35.688 1.00 92.12 362 ILE A O 1
ATOM 2995 N N . ASP A 1 363 ? 16.103 -21.123 -36.757 1.00 91.75 363 ASP A N 1
ATOM 2996 C CA . ASP A 1 363 ? 16.651 -21.049 -38.123 1.00 91.75 363 ASP A CA 1
ATOM 2997 C C . ASP A 1 363 ? 17.728 -19.943 -38.259 1.00 91.75 363 ASP A C 1
ATOM 2999 O O . ASP A 1 363 ? 18.620 -20.028 -39.105 1.00 91.75 363 ASP A O 1
ATOM 3003 N N . GLY A 1 364 ? 17.624 -18.870 -37.464 1.00 91.25 364 GLY A N 1
ATOM 3004 C CA . GLY A 1 364 ? 18.614 -17.793 -37.384 1.00 91.25 364 GLY A CA 1
ATOM 3005 C C . GLY A 1 364 ? 19.873 -18.204 -36.621 1.00 91.25 364 GLY A C 1
ATOM 3006 O O . GLY A 1 364 ? 20.976 -18.016 -37.127 1.00 91.25 364 GLY A O 1
ATOM 3007 N N . GLN A 1 365 ? 19.717 -18.821 -35.446 1.00 89.00 365 GLN A N 1
ATOM 3008 C CA . GLN A 1 365 ? 20.840 -19.327 -34.646 1.00 89.00 365 GLN A CA 1
ATOM 3009 C C . GLN A 1 365 ? 21.638 -20.415 -35.381 1.00 89.00 365 GLN A C 1
ATOM 3011 O O . GLN A 1 365 ? 22.864 -20.375 -35.366 1.00 89.00 365 GLN A O 1
ATOM 3016 N N . GLU A 1 366 ? 20.978 -21.334 -36.090 1.00 90.12 366 GLU A N 1
ATOM 3017 C CA . GLU A 1 366 ? 21.665 -22.348 -36.905 1.00 90.12 366 GLU A CA 1
ATOM 3018 C C . GLU A 1 366 ? 22.484 -21.730 -38.050 1.00 90.12 366 GLU A C 1
ATOM 3020 O O . GLU A 1 366 ? 23.562 -22.223 -38.386 1.00 90.12 366 GLU A O 1
ATOM 3025 N N . LYS A 1 367 ? 21.998 -20.639 -38.658 1.00 91.31 367 LYS A N 1
ATOM 3026 C CA . LYS A 1 367 ? 22.736 -19.911 -39.703 1.00 91.31 367 LYS A CA 1
ATOM 3027 C C . LYS A 1 367 ? 23.936 -19.163 -39.140 1.00 91.31 367 LYS A C 1
ATOM 3029 O O . LYS A 1 367 ? 25.001 -19.222 -39.744 1.00 91.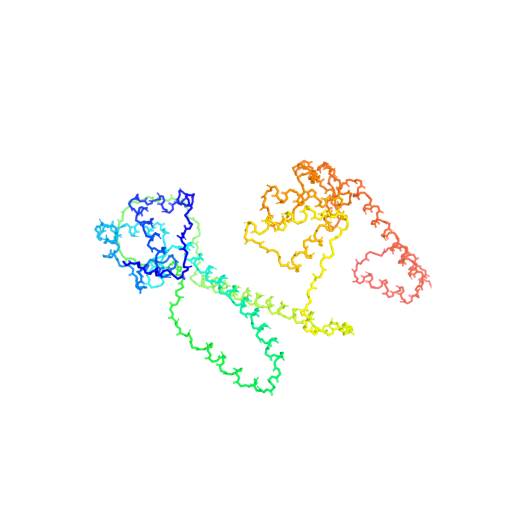31 367 LYS A O 1
ATOM 3034 N N . GLU A 1 368 ? 23.780 -18.501 -37.995 1.00 89.62 368 GLU A N 1
ATOM 3035 C CA . GLU A 1 368 ? 24.889 -17.845 -37.291 1.00 89.62 368 GLU A CA 1
ATOM 3036 C C . GLU A 1 368 ? 25.968 -18.864 -36.894 1.00 89.62 368 GLU A C 1
ATOM 3038 O O . GLU A 1 368 ? 27.148 -18.623 -37.134 1.00 89.62 368 GLU A O 1
ATOM 3043 N N . GLN A 1 369 ? 25.578 -20.037 -36.380 1.00 87.25 369 GLN A N 1
ATOM 3044 C CA . GLN A 1 369 ? 26.509 -21.122 -36.045 1.00 87.25 369 GLN A CA 1
ATOM 3045 C C . GLN A 1 369 ? 27.265 -21.647 -37.273 1.00 87.25 369 GLN A C 1
ATOM 3047 O O . GLN A 1 369 ? 28.487 -21.759 -37.217 1.00 87.25 369 GLN A O 1
ATOM 3052 N N . LYS A 1 370 ? 26.575 -21.900 -38.395 1.00 89.75 370 LYS A N 1
ATOM 3053 C CA . LYS A 1 370 ? 27.217 -22.340 -39.649 1.00 89.75 370 LYS A CA 1
ATOM 3054 C C . LYS A 1 370 ? 28.181 -21.294 -40.210 1.00 89.75 370 LYS A C 1
ATOM 3056 O O . LYS A 1 370 ? 29.296 -21.639 -40.579 1.00 89.75 370 LYS A O 1
ATOM 3061 N N . GLN A 1 371 ? 27.800 -20.016 -40.215 1.00 90.62 371 GLN A N 1
ATOM 3062 C CA . GLN A 1 371 ? 28.682 -18.929 -40.663 1.00 90.62 371 GLN A CA 1
ATOM 3063 C C . GLN A 1 371 ? 29.911 -18.763 -39.760 1.00 90.62 371 GLN A C 1
ATOM 3065 O O . GLN A 1 371 ? 31.008 -18.499 -40.250 1.00 90.62 371 GLN A O 1
ATOM 3070 N N . GLU A 1 372 ? 29.744 -18.931 -38.449 1.00 89.69 372 GLU A N 1
ATOM 3071 C CA . GLU A 1 372 ? 30.833 -18.896 -37.472 1.00 89.69 372 GLU A CA 1
ATOM 3072 C C . GLU A 1 372 ? 31.773 -20.105 -37.614 1.00 89.69 372 GLU A C 1
ATOM 3074 O O . GLU A 1 372 ? 32.988 -19.962 -37.476 1.00 89.69 372 GLU A O 1
ATOM 3079 N N . GLU A 1 373 ? 31.246 -21.285 -37.940 1.00 86.50 373 GLU A N 1
ATOM 3080 C CA . GLU A 1 373 ? 32.041 -22.475 -38.253 1.00 86.50 373 GLU A CA 1
ATOM 3081 C C . GLU A 1 373 ? 32.805 -22.323 -39.580 1.00 86.50 373 GLU A C 1
ATOM 3083 O O . GLU A 1 373 ? 34.016 -22.532 -39.615 1.00 86.50 373 GLU A O 1
ATOM 3088 N N . GLU A 1 374 ? 32.160 -21.835 -40.643 1.00 89.12 374 GLU A N 1
ATOM 3089 C CA . GLU A 1 374 ? 32.811 -21.481 -41.915 1.00 89.12 374 GLU A CA 1
ATOM 3090 C C . GLU A 1 374 ? 33.865 -20.370 -41.763 1.00 89.12 374 GLU A C 1
ATOM 3092 O O . GLU A 1 374 ? 34.844 -20.323 -42.514 1.00 89.12 374 GLU A O 1
ATOM 3097 N N . ARG A 1 375 ? 33.673 -19.435 -40.821 1.00 89.50 375 ARG A N 1
ATOM 3098 C CA . ARG A 1 375 ? 34.667 -18.407 -40.479 1.00 89.50 375 ARG A CA 1
ATOM 3099 C C . ARG A 1 375 ? 35.869 -19.039 -39.783 1.00 89.50 375 ARG A C 1
ATOM 3101 O O . ARG A 1 375 ? 36.990 -18.836 -40.237 1.00 89.50 375 ARG A O 1
ATOM 3108 N N . LYS A 1 376 ? 35.638 -19.847 -38.744 1.00 87.69 376 LYS A N 1
ATOM 3109 C CA . LYS A 1 376 ? 36.695 -20.568 -38.016 1.00 87.69 376 LYS A CA 1
ATOM 3110 C C . LYS A 1 376 ? 37.483 -21.517 -38.915 1.00 87.69 376 LYS A C 1
ATOM 3112 O O . LYS A 1 376 ? 38.698 -21.593 -38.770 1.00 87.69 376 LYS A O 1
ATOM 3117 N N . LYS A 1 377 ? 36.820 -22.191 -39.858 1.00 87.31 377 LYS A N 1
ATOM 3118 C CA . LYS A 1 377 ? 37.472 -23.058 -40.845 1.00 87.31 377 LYS A CA 1
ATOM 3119 C C . LYS A 1 377 ? 38.396 -22.265 -41.774 1.00 87.31 377 LYS A C 1
ATOM 3121 O O . LYS A 1 377 ? 39.555 -22.631 -41.917 1.00 87.31 377 LYS A O 1
ATOM 3126 N N . ARG A 1 378 ? 37.934 -21.137 -42.328 1.00 87.38 378 ARG A N 1
ATOM 3127 C CA . ARG A 1 378 ? 38.783 -20.249 -43.150 1.00 87.38 378 ARG A CA 1
ATOM 3128 C C . ARG A 1 378 ? 39.937 -19.630 -42.361 1.00 87.38 378 ARG A C 1
ATOM 3130 O O . ARG A 1 378 ? 41.031 -19.481 -42.893 1.00 87.38 378 ARG A O 1
ATOM 3137 N N . GLU A 1 379 ? 39.708 -19.282 -41.096 1.00 87.56 379 GLU A N 1
ATOM 3138 C CA . GLU A 1 379 ? 40.771 -18.815 -40.202 1.00 87.56 379 GLU A CA 1
ATOM 3139 C C . GLU A 1 379 ? 41.810 -19.922 -39.983 1.00 87.56 379 GLU A C 1
ATOM 3141 O O . GLU A 1 379 ? 42.988 -19.678 -40.221 1.00 87.56 379 GLU A O 1
ATOM 3146 N N . TRP A 1 380 ? 41.389 -21.150 -39.667 1.00 84.06 380 TRP A N 1
ATOM 3147 C CA . TRP A 1 380 ? 42.265 -22.321 -39.539 1.00 84.06 380 TRP A CA 1
ATOM 3148 C C . TRP A 1 380 ? 43.094 -22.608 -40.800 1.00 84.06 380 TRP A C 1
ATOM 3150 O O . TRP A 1 380 ? 44.308 -22.788 -40.709 1.00 84.06 380 TRP A O 1
ATOM 3160 N N . GLU A 1 381 ? 42.462 -22.589 -41.976 1.00 84.81 381 GLU A N 1
ATOM 3161 C CA . GLU A 1 381 ? 43.119 -22.768 -43.280 1.00 84.81 381 GLU A CA 1
ATOM 3162 C C . GLU A 1 381 ? 44.173 -21.680 -43.567 1.00 84.81 381 GLU A C 1
ATOM 3164 O O . GLU A 1 381 ? 45.143 -21.933 -44.278 1.00 84.81 381 GLU A O 1
ATOM 3169 N N . SER A 1 382 ? 44.019 -20.479 -42.994 1.00 85.19 382 SER A N 1
ATOM 3170 C CA . SER A 1 382 ? 44.959 -19.357 -43.155 1.00 85.19 382 SER A CA 1
ATOM 3171 C C . SER A 1 382 ? 46.119 -19.327 -42.144 1.00 85.19 382 SER A C 1
ATOM 3173 O O . SER A 1 382 ? 47.016 -18.489 -42.264 1.00 85.19 382 SER A O 1
ATOM 3175 N N . MET A 1 383 ? 46.107 -20.204 -41.135 1.00 85.69 383 MET A N 1
ATOM 3176 C CA . MET A 1 383 ? 47.082 -20.208 -40.038 1.00 85.69 383 MET A CA 1
ATOM 3177 C C . MET A 1 383 ? 48.301 -21.086 -40.327 1.00 85.69 383 MET A C 1
ATOM 3179 O O . MET A 1 383 ? 48.227 -22.081 -41.045 1.00 85.69 383 MET A O 1
ATOM 3183 N N . THR A 1 384 ? 49.445 -20.741 -39.728 1.00 88.62 384 THR A N 1
ATOM 3184 C CA . THR A 1 384 ? 50.673 -21.532 -39.887 1.00 88.62 384 THR A CA 1
ATOM 3185 C C . THR A 1 384 ? 50.648 -22.797 -39.029 1.00 88.62 384 THR A C 1
ATOM 3187 O O . THR A 1 384 ? 50.022 -22.842 -37.968 1.00 88.62 384 THR A O 1
ATOM 3190 N N . GLU A 1 385 ? 51.395 -23.820 -39.445 1.00 81.56 385 GLU A N 1
ATOM 3191 C CA . GLU A 1 385 ? 51.461 -25.124 -38.764 1.00 81.56 385 GLU A CA 1
ATOM 3192 C C . GLU A 1 385 ? 51.846 -25.035 -37.277 1.00 81.56 385 GLU A C 1
ATOM 3194 O O . GLU A 1 385 ? 51.327 -25.776 -36.441 1.00 81.56 385 GLU A O 1
ATOM 3199 N N . GLU A 1 386 ? 52.702 -24.082 -36.894 1.00 82.56 386 GLU A N 1
ATOM 3200 C CA . GLU A 1 386 ? 52.998 -23.830 -35.480 1.00 82.56 386 GLU A CA 1
ATOM 3201 C C . GLU A 1 386 ? 51.791 -23.311 -34.692 1.00 82.56 386 GLU A C 1
ATOM 3203 O O . GLU A 1 386 ? 51.642 -23.619 -33.508 1.00 82.56 386 GLU A O 1
ATOM 3208 N N . GLN A 1 387 ? 50.956 -22.477 -35.314 1.00 82.38 387 GLN A N 1
ATOM 3209 C CA . GLN A 1 387 ? 49.768 -21.914 -34.681 1.00 82.38 387 GLN A CA 1
ATOM 3210 C C . GLN A 1 387 ? 48.664 -22.972 -34.570 1.00 82.38 387 GLN A C 1
ATOM 3212 O O . GLN A 1 387 ? 48.060 -23.092 -33.504 1.00 82.38 387 GLN A O 1
ATOM 3217 N N . LYS A 1 388 ? 48.470 -23.792 -35.614 1.00 86.31 388 LYS A N 1
ATOM 3218 C CA . LYS A 1 388 ? 47.573 -24.958 -35.594 1.00 86.31 388 LYS A CA 1
ATOM 3219 C C . LYS A 1 388 ? 47.930 -25.924 -34.459 1.00 86.31 388 LYS A C 1
ATOM 3221 O O . LYS A 1 388 ? 47.083 -26.224 -33.618 1.00 86.31 388 LYS A O 1
ATOM 3226 N N . LYS A 1 389 ? 49.209 -26.319 -34.348 1.00 84.44 389 LYS A N 1
ATOM 3227 C CA . LYS A 1 389 ? 49.708 -27.172 -33.248 1.00 84.44 389 LYS A CA 1
ATOM 3228 C C . LYS A 1 389 ? 49.447 -26.556 -31.869 1.00 84.44 389 LYS A C 1
ATOM 3230 O O . LYS A 1 389 ? 48.928 -27.237 -30.989 1.00 84.44 389 LYS A O 1
ATOM 3235 N N . LYS A 1 390 ? 49.728 -25.256 -31.687 1.00 86.25 390 LYS A N 1
ATOM 3236 C CA . LYS A 1 390 ? 49.440 -24.534 -30.429 1.00 86.25 390 LYS A CA 1
ATOM 3237 C C . LYS A 1 390 ? 47.948 -24.568 -30.065 1.00 86.25 390 LYS A C 1
ATOM 3239 O O . LYS A 1 390 ? 47.636 -24.694 -28.883 1.00 86.25 390 LYS A O 1
ATOM 3244 N N . ILE A 1 391 ? 47.041 -24.485 -31.042 1.00 85.00 391 ILE A N 1
ATOM 3245 C CA . ILE A 1 391 ? 45.592 -24.586 -30.808 1.00 85.00 391 ILE A CA 1
ATOM 3246 C C . ILE A 1 391 ? 45.182 -26.015 -30.430 1.00 85.00 391 ILE A C 1
ATOM 3248 O O . ILE A 1 391 ? 44.469 -26.169 -29.441 1.00 85.00 391 ILE A O 1
ATOM 3252 N N . LEU A 1 392 ? 45.658 -27.052 -31.128 1.00 84.62 392 LEU A N 1
ATOM 3253 C CA . LEU A 1 392 ? 45.334 -28.449 -30.788 1.00 84.62 392 LEU A CA 1
ATOM 3254 C C . LEU A 1 392 ? 45.739 -28.785 -29.346 1.00 84.62 392 LEU A C 1
ATOM 3256 O O . LEU A 1 392 ? 44.910 -29.255 -28.568 1.00 84.62 392 LEU A O 1
ATOM 3260 N N . THR A 1 393 ? 46.948 -28.392 -28.929 1.00 85.50 393 THR A N 1
ATOM 3261 C CA . THR A 1 393 ? 47.404 -28.547 -27.536 1.00 85.50 393 THR A CA 1
ATOM 3262 C C . THR A 1 393 ? 46.526 -27.791 -26.522 1.00 85.50 393 THR A C 1
ATOM 3264 O O . THR A 1 393 ? 46.476 -28.168 -25.352 1.00 85.50 393 THR A O 1
ATOM 3267 N N . ILE A 1 394 ? 45.835 -26.714 -26.919 1.00 85.69 394 ILE A N 1
ATOM 3268 C CA . ILE A 1 394 ? 44.863 -26.017 -26.057 1.00 85.69 394 ILE A CA 1
ATOM 3269 C C . ILE A 1 394 ? 43.544 -26.798 -25.976 1.00 85.69 394 ILE A C 1
ATOM 3271 O O . ILE A 1 394 ? 43.005 -26.929 -24.879 1.00 85.69 394 ILE A O 1
ATOM 3275 N N . TYR A 1 395 ? 43.041 -27.344 -27.089 1.00 84.38 395 TYR A N 1
ATOM 3276 C CA . TYR A 1 395 ? 41.823 -28.169 -27.100 1.00 84.38 395 TYR A CA 1
ATOM 3277 C C . TYR A 1 395 ? 41.991 -29.427 -26.238 1.00 84.38 395 TYR A C 1
ATOM 3279 O O . TYR A 1 395 ? 41.138 -29.697 -25.393 1.00 84.38 395 TYR A O 1
ATOM 3287 N N . GLU A 1 396 ? 43.128 -30.119 -26.362 1.00 85.06 396 GLU A N 1
ATOM 3288 C CA . GLU A 1 396 ? 43.497 -31.267 -25.522 1.00 85.06 396 GLU A CA 1
ATOM 3289 C C . GLU A 1 396 ? 43.561 -30.890 -24.033 1.00 85.06 396 GLU A C 1
ATOM 3291 O O . GLU A 1 396 ? 42.918 -31.525 -23.198 1.00 85.06 396 GLU A O 1
ATOM 3296 N N . LYS A 1 397 ? 44.275 -29.808 -23.682 1.00 87.81 397 LYS A N 1
ATOM 3297 C CA . LYS A 1 397 ? 44.401 -29.336 -22.287 1.00 87.81 397 LYS A CA 1
ATOM 3298 C C . LYS A 1 397 ? 43.078 -28.908 -21.655 1.00 87.81 397 LYS A C 1
ATOM 3300 O O . LYS A 1 397 ? 42.955 -28.956 -20.433 1.00 87.81 397 LYS A O 1
ATOM 3305 N N . LEU A 1 398 ? 42.121 -28.450 -22.459 1.00 87.25 398 LEU A N 1
ATOM 3306 C CA . LEU A 1 398 ? 40.789 -28.047 -22.006 1.00 87.25 398 LEU A CA 1
ATOM 3307 C C . LEU A 1 398 ? 39.744 -29.168 -22.141 1.00 87.25 398 LEU A C 1
ATOM 3309 O O . LEU A 1 398 ? 38.596 -28.956 -21.753 1.00 87.25 398 LEU A O 1
ATOM 3313 N N . ASN A 1 399 ? 40.129 -30.341 -22.660 1.00 85.31 399 ASN A N 1
ATOM 3314 C CA . ASN A 1 399 ? 39.249 -31.474 -22.955 1.00 85.31 399 ASN A CA 1
ATOM 3315 C C . ASN A 1 399 ? 38.014 -31.076 -23.796 1.00 85.31 399 ASN A C 1
ATOM 3317 O O . ASN A 1 399 ? 36.894 -31.528 -23.548 1.00 85.31 399 ASN A O 1
ATOM 3321 N N . ILE A 1 400 ? 38.217 -30.178 -24.766 1.00 83.88 400 ILE A N 1
ATOM 3322 C CA . ILE A 1 400 ? 37.179 -29.709 -25.694 1.00 83.88 400 ILE A CA 1
ATOM 3323 C C . ILE A 1 400 ? 37.189 -30.638 -26.918 1.00 83.88 400 ILE A C 1
ATOM 3325 O O . ILE A 1 400 ? 38.264 -30.846 -27.486 1.00 83.88 400 ILE A O 1
ATOM 3329 N N . PRO A 1 401 ? 36.037 -31.179 -27.364 1.00 82.06 401 PRO A N 1
ATOM 3330 C CA . PRO A 1 401 ? 35.990 -32.024 -28.553 1.00 82.06 401 PRO A CA 1
ATOM 3331 C C . PRO A 1 401 ? 36.496 -31.254 -29.780 1.00 82.06 401 PRO A C 1
ATOM 3333 O O . PRO A 1 401 ? 36.026 -30.154 -30.076 1.00 82.06 401 PRO A O 1
ATOM 3336 N N . ILE A 1 402 ? 37.470 -31.838 -30.479 1.00 81.19 402 ILE A N 1
ATOM 3337 C CA . ILE A 1 402 ? 38.072 -31.265 -31.686 1.00 81.19 402 ILE A CA 1
ATOM 3338 C C . ILE A 1 402 ? 37.067 -31.416 -32.844 1.00 81.19 402 ILE A C 1
ATOM 3340 O O . ILE A 1 402 ? 36.655 -32.543 -33.124 1.00 81.19 402 ILE A O 1
ATOM 3344 N N . PRO A 1 403 ? 36.653 -30.327 -33.522 1.00 80.75 403 PRO A N 1
ATOM 3345 C CA . PRO A 1 403 ? 35.768 -30.411 -34.683 1.00 80.75 403 PRO A CA 1
ATOM 3346 C C . PRO A 1 403 ? 36.391 -31.223 -35.825 1.00 80.75 403 PRO A C 1
ATOM 3348 O O . PRO A 1 403 ? 37.591 -31.117 -36.080 1.00 80.75 403 PRO A O 1
ATOM 3351 N N . GLU A 1 404 ? 35.573 -31.986 -36.558 1.00 77.69 404 GLU A N 1
ATOM 3352 C CA . GLU A 1 404 ? 36.034 -32.913 -37.610 1.00 77.69 404 GLU A CA 1
ATOM 3353 C C . GLU A 1 404 ? 36.941 -32.240 -38.655 1.00 77.69 404 GLU A C 1
ATOM 3355 O O . GLU A 1 404 ? 37.926 -32.823 -39.106 1.00 77.69 404 GLU A O 1
ATOM 3360 N N . TRP A 1 405 ? 36.666 -30.976 -38.989 1.00 80.44 405 TRP A N 1
ATOM 3361 C CA . TRP A 1 405 ? 37.439 -30.201 -39.961 1.00 80.44 405 TRP A CA 1
ATOM 3362 C C . TRP A 1 405 ? 38.822 -29.734 -39.465 1.00 80.44 405 TRP A C 1
ATOM 3364 O O . TRP A 1 405 ? 39.620 -29.308 -40.294 1.00 80.44 405 TRP A O 1
ATOM 3374 N N . MET A 1 406 ? 39.138 -29.836 -38.166 1.00 76.12 406 MET A N 1
ATOM 3375 C CA . MET A 1 406 ? 40.505 -29.643 -37.640 1.00 76.12 406 MET A CA 1
ATOM 3376 C C . MET A 1 406 ? 41.305 -30.954 -37.571 1.00 76.12 406 MET A C 1
ATOM 3378 O O . MET A 1 406 ? 42.533 -30.927 -37.558 1.00 76.12 406 MET A O 1
ATOM 3382 N N . ALA A 1 407 ? 40.633 -32.108 -37.493 1.00 66.25 407 ALA A N 1
ATOM 3383 C CA . ALA A 1 407 ? 41.286 -33.393 -37.229 1.00 66.25 407 ALA A CA 1
ATOM 3384 C C . ALA A 1 407 ? 42.071 -33.951 -38.436 1.00 66.25 407 ALA A C 1
ATOM 3386 O O . ALA A 1 407 ? 43.007 -34.730 -38.260 1.00 66.25 407 ALA A O 1
ATOM 3387 N N . GLY A 1 408 ? 41.714 -33.542 -39.659 1.00 59.88 408 GLY A N 1
ATOM 3388 C CA . GLY A 1 408 ? 42.233 -34.126 -40.904 1.00 59.88 408 GLY A CA 1
ATOM 3389 C C . GLY A 1 408 ? 43.728 -33.918 -41.188 1.00 59.88 408 GLY A C 1
ATOM 3390 O O . GLY A 1 408 ? 44.287 -34.659 -41.989 1.00 59.88 408 GLY A O 1
ATOM 3391 N N . GLU A 1 409 ? 44.394 -32.954 -40.545 1.00 52.59 409 GLU A N 1
ATOM 3392 C CA . GLU A 1 409 ? 45.811 -32.636 -40.812 1.00 52.59 409 GLU A CA 1
ATOM 3393 C C . GLU A 1 409 ? 46.799 -33.375 -39.884 1.00 52.59 409 GLU A C 1
ATOM 3395 O O . GLU A 1 409 ? 48.002 -33.391 -40.143 1.00 52.59 409 GLU A O 1
ATOM 3400 N N . VAL A 1 410 ? 46.312 -34.027 -38.819 1.00 50.97 410 VAL A N 1
ATOM 3401 C CA . VAL A 1 410 ? 47.165 -34.647 -37.782 1.00 50.97 410 VAL A CA 1
ATOM 3402 C C . VAL A 1 410 ? 47.812 -35.963 -38.250 1.00 50.97 410 VAL A C 1
ATOM 3404 O O . VAL A 1 410 ? 48.865 -36.345 -37.750 1.00 50.97 410 VAL A O 1
ATOM 3407 N N . VAL A 1 411 ? 47.237 -36.638 -39.251 1.00 45.75 411 VAL A N 1
ATOM 3408 C CA . VAL A 1 411 ? 47.653 -37.989 -39.697 1.00 45.75 411 VAL A CA 1
ATOM 3409 C C . VAL A 1 411 ? 48.836 -37.968 -40.691 1.00 45.75 411 VAL A C 1
ATOM 3411 O O . VAL A 1 411 ? 49.379 -39.010 -41.045 1.00 45.75 411 VAL A O 1
ATOM 3414 N N . SER A 1 412 ? 49.282 -36.789 -41.139 1.00 41.88 412 SER A N 1
ATOM 3415 C CA . SER A 1 412 ? 50.228 -36.652 -42.264 1.00 41.88 412 SER A CA 1
ATOM 3416 C C . SER A 1 412 ? 51.720 -36.645 -41.895 1.00 41.88 412 SER A C 1
ATOM 3418 O O . SER A 1 412 ? 52.546 -36.617 -42.803 1.00 41.88 412 SER A O 1
ATOM 3420 N N . ASN A 1 413 ? 52.084 -36.606 -40.606 1.00 40.94 413 ASN A N 1
ATOM 3421 C CA . ASN A 1 413 ? 53.452 -36.289 -40.147 1.00 40.94 413 ASN A CA 1
ATOM 3422 C C . ASN A 1 413 ? 54.107 -37.355 -39.237 1.00 40.94 413 ASN A C 1
ATOM 3424 O O . ASN A 1 413 ? 55.046 -37.042 -38.509 1.00 40.94 413 ASN A O 1
ATOM 3428 N N . GLU A 1 414 ? 53.659 -38.613 -39.306 1.00 41.59 414 GLU A N 1
ATOM 3429 C CA . GLU A 1 414 ? 54.397 -39.770 -38.765 1.00 41.59 414 GLU A CA 1
ATOM 3430 C C . GLU A 1 414 ? 54.813 -40.734 -39.892 1.00 41.59 414 GLU A C 1
ATOM 3432 O O . GLU A 1 414 ? 54.203 -41.786 -40.090 1.00 41.59 414 GLU A O 1
ATOM 3437 N N . LYS A 1 415 ? 55.862 -40.359 -40.639 1.00 32.41 415 LYS A N 1
ATOM 3438 C CA . LYS A 1 415 ? 56.708 -41.249 -41.455 1.00 32.41 415 LYS A CA 1
ATOM 3439 C C . LYS A 1 415 ? 58.136 -40.721 -41.533 1.00 32.41 415 LYS A C 1
ATOM 3441 O O . LYS A 1 415 ? 58.280 -39.487 -41.655 1.00 32.41 415 LYS A O 1
#

Radius of gyration: 37.36 Å; chains: 1; bounding box: 73×79×88 Å

Sequence (415 aa):
MTKKTTKQDGNPAFMFYPNDWLSSPDLNACSLEAQGLWIKMLCIMYQSPIRGVLLLPSGKQIDNKTLSKFCGVDEQIISKLLKELEDNGVFSRLDNQAIYNRRMYREGLLSKIRSEARRSGWDKQNLYKTDTKAIQKGSKLHIQKRYKSDTKCLQNFEDESIMKPLSHNGLDKQGGNNTDTKPLQNLYKTSTNTEQEQLTNDFLREKNKEKKIQEKKQVKRDYNYKKHNEEKPKERKEDCKEGRKTGYIIDLPPYIQPAIWNEYLEMRKKIRKPMTDYAKYLAIKKLERFKSQGYDPNKILEQSILHSWQGLFLTKDTPTLPRYNEDTEFICSDCKQIRKKDEREYGSDGRARCKSCHKKYIDGQEKEQKQEEERKKREWESMTEEQKKKILTIYEKLNIPIPEWMAGEVVSNEK